Protein AF-0000000079472082 (afdb_homodimer)

Organism: Neisseria cinerea (NCBI:txid483)

Sequence (514 aa):
MYHEIGMWDQKWVIGNWKMNGRLQNNNALMHRFRIMPTAERVLIGLAAPTVYLLQLHNAMQIVLNNRILTCAQDVSRFPGNGAYTGEVSAEMLADIGTDIVLIGHSERSLYFGEKNEIQRRKMENVLNAGLIPLLCVGESLEEREAGKEHEVIAHQLSILQGLNTKNIAVAYEPVWAIGTGKVATVEQIADMHAFIYKEILSLCGSDVKIRALYGGSVKADNAADIFAVPHVDGALVGGASLSYDSFAAIINAAQASMYHEIGMWDQKWVIGNWKMNGRLQNNNALMHRFRIMPTAERVLIGLAAPTVYLLQLHNAMQIVLNNRILTCAQDVSRFPGNGAYTGEVSAEMLADIGTDIVLIGHSERSLYFGEKNEIQRRKMENVLNAGLIPLLCVGESLEEREAGKEHEVIAHQLSILQGLNTKNIAVAYEPVWAIGTGKVATVEQIADMHAFIYKEILSLCGSDVKIRALYGGSVKADNAADIFAVPHVDGALVGGASLSYDSFAAIINAAQAS

Secondary structure (DSSP, 8-state):
------GGGSEEEEEE--B---HHHHHHHHHHHHTPPP-TTEEEEEEE-GGGHHHHHHHHTT-SS--EEEEES---SS-SSBS-TT---HHHHHHTT--EEEES-HHHHHHH---HHHHHHHHHHHHHTT-EEEEEE---HHHHHTT-HHHHHHHHHGGGTT-S-SEEEEEE--GGGSSSS----HHHHHHHHHHHHHHHHHHH-TT-EEEEEE-SS--TTTHHHHHTSTT--EEEESGGGGSHHHHHHHHHHHHH-/------GGGSEEEEEE--B---HHHHHHHHHHHHTPPP-TTEEEEEEE-GGGHHHHHHHHTT-SS--EEEEES---SS-SSBS-TT---HHHHHHTT--EEEES-HHHHHHH---HHHHHHHHHHHHHTT-EEEEEE---HHHHHTT-HHHHHHHHHGGGTT-S-SEEEEEE--GGGSSSS----HHHHHHHHHHHHHHHHHHH-TT-EEEEEE-SS--TTTHHHHHTSTT--EEEESGGGGSHHHHHHHHHHHHH-

InterPro domains:
  IPR000652 Triosephosphate isomerase [PF00121] (12-254)
  IPR000652 Triosephosphate isomerase [PS51440] (10-253)
  IPR000652 Triosephosphate isomerase [PTHR21139] (10-255)
  IPR000652 Triosephosphate isomerase [TIGR00419] (13-243)
  IPR000652 Triosephosphate isomerase [cd00311] (11-252)
  IPR013785 Aldolase-type TIM barrel [G3DSA:3.20.20.70] (3-257)
  IPR020861 Triosephosphate isomerase, active site [PS00171] (171-181)
  IPR022896 Triosephosphate isomerase, bacterial/eukaryotic [MF_00147_B] (9-253)
  IPR035990 Triosephosphate isomerase superfamily [SSF51351] (8-254)

Radius of gyration: 24.6 Å; Cα contacts (8 Å, |Δi|>4): 1134; chains: 2; bounding box: 39×78×66 Å

Foldseek 3Di:
DPPQQDPLQAFEAEEEADADDDLVLVVVLLVVQLAFAALRRYAAEYEDEPVCQLVNQVSQVNRDRDRYAREYADAFLDADDDDDPPGHFLLNCVVSRHAEYEAAPPCCCVPPVDALVSRLSNCQRNVVNVHHYEYEAEDEPVCVVVVNGLVRRLRRLLSVAPDPALEYHYEYEHVNQAPPVDDDDLVRLLVVLVSNVVSNCVRRNDRGRYAYAYEGADWLVCLLVNLPRPNHRYYHYYPLSSDNVTSSSNSVSSSVD/DPPQQDPLQAFEAEEEADADDDLVLVVVLLVVQLAFAALRRYAAEYEDEPVCQLVVQVSQVNRDRDRYAREYADAFLDADDDDDPPGHFLLNCVVSRHAEYEAAPPCCCVPPVCALVSRLSNCQRNVVNVHHYEYEAEDEPVCVVVVNGLVRRLRRLLSVAPDPALEYHYEYEHVHQAPPVDDDDLVRLLVVLVSNVVSNCVRRNDSGRYAYAYEGADWLVCLLVNLPRPNHRYYHYYPLSSDNVTSSSNSVSSSVD

Solvent-accessible surface area (backbone atoms only — not comparable to full-atom values): 26233 Å² total; per-residue (Å²): 129,85,75,79,76,48,79,86,71,31,32,38,40,31,24,39,44,23,22,46,77,44,68,67,62,43,49,58,49,50,54,54,59,35,69,38,76,68,48,87,52,41,43,38,32,42,20,37,22,55,65,45,39,50,61,49,31,59,58,37,73,69,28,73,54,49,74,52,42,29,24,32,43,54,61,29,60,55,69,72,66,47,90,38,50,52,33,46,24,34,57,46,42,42,66,54,53,42,44,34,32,39,37,49,43,64,47,36,33,73,75,67,64,46,42,60,72,51,42,37,40,27,48,50,35,27,48,75,47,73,35,41,56,32,37,33,42,55,35,47,54,69,40,46,74,68,69,36,41,66,60,50,41,51,58,59,55,52,54,52,49,82,53,96,67,53,69,45,36,35,29,45,28,42,52,55,15,48,88,63,81,43,66,76,50,69,66,57,50,31,51,50,33,48,49,52,54,53,50,48,34,72,54,65,36,87,82,43,46,71,41,34,22,44,30,38,62,59,37,55,90,49,28,50,66,52,49,66,32,64,64,37,33,34,32,42,23,42,77,41,46,78,34,63,69,42,33,50,42,34,49,49,32,51,51,74,92,128,84,74,79,75,48,78,85,72,30,32,37,42,30,24,39,46,22,21,47,77,44,68,68,61,44,50,57,49,50,54,54,58,33,70,38,75,68,48,86,51,39,43,38,32,41,21,37,22,53,65,43,39,48,60,50,31,61,58,36,72,68,28,75,54,49,73,52,41,29,25,33,44,53,62,27,60,56,69,73,66,48,91,37,50,51,34,47,24,33,60,47,42,43,66,56,53,43,43,36,31,40,37,50,44,65,49,36,34,72,74,66,65,46,43,60,72,51,42,37,38,26,48,49,34,26,48,75,46,72,36,42,55,34,40,32,41,58,35,46,54,69,38,46,75,68,69,35,39,67,60,50,42,51,58,59,54,52,55,52,50,82,52,96,66,56,71,45,37,36,30,44,27,44,50,56,13,48,86,64,82,43,67,75,50,68,67,56,50,32,52,52,34,48,49,50,52,52,51,47,35,71,53,65,37,85,81,44,46,71,42,33,21,43,31,37,62,59,37,55,90,50,28,50,66,52,48,66,31,64,65,38,32,34,31,41,25,42,78,40,46,77,33,65,69,43,33,50,43,34,48,50,32,51,49,75,92

pLDDT: mean 95.98, std 7.38, range [34.72, 98.94]

Structure (mmCIF, N/CA/C/O backbone):
data_AF-0000000079472082-model_v1
#
loop_
_entity.id
_entity.type
_entity.pdbx_description
1 polymer 'Triosephosphate isomerase'
#
loop_
_atom_site.group_PDB
_atom_site.id
_atom_site.type_symbol
_atom_site.label_atom_id
_atom_site.label_alt_id
_atom_site.label_comp_id
_atom_site.label_asym_id
_atom_site.label_entity_id
_atom_site.label_seq_id
_atom_site.pdbx_PDB_ins_code
_atom_site.Cartn_x
_atom_site.Cartn_y
_atom_site.Cartn_z
_atom_site.occupancy
_atom_site.B_iso_or_equiv
_atom_site.auth_seq_id
_atom_site.auth_comp_id
_atom_site.auth_asym_id
_atom_site.auth_atom_id
_atom_site.pdbx_PDB_model_num
ATOM 1 N N . MET A 1 1 ? 11.984 -43.219 5.207 1 34.94 1 MET A N 1
ATOM 2 C CA . MET A 1 1 ? 12.5 -41.875 5.242 1 34.94 1 MET A CA 1
ATOM 3 C C . MET A 1 1 ? 11.555 -40.906 4.531 1 34.94 1 MET A C 1
ATOM 5 O O . MET A 1 1 ? 11.398 -40.969 3.312 1 34.94 1 MET A O 1
ATOM 9 N N . TYR A 1 2 ? 10.445 -40.438 5.18 1 43.09 2 TYR A N 1
ATOM 10 C CA . TYR A 1 2 ? 9.445 -39.594 4.559 1 43.09 2 TYR A CA 1
ATOM 11 C C . TYR A 1 2 ? 10.086 -38.375 3.904 1 43.09 2 TYR A C 1
ATOM 13 O O . TYR A 1 2 ? 10.734 -37.562 4.578 1 43.09 2 TYR A O 1
ATOM 21 N N . HIS A 1 3 ? 10.617 -38.438 2.764 1 46.88 3 HIS A N 1
ATOM 22 C CA . HIS A 1 3 ? 11.242 -37.344 2.021 1 46.88 3 HIS A CA 1
ATOM 23 C C . HIS A 1 3 ? 10.398 -36.094 2.074 1 46.88 3 HIS A C 1
ATOM 25 O O . HIS A 1 3 ? 9.227 -36.094 1.697 1 46.88 3 HIS A O 1
ATOM 31 N N . GLU A 1 4 ? 10.664 -35.156 3.023 1 60.94 4 GLU A N 1
ATOM 32 C CA . GLU A 1 4 ? 9.992 -33.844 3.113 1 60.94 4 GLU A CA 1
ATOM 33 C C . GLU A 1 4 ? 9.945 -33.156 1.754 1 60.94 4 GLU A C 1
ATOM 35 O O . GLU A 1 4 ? 10.984 -32.969 1.118 1 60.94 4 GLU A O 1
ATOM 40 N N . ILE A 1 5 ? 8.773 -33.188 1.034 1 77.56 5 ILE A N 1
ATOM 41 C CA . ILE A 1 5 ? 8.578 -32.562 -0.266 1 77.56 5 ILE A CA 1
ATOM 42 C C . ILE A 1 5 ? 8.898 -31.078 -0.17 1 77.56 5 ILE A C 1
ATOM 44 O O . ILE A 1 5 ? 8.367 -30.375 0.694 1 77.56 5 ILE A O 1
ATOM 48 N N . GLY A 1 6 ? 9.977 -30.625 -0.825 1 88 6 GLY A N 1
ATOM 49 C CA . GLY A 1 6 ? 10.367 -29.219 -0.834 1 88 6 GLY A CA 1
ATOM 50 C C . GLY A 1 6 ? 9.359 -28.328 -1.531 1 88 6 GLY A C 1
ATOM 51 O O . GLY A 1 6 ? 8.609 -28.781 -2.398 1 88 6 GLY A O 1
ATOM 52 N N . MET A 1 7 ? 9.242 -27.141 -1.19 1 91.88 7 MET A N 1
ATOM 53 C CA . MET A 1 7 ? 8.273 -26.188 -1.712 1 91.88 7 MET A CA 1
ATOM 54 C C . MET A 1 7 ? 8.289 -26.172 -3.236 1 91.88 7 MET A C 1
ATOM 56 O O . MET A 1 7 ? 7.25 -26 -3.875 1 91.88 7 MET A O 1
ATOM 60 N N . TRP A 1 8 ? 9.391 -26.531 -3.834 1 94.69 8 TRP A N 1
ATOM 61 C CA . TRP A 1 8 ? 9.531 -26.453 -5.285 1 94.69 8 TRP A CA 1
ATOM 62 C C . TRP A 1 8 ? 9.164 -27.781 -5.938 1 94.69 8 TRP A C 1
ATOM 64 O O . TRP A 1 8 ? 9.297 -27.953 -7.152 1 94.69 8 TRP A O 1
ATOM 74 N N . ASP A 1 9 ? 8.664 -28.656 -5.125 1 94.06 9 ASP A N 1
ATOM 75 C CA . ASP A 1 9 ? 8.148 -29.922 -5.625 1 94.06 9 ASP A CA 1
ATOM 76 C C . ASP A 1 9 ? 6.66 -30.062 -5.32 1 94.06 9 ASP A C 1
ATOM 78 O O . ASP A 1 9 ? 6.027 -31.031 -5.75 1 94.06 9 ASP A O 1
ATOM 82 N N . GLN A 1 10 ? 6.102 -29.141 -4.641 1 96.31 10 GLN A N 1
ATOM 83 C CA . GLN A 1 10 ? 4.68 -29.109 -4.309 1 96.31 10 GLN A CA 1
ATOM 84 C C . GLN A 1 10 ? 3.889 -28.344 -5.355 1 96.31 10 GLN A C 1
ATOM 86 O O . GLN A 1 10 ? 4.453 -27.516 -6.086 1 96.31 10 GLN A O 1
ATOM 91 N N . LYS A 1 11 ? 2.6 -28.625 -5.406 1 97.75 11 LYS A N 1
ATOM 92 C CA . LYS A 1 11 ? 1.721 -27.672 -6.082 1 97.75 11 LYS A CA 1
ATOM 93 C C . LYS A 1 11 ? 1.473 -26.438 -5.215 1 97.75 11 LYS A C 1
ATOM 95 O O . LYS A 1 11 ? 1.372 -26.547 -3.992 1 97.75 11 LYS A O 1
ATOM 100 N N . TRP A 1 12 ? 1.43 -25.297 -5.871 1 98.69 12 TRP A N 1
ATOM 101 C CA . TRP A 1 12 ? 1.142 -24.062 -5.16 1 98.69 12 TRP A CA 1
ATOM 102 C C . TRP A 1 12 ? -0.312 -23.641 -5.359 1 98.69 12 TRP A C 1
ATOM 104 O O . TRP A 1 12 ? -0.797 -23.594 -6.492 1 98.69 12 TRP A O 1
ATOM 114 N N . VAL A 1 13 ? -1.024 -23.438 -4.305 1 98.81 13 VAL A N 1
ATOM 115 C CA . VAL A 1 13 ? -2.344 -22.812 -4.355 1 98.81 13 VAL A CA 1
ATOM 116 C C . VAL A 1 13 ? -2.338 -21.516 -3.551 1 98.81 13 VAL A C 1
ATOM 118 O O . VAL A 1 13 ? -2.309 -21.547 -2.316 1 98.81 13 VAL A O 1
ATOM 121 N N . ILE A 1 14 ? -2.35 -20.422 -4.262 1 98.88 14 ILE A N 1
ATOM 122 C CA . ILE A 1 14 ? -2.229 -19.109 -3.656 1 98.88 14 ILE A CA 1
ATOM 123 C C . ILE A 1 14 ? -3.508 -18.312 -3.9 1 98.88 14 ILE A C 1
ATOM 125 O O . ILE A 1 14 ? -3.969 -18.203 -5.039 1 98.88 14 ILE A O 1
ATOM 129 N N . GLY A 1 15 ? -4.098 -17.859 -2.844 1 98.69 15 GLY A N 1
ATOM 130 C CA . GLY A 1 15 ? -5.25 -16.984 -2.947 1 98.69 15 GLY A CA 1
ATOM 131 C C . GLY A 1 15 ? -4.875 -15.508 -3.008 1 98.69 15 GLY A C 1
ATOM 132 O O . GLY A 1 15 ? -4.129 -15.023 -2.158 1 98.69 15 GLY A O 1
ATOM 133 N N . ASN A 1 16 ? -5.34 -14.844 -4.031 1 98.62 16 ASN A N 1
ATOM 134 C CA . ASN A 1 16 ? -5.215 -13.391 -4.137 1 98.62 16 ASN A CA 1
ATOM 135 C C . ASN A 1 16 ? -6.523 -12.688 -3.803 1 98.62 16 ASN A C 1
ATOM 137 O O . ASN A 1 16 ? -7.457 -12.688 -4.605 1 98.62 16 ASN A O 1
ATOM 141 N N . TRP A 1 17 ? -6.523 -12.023 -2.695 1 98.69 17 TRP A N 1
ATOM 142 C CA . TRP A 1 17 ? -7.75 -11.414 -2.193 1 98.69 17 TRP A CA 1
ATOM 143 C C . TRP A 1 17 ? -8.07 -10.125 -2.947 1 98.69 17 TRP A C 1
ATOM 145 O O . TRP A 1 17 ? -9.188 -9.617 -2.875 1 98.69 17 TRP A O 1
ATOM 155 N N . LYS A 1 18 ? -7.047 -9.625 -3.676 1 98.56 18 LYS A N 1
ATOM 156 C CA . LYS A 1 18 ? -7.203 -8.305 -4.285 1 98.56 18 LYS A CA 1
ATOM 157 C C . LYS A 1 18 ? -7.641 -7.27 -3.256 1 98.56 18 LYS A C 1
ATOM 159 O O . LYS A 1 18 ? -7.148 -7.27 -2.125 1 98.56 18 LYS A O 1
ATOM 164 N N . MET A 1 19 ? -8.398 -6.25 -3.592 1 98.75 19 MET A N 1
ATOM 165 C CA . MET A 1 19 ? -8.797 -5.227 -2.631 1 98.75 19 MET A CA 1
ATOM 166 C C . MET A 1 19 ? -10.07 -5.637 -1.893 1 98.75 19 MET A C 1
ATOM 168 O O . MET A 1 19 ? -11.094 -4.957 -1.985 1 98.75 19 MET A O 1
ATOM 172 N N . ASN A 1 20 ? -9.953 -6.762 -1.168 1 98.75 20 ASN A N 1
ATOM 173 C CA . ASN A 1 20 ? -11.039 -7.297 -0.356 1 98.75 20 ASN A CA 1
ATOM 174 C C . ASN A 1 20 ? -10.57 -7.648 1.052 1 98.75 20 ASN A C 1
ATOM 176 O O . ASN A 1 20 ? -9.383 -7.918 1.265 1 98.75 20 ASN A O 1
ATOM 180 N N . GLY A 1 21 ? -11.586 -7.66 1.985 1 98.19 21 GLY A N 1
ATOM 181 C CA . GLY A 1 21 ? -11.312 -8.086 3.348 1 98.19 21 GLY A CA 1
ATOM 182 C C . GLY A 1 21 ? -11.516 -6.992 4.371 1 98.19 21 GLY A C 1
ATOM 183 O O . GLY A 1 21 ? -11.523 -5.809 4.027 1 98.19 21 GLY A O 1
ATOM 184 N N . ARG A 1 22 ? -11.742 -7.359 5.543 1 98.62 22 ARG A N 1
ATOM 185 C CA . ARG A 1 22 ? -11.781 -6.586 6.781 1 98.62 22 ARG A CA 1
ATOM 186 C C . ARG A 1 22 ? -11.242 -7.398 7.953 1 98.62 22 ARG A C 1
ATOM 188 O O . ARG A 1 22 ? -11.203 -8.633 7.898 1 98.62 22 ARG A O 1
ATOM 195 N N . LEU A 1 23 ? -10.875 -6.656 8.992 1 98.56 23 LEU A N 1
ATOM 196 C CA . LEU A 1 23 ? -10.242 -7.328 10.125 1 98.56 23 LEU A CA 1
ATOM 197 C C . LEU A 1 23 ? -11.109 -8.477 10.625 1 98.56 23 LEU A C 1
ATOM 199 O O . LEU A 1 23 ? -10.633 -9.609 10.773 1 98.56 23 LEU A O 1
ATOM 203 N N . GLN A 1 24 ? -12.328 -8.211 10.82 1 98.38 24 GLN A N 1
ATOM 204 C CA . GLN A 1 24 ? -13.219 -9.203 11.43 1 98.38 24 GLN A CA 1
ATOM 205 C C . GLN A 1 24 ? -13.477 -10.367 10.477 1 98.38 24 GLN A C 1
ATOM 207 O O . GLN A 1 24 ? -13.367 -11.531 10.875 1 98.38 24 GLN A O 1
ATOM 212 N N . ASN A 1 25 ? -13.805 -10.055 9.211 1 97.75 25 ASN A N 1
ATOM 213 C CA . ASN A 1 25 ? -14.062 -11.102 8.219 1 97.75 25 ASN A CA 1
ATOM 214 C C . ASN A 1 25 ? -12.812 -11.945 7.961 1 97.75 25 ASN A C 1
ATOM 216 O O . ASN A 1 25 ? -12.914 -13.164 7.797 1 97.75 25 ASN A O 1
ATOM 220 N N . ASN A 1 26 ? -11.68 -11.281 7.879 1 98.25 26 ASN A N 1
ATOM 221 C CA . ASN A 1 26 ? -10.414 -12 7.695 1 98.25 26 ASN A CA 1
ATOM 222 C C . ASN A 1 26 ? -10.156 -12.977 8.836 1 98.25 26 ASN A C 1
ATOM 224 O O . ASN A 1 26 ? -9.758 -14.125 8.594 1 98.25 26 ASN A O 1
ATOM 228 N N . ASN A 1 27 ? -10.375 -12.484 10.062 1 97.62 27 ASN A N 1
ATOM 229 C CA . ASN A 1 27 ? -10.18 -13.336 11.234 1 97.62 27 ASN A CA 1
ATOM 230 C C . ASN A 1 27 ? -11.047 -14.586 11.164 1 97.62 27 ASN A C 1
ATOM 232 O O . ASN A 1 27 ? -10.586 -15.688 11.477 1 97.62 27 ASN A O 1
ATOM 236 N N . ALA A 1 28 ? -12.289 -14.375 10.82 1 97.38 28 ALA A N 1
ATOM 237 C CA . ALA A 1 28 ? -13.211 -15.5 10.711 1 97.38 28 ALA A CA 1
ATOM 238 C C . ALA A 1 28 ? -12.734 -16.5 9.656 1 97.38 28 ALA A C 1
ATOM 240 O O . ALA A 1 28 ? -12.75 -17.703 9.883 1 97.38 28 ALA A O 1
ATOM 241 N N . LEU A 1 29 ? -12.305 -15.984 8.523 1 97.25 29 LEU A N 1
ATOM 242 C CA . LEU A 1 29 ? -11.805 -16.812 7.434 1 97.25 29 LEU A CA 1
ATOM 243 C C . LEU A 1 29 ? -10.547 -17.562 7.855 1 97.25 29 LEU A C 1
ATOM 245 O O . LEU A 1 29 ? -10.438 -18.781 7.637 1 97.25 29 LEU A O 1
ATOM 249 N N . MET A 1 30 ? -9.617 -16.922 8.461 1 96.25 30 MET A N 1
ATOM 250 C CA . MET A 1 30 ? -8.328 -17.5 8.852 1 96.25 30 MET A CA 1
ATOM 251 C C . MET A 1 30 ? -8.516 -18.547 9.945 1 96.25 30 MET A C 1
ATOM 253 O O . MET A 1 30 ? -7.75 -19.516 10.023 1 96.25 30 MET A O 1
ATOM 257 N N . HIS A 1 31 ? -9.516 -18.328 10.797 1 96.19 31 HIS A N 1
ATOM 258 C CA . HIS A 1 31 ? -9.82 -19.312 11.82 1 96.19 31 HIS A CA 1
ATOM 259 C C . HIS A 1 31 ? -10.156 -20.672 11.203 1 96.19 31 HIS A C 1
ATOM 261 O O . HIS A 1 31 ? -9.773 -21.719 11.742 1 96.19 31 HIS A O 1
ATOM 267 N N . ARG A 1 32 ? -10.844 -20.625 10.117 1 95.94 32 ARG A N 1
ATOM 268 C CA . ARG A 1 32 ? -11.18 -21.859 9.43 1 95.94 32 ARG A CA 1
ATOM 269 C C . ARG A 1 32 ? -9.938 -22.531 8.852 1 95.94 32 ARG A C 1
ATOM 271 O O . ARG A 1 32 ? -9.82 -23.75 8.852 1 95.94 32 ARG A O 1
ATOM 278 N N . PHE A 1 33 ? -9.023 -21.75 8.336 1 94.75 33 PHE A N 1
ATOM 279 C CA . PHE A 1 33 ? -7.785 -22.281 7.777 1 94.75 33 PHE A CA 1
ATOM 280 C C . PHE A 1 33 ? -6.926 -22.922 8.867 1 94.75 33 PHE A C 1
ATOM 282 O O . PHE A 1 33 ? -6.145 -23.828 8.594 1 94.75 33 PHE A O 1
ATOM 289 N N . ARG A 1 34 ? -7.074 -22.422 10.078 1 93.38 34 ARG A N 1
ATOM 290 C CA . ARG A 1 34 ? -6.289 -22.922 11.203 1 93.38 34 ARG A CA 1
ATOM 291 C C . ARG A 1 34 ? -6.539 -24.406 11.43 1 93.38 34 ARG A C 1
ATOM 293 O O . ARG A 1 34 ? -5.625 -25.156 11.812 1 93.38 34 ARG A O 1
ATOM 300 N N . ILE A 1 35 ? -7.727 -24.812 11.109 1 93.44 35 ILE A N 1
ATOM 301 C CA . ILE A 1 35 ? -8.086 -26.188 11.438 1 93.44 35 ILE A CA 1
ATOM 302 C C . ILE A 1 35 ? -8.211 -27.016 10.156 1 93.44 35 ILE A C 1
ATOM 304 O O . ILE A 1 35 ? -8.75 -28.125 10.172 1 93.44 35 ILE A O 1
ATOM 308 N N . MET A 1 36 ? -7.816 -26.469 9.07 1 95 36 MET A N 1
ATOM 309 C CA . MET A 1 36 ? -7.852 -27.156 7.789 1 95 36 MET A CA 1
ATOM 310 C C . MET A 1 36 ? -7.031 -28.453 7.84 1 95 36 MET A C 1
ATOM 312 O O . MET A 1 36 ? -5.938 -28.469 8.406 1 95 36 MET A O 1
ATOM 316 N N . PRO A 1 37 ? -7.562 -29.547 7.258 1 95.12 37 PRO A N 1
ATOM 317 C CA . PRO A 1 37 ? -6.785 -30.781 7.199 1 95.12 37 PRO A CA 1
ATOM 318 C C . PRO A 1 37 ? -5.441 -30.594 6.496 1 95.12 37 PRO A C 1
ATOM 320 O O . PRO A 1 37 ? -5.285 -29.688 5.676 1 95.12 37 PRO A O 1
ATOM 323 N N . THR A 1 38 ? -4.559 -31.5 6.84 1 95.25 38 THR A N 1
ATOM 324 C CA . THR A 1 38 ? -3.205 -31.422 6.305 1 95.25 38 THR A CA 1
ATOM 325 C C . THR A 1 38 ? -3.213 -31.578 4.789 1 95.25 38 THR A C 1
ATOM 327 O O . THR A 1 38 ? -3.85 -32.5 4.262 1 95.25 38 THR A O 1
ATOM 330 N N . ALA A 1 39 ? -2.596 -30.688 4.133 1 94.06 39 ALA A N 1
ATOM 331 C CA . ALA A 1 39 ? -2.346 -30.75 2.697 1 94.06 39 ALA A CA 1
ATOM 332 C C . ALA A 1 39 ? -0.852 -30.859 2.404 1 94.06 39 ALA A C 1
ATOM 334 O O . ALA A 1 39 ? -0.236 -29.891 1.937 1 94.06 39 ALA A O 1
ATOM 335 N N . GLU A 1 40 ? -0.289 -31.953 2.504 1 92.06 40 GLU A N 1
ATOM 336 C CA . GLU A 1 40 ? 1.155 -32.156 2.51 1 92.06 40 GLU A CA 1
ATOM 337 C C . GLU A 1 40 ? 1.758 -31.891 1.133 1 92.06 40 GLU A C 1
ATOM 339 O O . GLU A 1 40 ? 2.908 -31.469 1.025 1 92.06 40 GLU A O 1
ATOM 344 N N . ARG A 1 41 ? 1.003 -32.094 0.12 1 95.69 41 ARG A N 1
ATOM 345 C CA . ARG A 1 41 ? 1.541 -32 -1.233 1 95.69 41 ARG A CA 1
ATOM 346 C C . ARG A 1 41 ? 1.284 -30.625 -1.838 1 95.69 41 ARG A C 1
ATOM 348 O O . ARG A 1 41 ? 1.556 -30.391 -3.02 1 95.69 41 ARG A O 1
ATOM 355 N N . VAL A 1 42 ? 0.719 -29.719 -1.006 1 97.75 42 VAL A N 1
ATOM 356 C CA . VAL A 1 42 ? 0.309 -28.422 -1.524 1 97.75 42 VAL A CA 1
ATOM 357 C C . VAL A 1 42 ? 0.921 -27.297 -0.674 1 97.75 42 VAL A C 1
ATOM 359 O O . VAL A 1 42 ? 0.841 -27.344 0.557 1 97.75 42 VAL A O 1
ATOM 362 N N . LEU A 1 43 ? 1.612 -26.422 -1.312 1 97.81 43 LEU A N 1
ATOM 363 C CA . LEU A 1 43 ? 1.976 -25.156 -0.692 1 97.81 43 LEU A CA 1
ATOM 364 C C . LEU A 1 43 ? 0.818 -24.172 -0.762 1 97.81 43 LEU A C 1
ATOM 366 O O . LEU A 1 43 ? 0.355 -23.828 -1.853 1 97.81 43 LEU A O 1
ATOM 370 N N . ILE A 1 44 ? 0.313 -23.734 0.343 1 98.19 44 ILE A N 1
ATOM 371 C CA . ILE A 1 44 ? -0.815 -22.812 0.429 1 98.19 44 ILE A CA 1
ATOM 372 C C . ILE A 1 44 ? -0.308 -21.406 0.717 1 98.19 44 ILE A C 1
ATOM 374 O O . ILE A 1 44 ? 0.581 -21.219 1.551 1 98.19 44 ILE A O 1
ATOM 378 N N . GLY A 1 45 ? -0.737 -20.453 0.007 1 98.5 45 GLY A N 1
ATOM 379 C CA . GLY A 1 45 ? -0.433 -19.047 0.271 1 98.5 45 GLY A CA 1
ATOM 380 C C . GLY A 1 45 ? -1.649 -18.156 0.189 1 98.5 45 GLY A C 1
ATOM 381 O O . GLY A 1 45 ? -2.611 -18.453 -0.519 1 98.5 45 GLY A O 1
ATOM 382 N N . LEU A 1 46 ? -1.643 -17.094 0.889 1 98.69 46 LEU A N 1
ATOM 383 C CA . LEU A 1 46 ? -2.688 -16.078 0.856 1 98.69 46 LEU A CA 1
ATOM 384 C C . LEU A 1 46 ? -2.088 -14.688 0.654 1 98.69 46 LEU A C 1
ATOM 386 O O . LEU A 1 46 ? -1.234 -14.25 1.433 1 98.69 46 LEU A O 1
ATOM 390 N N . ALA A 1 47 ? -2.484 -14.031 -0.379 1 98.88 47 ALA A N 1
ATOM 391 C CA . ALA A 1 47 ? -2.111 -12.641 -0.65 1 98.88 47 ALA A CA 1
ATOM 392 C C . ALA A 1 47 ? -3.223 -11.68 -0.234 1 98.88 47 ALA A C 1
ATOM 394 O O . ALA A 1 47 ? -4.27 -11.617 -0.88 1 98.88 47 ALA A O 1
ATOM 395 N N . ALA A 1 48 ? -3.002 -10.953 0.767 1 98.75 48 ALA A N 1
ATOM 396 C CA . ALA A 1 48 ? -3.977 -10 1.293 1 98.75 48 ALA A CA 1
ATOM 397 C C . ALA A 1 48 ? -3.547 -8.562 1.012 1 98.75 48 ALA A C 1
ATOM 399 O O . ALA A 1 48 ? -2.375 -8.297 0.733 1 98.75 48 ALA A O 1
ATOM 400 N N . PRO A 1 49 ? -4.523 -7.621 1.05 1 98.88 49 PRO A N 1
ATOM 401 C CA . PRO A 1 49 ? -4.105 -6.219 1.026 1 98.88 49 PRO A CA 1
ATOM 402 C C . PRO A 1 49 ? -3.057 -5.895 2.086 1 98.88 49 PRO A C 1
ATOM 404 O O . PRO A 1 49 ? -3.096 -6.445 3.189 1 98.88 49 PRO A O 1
ATOM 407 N N . THR A 1 50 ? -2.154 -5.016 1.727 1 98.88 50 THR A N 1
ATOM 408 C CA . THR A 1 50 ? -0.957 -4.738 2.512 1 98.88 50 THR A CA 1
ATOM 409 C C . THR A 1 50 ? -1.323 -4.406 3.957 1 98.88 50 THR A C 1
ATOM 411 O O . THR A 1 50 ? -0.614 -4.793 4.887 1 98.88 50 THR A O 1
ATOM 414 N N . VAL A 1 51 ? -2.434 -3.773 4.129 1 98.81 51 VAL A N 1
ATOM 415 C CA . VAL A 1 51 ? -2.826 -3.273 5.441 1 98.81 51 VAL A CA 1
ATOM 416 C C . VAL A 1 51 ? -3.18 -4.441 6.355 1 98.81 51 VAL A C 1
ATOM 418 O O . VAL A 1 51 ? -3.201 -4.297 7.582 1 98.81 51 VAL A O 1
ATOM 421 N N . TYR A 1 52 ? -3.381 -5.633 5.836 1 98.81 52 TYR A N 1
ATOM 422 C CA . TYR A 1 52 ? -3.807 -6.789 6.617 1 98.81 52 TYR A CA 1
ATOM 423 C C . TYR A 1 52 ? -2.703 -7.836 6.684 1 98.81 52 TYR A C 1
ATOM 425 O O . TYR A 1 52 ? -2.906 -8.93 7.219 1 98.81 52 TYR A O 1
ATOM 433 N N . LEU A 1 53 ? -1.537 -7.555 6.125 1 98.81 53 LEU A N 1
ATOM 434 C CA . LEU A 1 53 ? -0.488 -8.562 6.035 1 98.81 53 LEU A CA 1
ATOM 435 C C . LEU A 1 53 ? -0.019 -8.992 7.422 1 98.81 53 LEU A C 1
ATOM 437 O O . LEU A 1 53 ? 0.231 -10.172 7.66 1 98.81 53 LEU A O 1
ATOM 441 N N . LEU A 1 54 ? 0.126 -8.031 8.297 1 98.5 54 LEU A N 1
ATOM 442 C CA . LEU A 1 54 ? 0.567 -8.367 9.648 1 98.5 54 LEU A CA 1
ATOM 443 C C . LEU A 1 54 ? -0.465 -9.242 10.352 1 98.5 54 LEU A C 1
ATOM 445 O O . LEU A 1 54 ? -0.106 -10.211 11.031 1 98.5 54 LEU A O 1
ATOM 449 N N . GLN A 1 55 ? -1.735 -8.891 10.188 1 98.38 55 GLN A N 1
ATOM 450 C CA . GLN A 1 55 ? -2.799 -9.734 10.727 1 98.38 55 GLN A CA 1
ATOM 451 C C . GLN A 1 55 ? -2.717 -11.148 10.156 1 98.38 55 GLN A C 1
ATOM 453 O O . GLN A 1 55 ? -2.811 -12.125 10.906 1 98.38 55 GLN A O 1
ATOM 458 N N . LEU A 1 56 ? -2.578 -11.211 8.883 1 98.44 56 LEU A N 1
ATOM 459 C CA . LEU A 1 56 ? -2.504 -12.5 8.188 1 98.44 56 LEU A CA 1
ATOM 460 C C . LEU A 1 56 ? -1.316 -13.312 8.688 1 98.44 56 LEU A C 1
ATOM 462 O O . LEU A 1 56 ? -1.475 -14.477 9.078 1 98.44 56 LEU A O 1
ATOM 466 N N . HIS A 1 57 ? -0.139 -12.695 8.711 1 98.25 57 HIS A N 1
ATOM 467 C CA . HIS A 1 57 ? 1.068 -13.383 9.148 1 98.25 57 HIS A CA 1
ATOM 468 C C . HIS A 1 57 ? 0.904 -13.945 10.555 1 98.25 57 HIS A C 1
ATOM 470 O O . HIS A 1 57 ? 1.205 -15.117 10.805 1 98.25 57 HIS A O 1
ATOM 476 N N . ASN A 1 58 ? 0.421 -13.125 11.438 1 97.38 58 ASN A N 1
ATOM 477 C CA . ASN A 1 58 ? 0.251 -13.547 12.82 1 97.38 58 ASN A CA 1
ATOM 478 C C . ASN A 1 58 ? -0.719 -14.719 12.938 1 97.38 58 ASN A C 1
ATOM 480 O O . ASN A 1 58 ? -0.488 -15.648 13.711 1 97.38 58 ASN A O 1
ATOM 484 N N . ALA A 1 59 ? -1.763 -14.648 12.188 1 96.75 59 ALA A N 1
ATOM 485 C CA . ALA A 1 59 ? -2.76 -15.711 12.219 1 96.75 59 ALA A CA 1
ATOM 486 C C . ALA A 1 59 ? -2.182 -17.016 11.688 1 96.75 59 ALA A C 1
ATOM 488 O O . ALA A 1 59 ? -2.516 -18.109 12.18 1 96.75 59 ALA A O 1
ATOM 489 N N . MET A 1 60 ? -1.328 -16.953 10.688 1 95.31 60 MET A N 1
ATOM 490 C CA . MET A 1 60 ? -0.803 -18.141 10.031 1 95.31 60 MET A CA 1
ATOM 491 C C . MET A 1 60 ? 0.255 -18.812 10.906 1 95.31 60 MET A C 1
ATOM 493 O O . MET A 1 60 ? 0.521 -20.016 10.75 1 95.31 60 MET A O 1
ATOM 497 N N . GLN A 1 61 ? 0.833 -18.109 11.883 1 94.69 61 GLN A N 1
ATOM 498 C CA . GLN A 1 61 ? 1.868 -18.656 12.758 1 94.69 61 GLN A CA 1
ATOM 499 C C . GLN A 1 61 ? 1.297 -19.703 13.703 1 94.69 61 GLN A C 1
ATOM 501 O O . GLN A 1 61 ? 2.039 -20.516 14.25 1 94.69 61 GLN A O 1
ATOM 506 N N . ILE A 1 62 ? 0.001 -19.719 13.82 1 92.81 62 ILE A N 1
ATOM 507 C CA . ILE A 1 62 ? -0.57 -20.609 14.82 1 92.81 62 ILE A CA 1
ATOM 508 C C . ILE A 1 62 ? -1.38 -21.719 14.133 1 92.81 62 ILE A C 1
ATOM 510 O O . ILE A 1 62 ? -2.184 -22.391 14.773 1 92.81 62 ILE A O 1
ATOM 514 N N . VAL A 1 63 ? -1.285 -21.75 12.852 1 91.19 63 VAL A N 1
ATOM 515 C CA . VAL A 1 63 ? -1.913 -22.844 12.109 1 91.19 63 VAL A CA 1
ATOM 516 C C . VAL A 1 63 ? -1.293 -24.172 12.523 1 91.19 63 VAL A C 1
ATOM 518 O O . VAL A 1 63 ? -0.069 -24.297 12.609 1 91.19 63 VAL A O 1
ATOM 521 N N . LEU A 1 64 ? -2.006 -25.203 12.695 1 87.62 64 LEU A N 1
ATOM 522 C CA . LEU A 1 64 ? -1.588 -26.422 13.367 1 87.62 64 LEU A CA 1
ATOM 523 C C . LEU A 1 64 ? -1.069 -27.453 12.352 1 87.62 64 LEU A C 1
ATOM 525 O O . LEU A 1 64 ? -0.006 -28.031 12.547 1 87.62 64 LEU A O 1
ATOM 529 N N . ASN A 1 65 ? -1.749 -27.609 11.211 1 91.81 65 ASN A N 1
ATOM 530 C CA . ASN A 1 65 ? -1.533 -28.781 10.375 1 91.81 65 ASN A CA 1
ATOM 531 C C . ASN A 1 65 ? -0.825 -28.422 9.078 1 91.81 65 ASN A C 1
ATOM 533 O O . ASN A 1 65 ? -0.373 -29.312 8.344 1 91.81 65 ASN A O 1
ATOM 537 N N . ASN A 1 66 ? -0.812 -27.141 8.797 1 94.31 66 ASN A N 1
ATOM 538 C CA . ASN A 1 66 ? -0.262 -26.688 7.527 1 94.31 66 ASN A CA 1
ATOM 539 C C . ASN A 1 66 ? 0.603 -25.438 7.711 1 94.31 66 ASN A C 1
ATOM 541 O O . ASN A 1 66 ? 0.439 -24.703 8.688 1 94.31 66 ASN A O 1
ATOM 545 N N . ARG A 1 67 ? 1.544 -25.328 6.867 1 92.75 67 ARG A N 1
ATOM 546 C CA . ARG A 1 67 ? 2.203 -24.047 6.727 1 92.75 67 ARG A CA 1
ATOM 547 C C . ARG A 1 67 ? 1.533 -23.203 5.645 1 92.75 67 ARG A C 1
ATOM 549 O O . ARG A 1 67 ? 1.474 -23.609 4.484 1 92.75 67 ARG A O 1
ATOM 556 N N . ILE A 1 68 ? 0.942 -22.156 6.012 1 97 68 ILE A N 1
ATOM 557 C CA . ILE A 1 68 ? 0.312 -21.25 5.07 1 97 68 ILE A CA 1
ATOM 558 C C . ILE A 1 68 ? 1.176 -20 4.91 1 97 68 ILE A C 1
ATOM 560 O O . ILE A 1 68 ? 1.45 -19.297 5.891 1 97 68 ILE A O 1
ATOM 564 N N . LEU A 1 69 ? 1.583 -19.703 3.734 1 98.06 69 LEU A N 1
ATOM 565 C CA . LEU A 1 69 ? 2.506 -18.609 3.449 1 98.06 69 LEU A CA 1
ATOM 566 C C . LEU A 1 69 ? 1.763 -17.281 3.357 1 98.06 69 LEU A C 1
ATOM 568 O O . LEU A 1 69 ? 0.63 -17.234 2.873 1 98.06 69 LEU A O 1
ATOM 572 N N . THR A 1 70 ? 2.432 -16.25 3.863 1 98.69 70 THR A N 1
ATOM 573 C CA . THR A 1 70 ? 1.966 -14.875 3.715 1 98.69 70 THR A CA 1
ATOM 574 C C . THR A 1 70 ? 2.475 -14.266 2.41 1 98.69 70 THR A C 1
ATOM 576 O O . THR A 1 70 ? 3.684 -14.211 2.176 1 98.69 70 THR A O 1
ATOM 579 N N . CYS A 1 71 ? 1.563 -13.789 1.584 1 98.94 71 CYS A N 1
ATOM 580 C CA . CYS A 1 71 ? 1.928 -13.242 0.282 1 98.94 71 CYS A CA 1
ATOM 581 C C . CYS A 1 71 ? 1.515 -11.781 0.173 1 98.94 71 CYS A C 1
ATOM 583 O O . CYS A 1 71 ? 0.443 -11.398 0.644 1 98.94 71 CYS A O 1
ATOM 585 N N . ALA A 1 72 ? 2.348 -11 -0.391 1 98.94 72 ALA A N 1
ATOM 586 C CA . ALA A 1 72 ? 2.027 -9.602 -0.664 1 98.94 72 ALA A CA 1
ATOM 587 C C . ALA A 1 72 ? 1.56 -9.414 -2.105 1 98.94 72 ALA A C 1
ATOM 589 O O . ALA A 1 72 ? 1.999 -10.133 -3.004 1 98.94 72 ALA A O 1
ATOM 590 N N . GLN A 1 73 ? 0.774 -8.406 -2.297 1 98.94 73 GLN A N 1
ATOM 591 C CA . GLN A 1 73 ? 0.174 -8.172 -3.607 1 98.94 73 GLN A CA 1
ATOM 592 C C . GLN A 1 73 ? 0.994 -7.176 -4.418 1 98.94 73 GLN A C 1
ATOM 594 O O . GLN A 1 73 ? 0.735 -6.973 -5.605 1 98.94 73 GLN A O 1
ATOM 599 N N . ASP A 1 74 ? 1.88 -6.555 -3.721 1 98.69 74 ASP A N 1
ATOM 600 C CA . ASP A 1 74 ? 2.662 -5.496 -4.348 1 98.69 74 ASP A CA 1
ATOM 601 C C . ASP A 1 74 ? 3.906 -5.168 -3.527 1 98.69 74 ASP A C 1
ATOM 603 O O . ASP A 1 74 ? 4.023 -5.59 -2.373 1 98.69 74 ASP A O 1
ATOM 607 N N . VAL A 1 75 ? 4.836 -4.5 -4.211 1 98.88 75 VAL A N 1
ATOM 608 C CA . VAL A 1 75 ? 6.082 -4.059 -3.594 1 98.88 75 VAL A CA 1
ATOM 609 C C . VAL A 1 75 ? 6.613 -2.824 -4.32 1 98.88 75 VAL A C 1
ATOM 611 O O . VAL A 1 75 ? 6.324 -2.619 -5.5 1 98.88 75 VAL A O 1
ATOM 614 N N . SER A 1 76 ? 7.348 -2.051 -3.625 1 98.88 76 SER A N 1
ATOM 615 C CA . SER A 1 76 ? 7.898 -0.837 -4.223 1 98.88 76 SER A CA 1
ATOM 616 C C . SER A 1 76 ? 8.977 -1.165 -5.25 1 98.88 76 SER A C 1
ATOM 618 O O . SER A 1 76 ? 9.805 -2.047 -5.023 1 98.88 76 SER A O 1
ATOM 620 N N . ARG A 1 77 ? 8.969 -0.348 -6.348 1 98.69 77 ARG A N 1
ATOM 621 C CA . ARG A 1 77 ? 10.07 -0.43 -7.297 1 98.69 77 ARG A CA 1
ATOM 622 C C . ARG A 1 77 ? 11.336 0.206 -6.727 1 98.69 77 ARG A C 1
ATOM 624 O O . ARG A 1 77 ? 12.422 0.033 -7.273 1 98.69 77 ARG A O 1
ATOM 631 N N . PHE A 1 78 ? 11.172 1.057 -5.664 1 98.69 78 PHE A N 1
ATOM 632 C CA . PHE A 1 78 ? 12.312 1.697 -5.02 1 98.69 78 PHE A CA 1
ATOM 633 C C . PHE A 1 78 ? 12.906 0.791 -3.947 1 98.69 78 PHE A C 1
ATOM 635 O O . PHE A 1 78 ? 12.172 0.145 -3.195 1 98.69 78 PHE A O 1
ATOM 642 N N . PRO A 1 79 ? 14.219 0.697 -3.885 1 97.5 79 PRO A N 1
ATOM 643 C CA . PRO A 1 79 ? 14.867 -0.152 -2.879 1 97.5 79 PRO A CA 1
ATOM 644 C C . PRO A 1 79 ? 15.094 0.572 -1.555 1 97.5 79 PRO A C 1
ATOM 646 O O . PRO A 1 79 ? 15.07 1.805 -1.509 1 97.5 79 PRO A O 1
ATOM 649 N N . GLY A 1 80 ? 15.25 -0.19 -0.505 1 96.56 80 GLY A N 1
ATOM 650 C CA . GLY A 1 80 ? 15.711 0.334 0.77 1 96.56 80 GLY A CA 1
ATOM 651 C C . GLY A 1 80 ? 14.719 1.29 1.414 1 96.56 80 GLY A C 1
ATOM 652 O O . GLY A 1 80 ? 13.508 1.078 1.346 1 96.56 80 GLY A O 1
ATOM 653 N N . ASN A 1 81 ? 15.25 2.184 2.246 1 98 81 ASN A N 1
ATOM 654 C CA . ASN A 1 81 ? 14.508 3.262 2.885 1 98 81 ASN A CA 1
ATOM 655 C C . ASN A 1 81 ? 14.633 4.566 2.105 1 98 81 ASN A C 1
ATOM 657 O O . ASN A 1 81 ? 15.602 4.766 1.371 1 98 81 ASN A O 1
ATOM 661 N N . GLY A 1 82 ? 13.57 5.453 2.232 1 97.44 82 GLY A N 1
ATOM 662 C CA . GLY A 1 82 ? 13.781 6.738 1.585 1 97.44 82 GLY A CA 1
ATOM 663 C C . GLY A 1 82 ? 12.516 7.562 1.47 1 97.44 82 GLY A C 1
ATOM 664 O O . GLY A 1 82 ? 11.508 7.262 2.121 1 97.44 82 GLY A O 1
ATOM 665 N N . ALA A 1 83 ? 12.664 8.633 0.663 1 96.88 83 ALA A N 1
ATOM 666 C CA . ALA A 1 83 ? 11.602 9.617 0.462 1 96.88 83 ALA A CA 1
ATOM 667 C C . ALA A 1 83 ? 10.609 9.141 -0.591 1 96.88 83 ALA A C 1
ATOM 669 O O . ALA A 1 83 ? 10.516 9.727 -1.675 1 96.88 83 ALA A O 1
ATOM 670 N N . TYR A 1 84 ? 9.852 8.109 -0.184 1 98.31 84 TYR A N 1
ATOM 671 C CA . TYR A 1 84 ? 8.852 7.504 -1.057 1 98.31 84 TYR A CA 1
ATOM 672 C C . TYR A 1 84 ? 7.539 7.293 -0.315 1 98.31 84 TYR A C 1
ATOM 674 O O . TYR A 1 84 ? 7.145 6.152 -0.05 1 98.31 84 TYR A O 1
ATOM 682 N N . THR A 1 85 ? 6.84 8.422 -0.015 1 98.5 85 THR A N 1
ATOM 683 C CA . THR A 1 85 ? 5.59 8.422 0.735 1 98.5 85 THR A CA 1
ATOM 684 C C . THR A 1 85 ? 4.578 7.465 0.102 1 98.5 85 THR A C 1
ATOM 686 O O . THR A 1 85 ? 4.34 7.52 -1.105 1 98.5 85 THR A O 1
ATOM 689 N N . GLY A 1 86 ? 4.074 6.52 0.892 1 98.62 86 GLY A N 1
ATOM 690 C CA . GLY A 1 86 ? 3.018 5.637 0.435 1 98.62 86 GLY A CA 1
ATOM 691 C C . GLY A 1 86 ? 3.531 4.293 -0.056 1 98.62 86 GLY A C 1
ATOM 692 O O . GLY A 1 86 ? 2.744 3.387 -0.331 1 98.62 86 GLY A O 1
ATOM 693 N N . GLU A 1 87 ? 4.859 4.141 -0.124 1 98.75 87 GLU A N 1
ATOM 694 C CA . GLU A 1 87 ? 5.457 2.916 -0.651 1 98.75 87 GLU A CA 1
ATOM 695 C C . GLU A 1 87 ? 5.84 1.961 0.475 1 98.75 87 GLU A C 1
ATOM 697 O O . GLU A 1 87 ? 6.023 2.383 1.619 1 98.75 87 GLU A O 1
ATOM 702 N N . VAL A 1 88 ? 5.91 0.704 0.144 1 98.88 88 VAL A N 1
ATOM 703 C CA . VAL A 1 88 ? 6.348 -0.371 1.027 1 98.88 88 VAL A CA 1
ATOM 704 C C . VAL A 1 88 ? 7.5 -1.136 0.378 1 98.88 88 VAL A C 1
ATOM 706 O O . VAL A 1 88 ? 7.328 -1.74 -0.683 1 98.88 88 VAL A O 1
ATOM 709 N N . SER A 1 89 ? 8.641 -1.133 1.008 1 98.94 89 SER A N 1
ATOM 710 C CA . SER A 1 89 ? 9.812 -1.767 0.421 1 98.94 89 SER A CA 1
ATOM 711 C C . SER A 1 89 ? 9.781 -3.277 0.621 1 98.94 89 SER A C 1
ATOM 713 O O . SER A 1 89 ? 9.047 -3.783 1.471 1 98.94 89 SER A O 1
ATOM 715 N N . ALA A 1 90 ? 10.586 -3.943 -0.206 1 98.94 90 ALA A N 1
ATOM 716 C CA . ALA A 1 90 ? 10.727 -5.391 -0.053 1 98.94 90 ALA A CA 1
ATOM 717 C C . ALA A 1 90 ? 11.258 -5.746 1.329 1 98.94 90 ALA A C 1
ATOM 719 O O . ALA A 1 90 ? 10.859 -6.754 1.918 1 98.94 90 ALA A O 1
ATOM 720 N N . GLU A 1 91 ? 12.148 -4.949 1.853 1 98.88 91 GLU A N 1
ATOM 721 C CA . GLU A 1 91 ? 12.703 -5.191 3.182 1 98.88 91 GLU A CA 1
ATOM 722 C C . GLU A 1 91 ? 11.625 -5.07 4.258 1 98.88 91 GLU A C 1
ATOM 724 O O . GLU A 1 91 ? 11.656 -5.793 5.258 1 98.88 91 GLU A O 1
ATOM 729 N N . MET A 1 92 ? 10.711 -4.172 4.094 1 98.94 92 MET A N 1
ATOM 730 C CA . MET A 1 92 ? 9.602 -4.035 5.027 1 98.94 92 MET A CA 1
ATOM 731 C C . MET A 1 92 ? 8.695 -5.262 4.98 1 98.94 92 MET A C 1
ATOM 733 O O . MET A 1 92 ? 8.227 -5.73 6.02 1 98.94 92 MET A O 1
ATOM 737 N N . LEU A 1 93 ? 8.453 -5.703 3.766 1 98.94 93 LEU A N 1
ATOM 738 C CA . LEU A 1 93 ? 7.652 -6.91 3.625 1 98.94 93 LEU A CA 1
ATOM 739 C C . LEU A 1 93 ? 8.328 -8.094 4.305 1 98.94 93 LEU A C 1
ATOM 741 O O . LEU A 1 93 ? 7.672 -8.891 4.977 1 98.94 93 LEU A O 1
ATOM 745 N N . ALA A 1 94 ? 9.625 -8.234 4.109 1 98.88 94 ALA A N 1
ATOM 746 C CA . ALA A 1 94 ? 10.375 -9.281 4.793 1 98.88 94 ALA A CA 1
ATOM 747 C C . ALA A 1 94 ? 10.281 -9.125 6.309 1 98.88 94 ALA A C 1
ATOM 749 O O . ALA A 1 94 ? 10.125 -10.109 7.031 1 98.88 94 ALA A O 1
ATOM 750 N N . ASP A 1 95 ? 10.32 -7.934 6.785 1 98.81 95 ASP A N 1
ATOM 751 C CA . ASP A 1 95 ? 10.289 -7.59 8.203 1 98.81 95 ASP A CA 1
ATOM 752 C C . ASP A 1 95 ? 9.008 -8.086 8.859 1 98.81 95 ASP A C 1
ATOM 754 O O . ASP A 1 95 ? 9.016 -8.492 10.031 1 98.81 95 ASP A O 1
ATOM 758 N N . ILE A 1 96 ? 7.906 -8.086 8.086 1 98.56 96 ILE A N 1
ATOM 759 C CA . ILE A 1 96 ? 6.633 -8.445 8.703 1 98.56 96 ILE A CA 1
ATOM 760 C C . ILE A 1 96 ? 6.336 -9.922 8.438 1 98.56 96 ILE A C 1
ATOM 762 O O . ILE A 1 96 ? 5.258 -10.414 8.781 1 98.56 96 ILE A O 1
ATOM 766 N N . GLY A 1 97 ? 7.223 -10.609 7.77 1 98.44 97 GLY A N 1
ATOM 767 C CA . GLY A 1 97 ? 7.094 -12.055 7.656 1 98.44 97 GLY A CA 1
ATOM 768 C C . GLY A 1 97 ? 6.457 -12.492 6.355 1 98.44 97 GLY A C 1
ATOM 769 O O . GLY A 1 97 ? 5.887 -13.586 6.273 1 98.44 97 GLY A O 1
ATOM 770 N N . THR A 1 98 ? 6.473 -11.68 5.355 1 98.81 98 THR A N 1
ATOM 771 C CA . THR A 1 98 ? 6.012 -12.062 4.027 1 98.81 98 THR A CA 1
ATOM 772 C C . THR A 1 98 ? 6.922 -13.117 3.416 1 98.81 98 THR A C 1
ATOM 774 O O . THR A 1 98 ? 8.141 -13.094 3.625 1 98.81 98 THR A O 1
ATOM 777 N N . ASP A 1 99 ? 6.363 -14.008 2.633 1 98.69 99 ASP A N 1
ATOM 778 C CA . ASP A 1 99 ? 7.125 -15.07 1.983 1 98.69 99 ASP A CA 1
ATOM 779 C C . ASP A 1 99 ? 7.211 -14.836 0.477 1 98.69 99 ASP A C 1
ATOM 781 O O . ASP A 1 99 ? 8.297 -14.898 -0.102 1 98.69 99 ASP A O 1
ATOM 785 N N . ILE A 1 100 ? 6.07 -14.594 -0.139 1 98.88 100 ILE A N 1
ATOM 786 C CA . ILE A 1 100 ? 5.938 -14.477 -1.587 1 98.88 100 ILE A CA 1
ATOM 787 C C . ILE A 1 100 ? 5.379 -13.102 -1.946 1 98.88 100 ILE A C 1
ATOM 789 O O . ILE A 1 100 ? 4.539 -12.562 -1.227 1 98.88 100 ILE A O 1
ATOM 793 N N . VAL A 1 101 ? 5.859 -12.523 -3.014 1 98.94 101 VAL A N 1
ATOM 794 C CA . VAL A 1 101 ? 5.363 -11.234 -3.48 1 98.94 101 VAL A CA 1
ATOM 795 C C . VAL A 1 101 ? 4.891 -11.352 -4.926 1 98.94 101 VAL A C 1
ATOM 797 O O . VAL A 1 101 ? 5.652 -11.773 -5.805 1 98.94 101 VAL A O 1
ATOM 800 N N . LEU A 1 102 ? 3.637 -11.016 -5.176 1 98.94 102 LEU A N 1
ATOM 801 C CA . LEU A 1 102 ? 3.131 -10.945 -6.539 1 98.94 102 LEU A CA 1
ATOM 802 C C . LEU A 1 102 ? 3.742 -9.766 -7.289 1 98.94 102 LEU A C 1
ATOM 804 O O . LEU A 1 102 ? 3.818 -8.656 -6.758 1 98.94 102 LEU A O 1
ATOM 808 N N . ILE A 1 103 ? 4.164 -10.016 -8.5 1 98.75 103 ILE A N 1
ATOM 809 C CA . ILE A 1 103 ? 4.707 -8.977 -9.375 1 98.75 103 ILE A CA 1
ATOM 810 C C . ILE A 1 103 ? 4.035 -9.055 -10.742 1 98.75 103 ILE A C 1
ATOM 812 O O . ILE A 1 103 ? 3.918 -10.133 -11.328 1 98.75 103 ILE A O 1
ATOM 816 N N . GLY A 1 104 ? 3.508 -7.949 -11.195 1 98.06 104 GLY A N 1
ATOM 817 C CA . GLY A 1 104 ? 3.049 -7.871 -12.57 1 98.06 104 GLY A CA 1
ATOM 818 C C . GLY A 1 104 ? 1.619 -8.352 -12.75 1 98.06 104 GLY A C 1
ATOM 819 O O . GLY A 1 104 ? 1.217 -8.719 -13.859 1 98.06 104 GLY A O 1
ATOM 820 N N . HIS A 1 105 ? 0.874 -8.477 -11.656 1 98.38 105 HIS A N 1
ATOM 821 C CA . HIS A 1 105 ? -0.535 -8.805 -11.836 1 98.38 105 HIS A CA 1
ATOM 822 C C . HIS A 1 105 ? -1.196 -7.879 -12.844 1 98.38 105 HIS A C 1
ATOM 824 O O . HIS A 1 105 ? -0.879 -6.688 -12.898 1 98.38 105 HIS A O 1
ATOM 830 N N . SER A 1 106 ? -2.146 -8.375 -13.57 1 97.38 106 SER A N 1
ATOM 831 C CA . SER A 1 106 ? -2.756 -7.656 -14.688 1 97.38 106 SER A CA 1
ATOM 832 C C . SER A 1 106 ? -3.381 -6.344 -14.219 1 97.38 106 SER A C 1
ATOM 834 O O . SER A 1 106 ? -3.307 -5.332 -14.922 1 97.38 106 SER A O 1
ATOM 836 N N . GLU A 1 107 ? -3.908 -6.367 -13.078 1 97.25 107 GLU A N 1
ATOM 837 C CA . GLU A 1 107 ? -4.566 -5.176 -12.547 1 97.25 107 GLU A CA 1
ATOM 838 C C . GLU A 1 107 ? -3.562 -4.062 -12.281 1 97.25 107 GLU A C 1
ATOM 840 O O . GLU A 1 107 ? -3.895 -2.879 -12.391 1 97.25 107 GLU A O 1
ATOM 845 N N . ARG A 1 108 ? -2.328 -4.363 -11.922 1 98.06 108 ARG A N 1
ATOM 846 C CA . ARG A 1 108 ? -1.281 -3.361 -11.742 1 98.06 108 ARG A CA 1
ATOM 847 C C . ARG A 1 108 ? -0.829 -2.795 -13.078 1 98.06 108 ARG A C 1
ATOM 849 O O . ARG A 1 108 ? -0.556 -1.598 -13.195 1 98.06 108 ARG A O 1
ATOM 856 N N . SER A 1 109 ? -0.758 -3.668 -14.07 1 96.31 109 SER A N 1
ATOM 857 C CA . SER A 1 109 ? -0.39 -3.205 -15.406 1 96.31 109 SER A CA 1
ATOM 858 C C . SER A 1 109 ? -1.491 -2.344 -16.016 1 96.31 109 SER A C 1
ATOM 860 O O . SER A 1 109 ? -1.212 -1.309 -16.625 1 96.31 109 SER A O 1
ATOM 862 N N . LEU A 1 110 ? -2.73 -2.76 -15.844 1 95.38 110 LEU A N 1
ATOM 863 C CA . LEU A 1 110 ? -3.879 -2.113 -16.469 1 95.38 110 LEU A CA 1
ATOM 864 C C . LEU A 1 110 ? -4.145 -0.748 -15.836 1 95.38 110 LEU A C 1
ATOM 866 O O . LEU A 1 110 ? -4.387 0.231 -16.547 1 95.38 110 LEU A O 1
ATOM 870 N N . TYR A 1 111 ? -4.023 -0.711 -14.508 1 96.38 111 TYR A N 1
ATOM 871 C CA . TYR A 1 111 ? -4.504 0.484 -13.82 1 96.38 111 TYR A CA 1
ATOM 872 C C . TYR A 1 111 ? -3.348 1.402 -13.445 1 96.38 111 TYR A C 1
ATOM 874 O O . TYR A 1 111 ? -3.545 2.598 -13.219 1 96.38 111 TYR A O 1
ATOM 882 N N . PHE A 1 112 ? -2.088 0.883 -13.414 1 96.62 112 PHE A N 1
ATOM 883 C CA . PHE A 1 112 ? -0.994 1.679 -12.867 1 96.62 112 PHE A CA 1
ATOM 884 C C . PHE A 1 112 ? 0.195 1.688 -13.82 1 96.62 112 PHE A C 1
ATOM 886 O O . PHE A 1 112 ? 1.257 2.221 -13.492 1 96.62 112 PHE A O 1
ATOM 893 N N . GLY A 1 113 ? 0.093 1.041 -14.922 1 95.38 113 GLY A N 1
ATOM 894 C CA . GLY A 1 113 ? 1.104 1.106 -15.969 1 95.38 113 GLY A CA 1
ATOM 895 C C . GLY A 1 113 ? 2.385 0.379 -15.602 1 95.38 113 GLY A C 1
ATOM 896 O O . GLY A 1 113 ? 3.463 0.738 -16.078 1 95.38 113 GLY A O 1
ATOM 897 N N . GLU A 1 114 ? 2.305 -0.574 -14.734 1 96.81 114 GLU A N 1
ATOM 898 C CA . GLU A 1 114 ? 3.484 -1.354 -14.375 1 96.81 114 GLU A CA 1
ATOM 899 C C . GLU A 1 114 ? 3.863 -2.328 -15.484 1 96.81 114 GLU A C 1
ATOM 901 O O . GLU A 1 114 ? 3.285 -3.412 -15.594 1 96.81 114 GLU A O 1
ATOM 906 N N . LYS A 1 115 ? 4.906 -1.931 -16.172 1 97 115 LYS A N 1
ATOM 907 C CA . LYS A 1 115 ? 5.391 -2.762 -17.281 1 97 115 LYS A CA 1
ATOM 908 C C . LYS A 1 115 ? 6.762 -3.352 -16.969 1 97 115 LYS A C 1
ATOM 910 O O . LYS A 1 115 ? 7.176 -3.385 -15.797 1 97 115 LYS A O 1
ATOM 915 N N . ASN A 1 116 ? 7.414 -3.863 -18 1 98.56 116 ASN A N 1
ATOM 916 C CA . ASN A 1 116 ? 8.586 -4.711 -17.797 1 98.56 116 ASN A CA 1
ATOM 917 C C . ASN A 1 116 ? 9.656 -3.998 -16.984 1 98.56 116 ASN A C 1
ATOM 919 O O . ASN A 1 116 ? 10.25 -4.586 -16.078 1 98.56 116 ASN A O 1
ATOM 923 N N . GLU A 1 117 ? 9.906 -2.727 -17.266 1 98.12 117 GLU A N 1
ATOM 924 C CA . GLU A 1 117 ? 10.969 -2.014 -16.562 1 98.12 117 GLU A CA 1
ATOM 925 C C . GLU A 1 117 ? 10.695 -1.93 -15.07 1 98.12 117 GLU A C 1
ATOM 927 O O . GLU A 1 117 ? 11.578 -2.191 -14.25 1 98.12 117 GLU A O 1
ATOM 932 N N . ILE A 1 118 ? 9.5 -1.539 -14.734 1 98.5 118 ILE A N 1
ATOM 933 C CA . ILE A 1 118 ? 9.102 -1.429 -13.336 1 98.5 118 ILE A CA 1
ATOM 934 C C . ILE A 1 118 ? 9.102 -2.811 -12.688 1 98.5 118 ILE A C 1
ATOM 936 O O . ILE A 1 118 ? 9.602 -2.982 -11.57 1 98.5 118 ILE A O 1
ATOM 940 N N . GLN A 1 119 ? 8.586 -3.799 -13.383 1 98.75 119 GLN A N 1
ATOM 941 C CA . GLN A 1 119 ? 8.5 -5.156 -12.859 1 98.75 119 GLN A CA 1
ATOM 942 C C . GLN A 1 119 ? 9.891 -5.734 -12.617 1 98.75 119 GLN A C 1
ATOM 944 O O . GLN A 1 119 ? 10.109 -6.445 -11.633 1 98.75 119 GLN A O 1
ATOM 949 N N . ARG A 1 120 ? 10.836 -5.422 -13.477 1 98.69 120 ARG A N 1
ATOM 950 C CA . ARG A 1 120 ? 12.211 -5.879 -13.305 1 98.69 120 ARG A CA 1
ATOM 951 C C . ARG A 1 120 ? 12.812 -5.324 -12.016 1 98.69 120 ARG A C 1
ATOM 953 O O . ARG A 1 120 ? 13.445 -6.059 -11.25 1 98.69 120 ARG A O 1
ATOM 960 N N . ARG A 1 121 ? 12.602 -4.02 -11.758 1 98.62 121 ARG A N 1
ATOM 961 C CA . ARG A 1 121 ? 13.094 -3.408 -10.531 1 98.62 121 ARG A CA 1
ATOM 962 C C . ARG A 1 121 ? 12.469 -4.062 -9.305 1 98.62 121 ARG A C 1
ATOM 964 O O . ARG A 1 121 ? 13.172 -4.359 -8.328 1 98.62 121 ARG A O 1
ATOM 971 N N . LYS A 1 122 ? 11.203 -4.293 -9.391 1 98.81 122 LYS A N 1
ATOM 972 C CA . LYS A 1 122 ? 1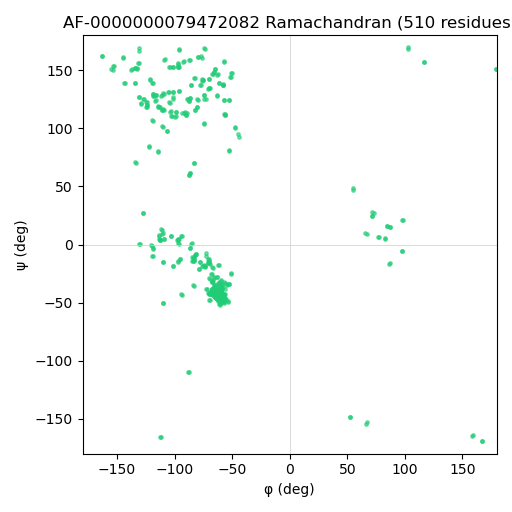0.508 -4.945 -8.289 1 98.81 122 LYS A CA 1
ATOM 973 C C . LYS A 1 122 ? 11.039 -6.355 -8.055 1 98.81 122 LYS A C 1
ATOM 975 O O . LYS A 1 122 ? 11.25 -6.77 -6.914 1 98.81 122 LYS A O 1
ATOM 980 N N . MET A 1 123 ? 11.258 -7.094 -9.141 1 98.62 123 MET A N 1
ATOM 981 C CA . MET A 1 123 ? 11.82 -8.438 -9.055 1 98.62 123 MET A CA 1
ATOM 982 C C . MET A 1 123 ? 13.148 -8.422 -8.305 1 98.62 123 MET A C 1
ATOM 984 O O . MET A 1 123 ? 13.367 -9.227 -7.398 1 98.62 123 MET A O 1
ATOM 988 N N . GLU A 1 124 ? 13.953 -7.527 -8.656 1 98.75 124 GLU A N 1
ATOM 989 C CA . GLU A 1 124 ? 15.273 -7.426 -8.039 1 98.75 124 GLU A CA 1
ATOM 990 C C . GLU A 1 124 ? 15.172 -7.07 -6.562 1 98.75 124 GLU A C 1
ATOM 992 O O . GLU A 1 124 ? 15.875 -7.645 -5.727 1 98.75 124 GLU A O 1
ATOM 997 N N . ASN A 1 125 ? 14.336 -6.113 -6.266 1 98.75 125 ASN A N 1
ATOM 998 C CA . ASN A 1 125 ? 14.141 -5.734 -4.871 1 98.75 125 ASN A CA 1
ATOM 999 C C . ASN A 1 125 ? 13.68 -6.918 -4.027 1 98.75 125 ASN A C 1
ATOM 1001 O O . ASN A 1 125 ? 14.164 -7.125 -2.916 1 98.75 125 ASN A O 1
ATOM 1005 N N . VAL A 1 126 ? 12.727 -7.688 -4.543 1 98.81 126 VAL A N 1
ATOM 1006 C CA . VAL A 1 126 ? 12.156 -8.828 -3.832 1 98.81 126 VAL A CA 1
ATOM 1007 C C . VAL A 1 126 ? 13.234 -9.891 -3.604 1 98.81 126 VAL A C 1
ATOM 1009 O O . VAL A 1 126 ? 13.391 -10.391 -2.49 1 98.81 126 VAL A O 1
ATOM 1012 N N . LEU A 1 127 ? 13.984 -10.195 -4.605 1 98.69 127 LEU A N 1
ATOM 1013 C CA . LEU A 1 127 ? 15.055 -11.188 -4.508 1 98.69 127 LEU A CA 1
ATOM 1014 C C . LEU A 1 127 ? 16.125 -10.727 -3.535 1 98.69 127 LEU A C 1
ATOM 1016 O O . LEU A 1 127 ? 16.609 -11.508 -2.709 1 98.69 127 LEU A O 1
ATOM 1020 N N . ASN A 1 128 ? 16.484 -9.477 -3.604 1 98.5 128 ASN A N 1
ATOM 1021 C CA . ASN A 1 128 ? 17.516 -8.93 -2.732 1 98.5 128 ASN A CA 1
ATOM 1022 C C . ASN A 1 128 ? 17.094 -8.984 -1.264 1 98.5 128 ASN A C 1
ATOM 1024 O O . ASN A 1 128 ? 17.953 -9.078 -0.377 1 98.5 128 ASN A O 1
ATOM 1028 N N . ALA A 1 129 ? 15.812 -8.938 -0.988 1 98.56 129 ALA A N 1
ATOM 1029 C CA . ALA A 1 129 ? 15.305 -8.984 0.38 1 98.56 129 ALA A CA 1
ATOM 1030 C C . ALA A 1 129 ? 15.125 -10.422 0.849 1 98.56 129 ALA A C 1
ATOM 1032 O O . ALA A 1 129 ? 14.672 -10.672 1.97 1 98.56 129 ALA A O 1
ATOM 1033 N N . GLY A 1 130 ? 15.383 -11.43 -0.025 1 98.25 130 GLY A N 1
ATOM 1034 C CA . GLY A 1 130 ? 15.281 -12.836 0.333 1 98.25 130 GLY A CA 1
ATOM 1035 C C . GLY A 1 130 ? 13.875 -13.383 0.209 1 98.25 130 GLY A C 1
ATOM 1036 O O . GLY A 1 130 ? 13.555 -14.422 0.78 1 98.25 130 GLY A O 1
ATOM 1037 N N . LEU A 1 131 ? 13.008 -12.68 -0.484 1 98.69 131 LEU A N 1
ATOM 1038 C CA . LEU A 1 131 ? 11.633 -13.109 -0.697 1 98.69 131 LEU A CA 1
ATOM 1039 C C . LEU A 1 131 ? 11.484 -13.82 -2.041 1 98.69 131 LEU A C 1
ATOM 1041 O O . LEU A 1 131 ? 12.398 -13.789 -2.865 1 98.69 131 LEU A O 1
ATOM 1045 N N . ILE A 1 132 ? 10.367 -14.477 -2.254 1 98.62 132 ILE A N 1
ATOM 1046 C CA . ILE A 1 132 ? 10.117 -15.211 -3.488 1 98.62 132 ILE A CA 1
ATOM 1047 C C . ILE A 1 132 ? 9.164 -14.414 -4.375 1 98.62 132 ILE A C 1
ATOM 1049 O O . ILE A 1 132 ? 7.996 -14.211 -4.02 1 98.62 132 ILE A O 1
ATOM 1053 N N . PRO A 1 133 ? 9.641 -13.977 -5.512 1 98.81 133 PRO A N 1
ATOM 1054 C CA . PRO A 1 133 ? 8.703 -13.32 -6.426 1 98.81 133 PRO A CA 1
ATOM 1055 C C . PRO A 1 133 ? 7.832 -14.312 -7.188 1 98.81 133 PRO A C 1
ATOM 1057 O O . PRO A 1 133 ? 8.297 -15.398 -7.559 1 98.81 133 PRO A O 1
ATOM 1060 N N . LEU A 1 134 ? 6.59 -14.031 -7.316 1 98.88 134 LEU A N 1
ATOM 1061 C CA . LEU A 1 134 ? 5.652 -14.695 -8.219 1 98.88 134 LEU A CA 1
ATOM 1062 C C . LEU A 1 134 ? 5.234 -13.766 -9.352 1 98.88 134 LEU A C 1
ATOM 1064 O O . LEU A 1 134 ? 4.418 -12.867 -9.148 1 98.88 134 LEU A O 1
ATOM 1068 N N . LEU A 1 135 ? 5.824 -13.961 -10.5 1 98.88 135 LEU A N 1
ATOM 1069 C CA . LEU A 1 135 ? 5.582 -13.102 -11.648 1 98.88 135 LEU A CA 1
ATOM 1070 C C . LEU A 1 135 ? 4.277 -13.477 -12.344 1 98.88 135 LEU A C 1
ATOM 1072 O O . LEU A 1 135 ? 4.086 -14.633 -12.734 1 98.88 135 LEU A O 1
ATOM 1076 N N . CYS A 1 136 ? 3.414 -12.531 -12.492 1 98.81 136 CYS A N 1
ATOM 1077 C CA . CYS A 1 136 ? 2.172 -12.734 -13.234 1 98.81 136 CYS A CA 1
ATOM 1078 C C . CYS A 1 136 ? 2.307 -12.258 -14.672 1 98.81 136 CYS A C 1
ATOM 1080 O O . CYS A 1 136 ? 2.783 -11.148 -14.922 1 98.81 136 CYS A O 1
ATOM 1082 N N . VAL A 1 137 ? 1.899 -13.07 -15.586 1 98.75 137 VAL A N 1
ATOM 1083 C CA . VAL A 1 137 ? 1.936 -12.742 -17 1 98.75 137 VAL A CA 1
ATOM 1084 C C . VAL A 1 137 ? 0.595 -13.086 -17.656 1 98.75 137 VAL A C 1
ATOM 1086 O O . VAL A 1 137 ? -0.132 -13.953 -17.156 1 98.75 137 VAL A O 1
ATOM 1089 N N . GLY A 1 138 ? 0.244 -12.398 -18.656 1 98.19 138 GLY A N 1
ATOM 1090 C CA . GLY A 1 138 ? -1.007 -12.641 -19.359 1 98.19 138 GLY A CA 1
ATOM 1091 C C . GLY A 1 138 ? -1.229 -11.688 -20.516 1 98.19 138 GLY A C 1
ATOM 1092 O O . GLY A 1 138 ? -0.722 -10.57 -20.516 1 98.19 138 GLY A O 1
ATOM 1093 N N . GLU A 1 139 ? -1.933 -12.172 -21.469 1 98.06 139 GLU A N 1
ATOM 1094 C CA . GLU A 1 139 ? -2.271 -11.344 -22.625 1 98.06 139 GLU A CA 1
ATOM 1095 C C . GLU A 1 139 ? -3.723 -10.875 -22.562 1 98.06 139 GLU A C 1
ATOM 1097 O O . GLU A 1 139 ? -4.57 -11.547 -21.953 1 98.06 139 GLU A O 1
ATOM 1102 N N . SER A 1 140 ? -4.004 -9.781 -23.156 1 95.94 140 SER A N 1
ATOM 1103 C CA . SER A 1 140 ? -5.371 -9.289 -23.266 1 95.94 140 SER A CA 1
ATOM 1104 C C . SER A 1 140 ? -6.16 -10.094 -24.297 1 95.94 140 SER A C 1
ATOM 1106 O O . SER A 1 140 ? -5.582 -10.883 -25.047 1 95.94 140 SER A O 1
ATOM 1108 N N . LEU A 1 141 ? -7.484 -9.844 -24.281 1 94.5 141 LEU A N 1
ATOM 1109 C CA . LEU A 1 141 ? -8.328 -10.484 -25.281 1 94.5 141 LEU A CA 1
ATOM 1110 C C . LEU A 1 141 ? -7.93 -10.047 -26.688 1 94.5 141 LEU A C 1
ATOM 1112 O O . LEU A 1 141 ? -7.867 -10.867 -27.609 1 94.5 141 LEU A O 1
ATOM 1116 N N . GLU A 1 142 ? -7.66 -8.773 -26.828 1 96.06 142 GLU A N 1
ATOM 1117 C CA . GLU A 1 142 ? -7.262 -8.219 -28.125 1 96.06 142 GLU A CA 1
ATOM 1118 C C . GLU A 1 142 ? -5.977 -8.875 -28.625 1 96.06 142 GLU A C 1
ATOM 1120 O O . GLU A 1 142 ? -5.875 -9.234 -29.797 1 96.06 142 GLU A O 1
ATOM 1125 N N . GLU A 1 143 ? -5.004 -9.055 -27.797 1 97.19 143 GLU A N 1
ATOM 1126 C CA . GLU A 1 143 ? -3.736 -9.688 -28.156 1 97.19 143 GLU A CA 1
ATOM 1127 C C . GLU A 1 143 ? -3.938 -11.156 -28.531 1 97.19 143 GLU A C 1
ATOM 1129 O O . GLU A 1 143 ? -3.309 -11.648 -29.469 1 97.19 143 GLU A O 1
ATOM 1134 N N . ARG A 1 144 ? -4.812 -11.828 -27.797 1 95.81 144 ARG A N 1
ATOM 1135 C CA . ARG A 1 144 ? -5.125 -13.234 -28.062 1 95.81 144 ARG A CA 1
ATOM 1136 C C . ARG A 1 144 ? -5.797 -13.383 -29.422 1 95.81 144 ARG A C 1
ATOM 1138 O O . ARG A 1 144 ? -5.426 -14.258 -30.203 1 95.81 144 ARG A O 1
ATOM 1145 N N . GLU A 1 145 ? -6.734 -12.516 -29.672 1 95.75 145 GLU A N 1
ATOM 1146 C CA . GLU A 1 145 ? -7.48 -12.57 -30.922 1 95.75 145 GLU A CA 1
ATOM 1147 C C . GLU A 1 145 ? -6.594 -12.219 -32.125 1 95.75 145 GLU A C 1
ATOM 1149 O O . GLU A 1 145 ? -6.824 -12.688 -33.219 1 95.75 145 GLU A O 1
ATOM 1154 N N . ALA A 1 146 ? -5.578 -11.477 -31.859 1 97.81 146 ALA A N 1
ATOM 1155 C CA . ALA A 1 146 ? -4.633 -11.086 -32.906 1 97.81 146 ALA A CA 1
ATOM 1156 C C . ALA A 1 146 ? -3.559 -12.156 -33.094 1 97.81 146 ALA A C 1
ATOM 1158 O O . ALA A 1 146 ? -2.662 -12 -33.906 1 97.81 146 ALA A O 1
ATOM 1159 N N . GLY A 1 147 ? -3.625 -13.211 -32.344 1 97.44 147 GLY A N 1
ATOM 1160 C CA . GLY A 1 147 ? -2.66 -14.289 -32.469 1 97.44 147 GLY A CA 1
ATOM 1161 C C . GLY A 1 147 ? -1.297 -13.938 -31.906 1 97.44 147 GLY A C 1
ATOM 1162 O O . GLY A 1 147 ? -0.278 -14.469 -32.344 1 97.44 147 GLY A O 1
ATOM 1163 N N . LYS A 1 148 ? -1.238 -13.039 -30.938 1 98.19 148 LYS A N 1
ATOM 1164 C CA . LYS A 1 148 ? 0.036 -12.523 -30.438 1 98.19 148 LYS A CA 1
ATOM 1165 C C . LYS A 1 148 ? 0.304 -13 -29.016 1 98.19 148 LYS A C 1
ATOM 1167 O O . LYS A 1 148 ? 1.17 -12.453 -28.328 1 98.19 148 LYS A O 1
ATOM 1172 N N . GLU A 1 149 ? -0.427 -13.953 -28.531 1 97.94 149 GLU A N 1
ATOM 1173 C CA . GLU A 1 149 ? -0.347 -14.359 -27.141 1 97.94 149 GLU A CA 1
ATOM 1174 C C . GLU A 1 149 ? 1.066 -14.805 -26.766 1 97.94 149 GLU A C 1
ATOM 1176 O O . GLU A 1 149 ? 1.603 -14.398 -25.734 1 97.94 149 GLU A O 1
ATOM 1181 N N . HIS A 1 150 ? 1.734 -15.609 -27.609 1 98.62 150 HIS A N 1
ATOM 1182 C CA . HIS A 1 150 ? 3.074 -16.094 -27.281 1 98.62 150 HIS A CA 1
ATOM 1183 C C . HIS A 1 150 ? 4.082 -14.945 -27.281 1 98.62 150 HIS A C 1
ATOM 1185 O O . HIS A 1 150 ? 4.969 -14.891 -26.438 1 98.62 150 HIS A O 1
ATOM 1191 N N . GLU A 1 151 ? 3.92 -14.039 -28.219 1 98.62 151 GLU A N 1
ATOM 1192 C CA . GLU A 1 151 ? 4.809 -12.891 -28.312 1 98.62 151 GLU A CA 1
ATOM 1193 C C . GLU A 1 151 ? 4.699 -12.016 -27.062 1 98.62 151 GLU A C 1
ATOM 1195 O O . GLU A 1 151 ? 5.715 -11.578 -26.516 1 98.62 151 GLU A O 1
ATOM 1200 N N . VAL A 1 152 ? 3.521 -11.766 -26.688 1 98.5 152 VAL A N 1
ATOM 1201 C CA . VAL A 1 152 ? 3.25 -10.922 -25.531 1 98.5 152 VAL A CA 1
ATOM 1202 C C . VAL A 1 152 ? 3.838 -11.562 -24.266 1 98.5 152 VAL A C 1
ATOM 1204 O O . VAL A 1 152 ? 4.52 -10.898 -23.484 1 98.5 152 VAL A O 1
ATOM 1207 N N . ILE A 1 153 ? 3.617 -12.82 -24.109 1 98.81 153 ILE A N 1
ATOM 1208 C CA . ILE A 1 153 ? 4.086 -13.523 -22.922 1 98.81 153 ILE A CA 1
ATOM 1209 C C . ILE A 1 153 ? 5.613 -13.594 -22.922 1 98.81 153 ILE A C 1
ATOM 1211 O O . ILE A 1 153 ? 6.254 -13.406 -21.891 1 98.81 153 ILE A O 1
ATOM 1215 N N . ALA A 1 154 ? 6.176 -13.852 -24.078 1 98.88 154 ALA A N 1
ATOM 1216 C CA . ALA A 1 154 ? 7.633 -13.867 -24.188 1 98.88 154 ALA A CA 1
ATOM 1217 C C . ALA A 1 154 ? 8.227 -12.531 -23.75 1 98.88 154 ALA A C 1
ATOM 1219 O O . ALA A 1 154 ? 9.242 -12.5 -23.031 1 98.88 154 ALA A O 1
ATOM 1220 N N . HIS A 1 155 ? 7.609 -11.5 -24.188 1 98.75 155 HIS A N 1
ATOM 1221 C CA . HIS A 1 155 ? 8.07 -10.164 -23.812 1 98.75 155 HIS A CA 1
ATOM 1222 C C . HIS A 1 155 ? 7.988 -9.969 -22.297 1 98.75 155 HIS A C 1
ATOM 1224 O O . HIS A 1 155 ? 8.93 -9.461 -21.688 1 98.75 155 HIS A O 1
ATOM 1230 N N . GLN A 1 156 ? 6.934 -10.352 -21.719 1 98.81 156 GLN A N 1
ATOM 1231 C CA . GLN A 1 156 ? 6.754 -10.211 -20.266 1 98.81 156 GLN A CA 1
ATOM 1232 C C . GLN A 1 156 ? 7.758 -11.07 -19.5 1 98.81 156 GLN A C 1
ATOM 1234 O O . GLN A 1 156 ? 8.312 -10.633 -18.5 1 98.81 156 GLN A O 1
ATOM 1239 N N . LEU A 1 157 ? 8.078 -12.234 -19.969 1 98.88 157 LEU A N 1
ATOM 1240 C CA . LEU A 1 157 ? 9 -13.156 -19.312 1 98.88 157 LEU A CA 1
ATOM 1241 C C . LEU A 1 157 ? 10.445 -12.68 -19.469 1 98.88 157 LEU A C 1
ATOM 1243 O O . LEU A 1 157 ? 11.328 -13.109 -18.719 1 98.88 157 LEU A O 1
ATOM 1247 N N . SER A 1 158 ? 10.688 -11.797 -20.406 1 98.75 158 SER A N 1
ATOM 1248 C CA . SER A 1 158 ? 12.047 -11.359 -20.719 1 98.75 158 SER A CA 1
ATOM 1249 C C . SER A 1 158 ? 12.688 -10.672 -19.516 1 98.75 158 SER A C 1
ATOM 1251 O O . SER A 1 158 ? 13.914 -10.578 -19.422 1 98.75 158 SER A O 1
ATOM 1253 N N . ILE A 1 159 ? 11.906 -10.242 -18.547 1 98.5 159 ILE A N 1
ATOM 1254 C CA . ILE A 1 159 ? 12.445 -9.555 -17.375 1 98.5 159 ILE A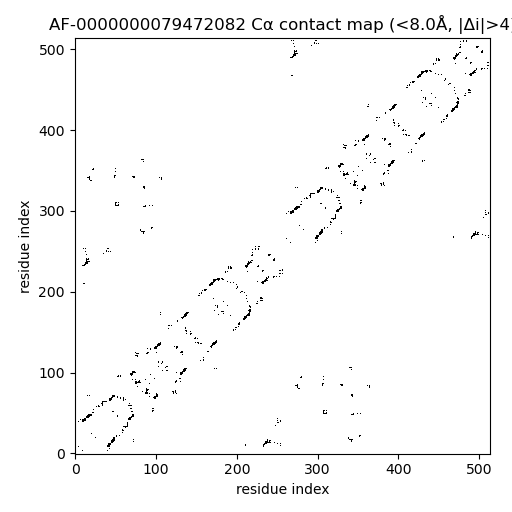 CA 1
ATOM 1255 C C . ILE A 1 159 ? 13.219 -10.539 -16.5 1 98.5 159 ILE A C 1
ATOM 1257 O O . ILE A 1 159 ? 13.938 -10.141 -15.586 1 98.5 159 ILE A O 1
ATOM 1261 N N . LEU A 1 160 ? 13.078 -11.828 -16.75 1 98.56 160 LEU A N 1
ATOM 1262 C CA . LEU A 1 160 ? 13.727 -12.859 -15.953 1 98.56 160 LEU A CA 1
ATOM 1263 C C . LEU A 1 160 ? 15.195 -13 -16.344 1 98.56 160 LEU A C 1
ATOM 1265 O O . LEU A 1 160 ? 15.984 -13.594 -15.602 1 98.56 160 LEU A O 1
ATOM 1269 N N . GLN A 1 161 ? 15.484 -12.555 -17.5 1 97.38 161 GLN A N 1
ATOM 1270 C CA . GLN A 1 161 ? 16.828 -12.734 -18.016 1 97.38 161 GLN A CA 1
ATOM 1271 C C . GLN A 1 161 ? 17.875 -12.109 -17.078 1 97.38 161 GLN A C 1
ATOM 1273 O O . GLN A 1 161 ? 17.766 -10.93 -16.734 1 97.38 161 GLN A O 1
ATOM 1278 N N . GLY A 1 162 ? 18.828 -12.898 -16.656 1 96.25 162 GLY A N 1
ATOM 1279 C CA . GLY A 1 162 ? 19.953 -12.375 -15.891 1 96.25 162 GLY A CA 1
ATOM 1280 C C . GLY A 1 162 ? 19.656 -12.219 -14.414 1 96.25 162 GLY A C 1
ATOM 1281 O O . GLY A 1 162 ? 20.484 -11.688 -13.664 1 96.25 162 GLY A O 1
ATOM 1282 N N . LEU A 1 163 ? 18.531 -12.633 -14.008 1 95.75 163 LEU A N 1
ATOM 1283 C CA . LEU A 1 163 ? 18.234 -12.562 -12.578 1 95.75 163 LEU A CA 1
ATOM 1284 C C . LEU A 1 163 ? 19.141 -13.492 -11.789 1 95.75 163 LEU A C 1
ATOM 1286 O O . LEU A 1 163 ? 19.516 -14.57 -12.273 1 95.75 163 LEU A O 1
ATOM 1290 N N . ASN A 1 164 ? 19.422 -13.109 -10.641 1 89.88 164 ASN A N 1
ATOM 1291 C CA . ASN A 1 164 ? 20.281 -13.898 -9.766 1 89.88 164 ASN A CA 1
ATOM 1292 C C . ASN A 1 164 ? 19.484 -14.914 -8.961 1 89.88 164 ASN A C 1
ATOM 1294 O O . ASN A 1 164 ? 19.484 -14.891 -7.727 1 89.88 164 ASN A O 1
ATOM 1298 N N . THR A 1 165 ? 18.75 -15.859 -9.633 1 94.19 165 THR A N 1
ATOM 1299 C CA . THR A 1 165 ? 18 -16.922 -8.969 1 94.19 165 THR A CA 1
ATOM 1300 C C . THR A 1 165 ? 17.844 -18.125 -9.898 1 94.19 165 THR A C 1
ATOM 1302 O O . THR A 1 165 ? 17.844 -17.984 -11.125 1 94.19 165 THR A O 1
ATOM 1305 N N . LYS A 1 166 ? 17.766 -19.297 -9.297 1 94.31 166 LYS A N 1
ATOM 1306 C CA . LYS A 1 166 ? 17.5 -20.516 -10.039 1 94.31 166 LYS A CA 1
ATOM 1307 C C . LYS A 1 166 ? 16.094 -21.047 -9.75 1 94.31 166 LYS A C 1
ATOM 1309 O O . LYS A 1 166 ? 15.734 -22.156 -10.156 1 94.31 166 LYS A O 1
ATOM 1314 N N . ASN A 1 167 ? 15.328 -20.297 -8.977 1 97.31 167 ASN A N 1
ATOM 1315 C CA . ASN A 1 167 ? 13.93 -20.625 -8.68 1 97.31 167 ASN A CA 1
ATOM 1316 C C . ASN A 1 167 ? 12.984 -19.578 -9.273 1 97.31 167 ASN A C 1
ATOM 1318 O O . ASN A 1 167 ? 13.086 -18.391 -8.969 1 97.31 167 ASN A O 1
ATOM 1322 N N . ILE A 1 168 ? 12.156 -20.031 -10.148 1 98 168 ILE A N 1
ATOM 1323 C CA . ILE A 1 168 ? 11.266 -19.109 -10.859 1 98 168 ILE A CA 1
ATOM 1324 C C . ILE A 1 168 ? 9.812 -19.547 -10.648 1 98 168 ILE A C 1
ATOM 1326 O O . ILE A 1 168 ? 9.453 -20.688 -10.922 1 98 168 ILE A O 1
ATOM 1330 N N . ALA A 1 169 ? 9.039 -18.688 -10.078 1 98.69 169 ALA A N 1
ATOM 1331 C CA . ALA A 1 169 ? 7.59 -18.891 -10.008 1 98.69 169 ALA A CA 1
ATOM 1332 C C . ALA A 1 169 ? 6.855 -17.906 -10.914 1 98.69 169 ALA A C 1
ATOM 1334 O O . ALA A 1 169 ? 7.129 -16.703 -10.883 1 98.69 169 ALA A O 1
ATOM 1335 N N . VAL A 1 170 ? 5.953 -18.406 -11.734 1 98.88 170 VAL A N 1
ATOM 1336 C CA . VAL A 1 170 ? 5.188 -17.594 -12.68 1 98.88 170 VAL A CA 1
ATOM 1337 C C . VAL A 1 170 ? 3.713 -18 -12.625 1 98.88 170 VAL A C 1
ATOM 1339 O O . VAL A 1 170 ? 3.393 -19.172 -12.461 1 98.88 170 VAL A O 1
ATOM 1342 N N . ALA A 1 171 ? 2.844 -17.047 -12.664 1 98.88 171 ALA A N 1
ATOM 1343 C CA . ALA A 1 171 ? 1.412 -17.297 -12.805 1 98.88 171 ALA A CA 1
ATOM 1344 C C . ALA A 1 171 ? 0.899 -16.781 -14.148 1 98.88 171 ALA A C 1
ATOM 1346 O O . ALA A 1 171 ? 1.01 -15.594 -14.445 1 98.88 171 ALA A O 1
ATOM 1347 N N . TYR A 1 172 ? 0.407 -17.688 -14.93 1 98.81 172 TYR A N 1
ATOM 1348 C CA . TYR A 1 172 ? -0.255 -17.312 -16.172 1 98.81 172 TYR A CA 1
ATOM 1349 C C . TYR A 1 172 ? -1.701 -16.906 -15.922 1 98.81 172 TYR A C 1
ATOM 1351 O O . TYR A 1 172 ? -2.508 -17.703 -15.461 1 98.81 172 TYR A O 1
ATOM 1359 N N . GLU A 1 173 ? -1.94 -15.633 -16.203 1 97 173 GLU A N 1
ATOM 1360 C CA . GLU A 1 173 ? -3.264 -15.047 -16.031 1 97 173 GLU A CA 1
ATOM 1361 C C . GLU A 1 173 ? -3.787 -14.461 -17.344 1 97 173 GLU A C 1
ATOM 1363 O O . GLU A 1 173 ? -3.691 -13.258 -17.578 1 97 173 GLU A O 1
ATOM 1368 N N . PRO A 1 174 ? -4.402 -15.352 -18.172 1 96.69 174 PRO A N 1
ATOM 1369 C CA . PRO A 1 174 ? -5.047 -14.734 -19.328 1 96.69 174 PRO A CA 1
ATOM 1370 C C . PRO A 1 174 ? -6.074 -13.68 -18.938 1 96.69 174 PRO A C 1
ATOM 1372 O O . PRO A 1 174 ? -7.129 -14.008 -18.391 1 96.69 174 PRO A O 1
ATOM 1375 N N . VAL A 1 175 ? -5.746 -12.477 -19.25 1 95 175 VAL A N 1
ATOM 1376 C CA . VAL A 1 175 ? -6.496 -11.336 -18.734 1 95 175 VAL A CA 1
ATOM 1377 C C . VAL A 1 175 ? -7.969 -11.461 -19.125 1 95 175 VAL A C 1
ATOM 1379 O O . VAL A 1 175 ? -8.859 -11.094 -18.359 1 95 175 VAL A O 1
ATOM 1382 N N . TRP A 1 176 ? -8.242 -12.031 -20.25 1 92.12 176 TRP A N 1
ATOM 1383 C CA . TRP A 1 176 ? -9.586 -12.188 -20.812 1 92.12 176 TRP A CA 1
ATOM 1384 C C . TRP A 1 176 ? -10.367 -13.25 -20.031 1 92.12 176 TRP A C 1
ATOM 1386 O O . TRP A 1 176 ? -11.586 -13.375 -20.188 1 92.12 176 TRP A O 1
ATOM 1396 N N . ALA A 1 177 ? -9.742 -13.977 -19.172 1 86.5 177 ALA A N 1
ATOM 1397 C CA . ALA A 1 177 ? -10.391 -15.055 -18.422 1 86.5 177 ALA A CA 1
ATOM 1398 C C . ALA A 1 177 ? -10.484 -14.711 -16.938 1 86.5 177 ALA A C 1
ATOM 1400 O O . ALA A 1 177 ? -10.922 -15.539 -16.125 1 86.5 177 ALA A O 1
ATOM 1401 N N . ILE A 1 178 ? -10.07 -13.539 -16.562 1 82.56 178 ILE A N 1
ATOM 1402 C CA . ILE A 1 178 ? -10.086 -13.164 -15.156 1 82.56 178 ILE A CA 1
ATOM 1403 C C . ILE A 1 178 ? -11.43 -12.531 -14.805 1 82.56 178 ILE A C 1
ATOM 1405 O O . ILE A 1 178 ? -11.75 -11.438 -15.281 1 82.56 178 ILE A O 1
ATOM 1409 N N . GLY A 1 179 ? -12.219 -13.039 -14.062 1 76.12 179 GLY A N 1
ATOM 1410 C CA . GLY A 1 179 ? -13.453 -12.484 -13.531 1 76.12 179 GLY A CA 1
ATOM 1411 C C . GLY A 1 179 ? -14.508 -12.273 -14.602 1 76.12 179 GLY A C 1
ATOM 1412 O O . GLY A 1 179 ? -15.453 -11.5 -14.406 1 76.12 179 GLY A O 1
ATOM 1413 N N . THR A 1 180 ? -14.398 -12.703 -15.773 1 72.94 180 THR A N 1
ATOM 1414 C CA . THR A 1 180 ? -15.312 -12.445 -16.875 1 72.94 180 THR A CA 1
ATOM 1415 C C . THR A 1 180 ? -16.297 -13.594 -17.047 1 72.94 180 THR A C 1
ATOM 1417 O O . THR A 1 180 ? -17.312 -13.453 -17.719 1 72.94 180 THR A O 1
ATOM 1420 N N . GLY A 1 181 ? -16.016 -14.664 -16.438 1 72.94 181 GLY A N 1
ATOM 1421 C CA . GLY A 1 181 ? -16.812 -15.852 -16.672 1 72.94 181 GLY A CA 1
ATOM 1422 C C . GLY A 1 181 ? -16.344 -16.656 -17.859 1 72.94 181 GLY A C 1
ATOM 1423 O O . GLY A 1 181 ? -16.703 -17.844 -18 1 72.94 181 GLY A O 1
ATOM 1424 N N . LYS A 1 182 ? -15.516 -16.078 -18.766 1 82.44 182 LYS A N 1
ATOM 1425 C CA . LYS A 1 182 ? -14.867 -16.828 -19.828 1 82.44 182 LYS A CA 1
ATOM 1426 C C . LYS A 1 182 ? -13.719 -17.672 -19.281 1 82.44 182 LYS A C 1
ATOM 1428 O O . LYS A 1 182 ? -12.891 -17.188 -18.516 1 82.44 182 LYS A O 1
ATOM 1433 N N . VAL A 1 183 ? -13.734 -18.938 -19.625 1 87.5 183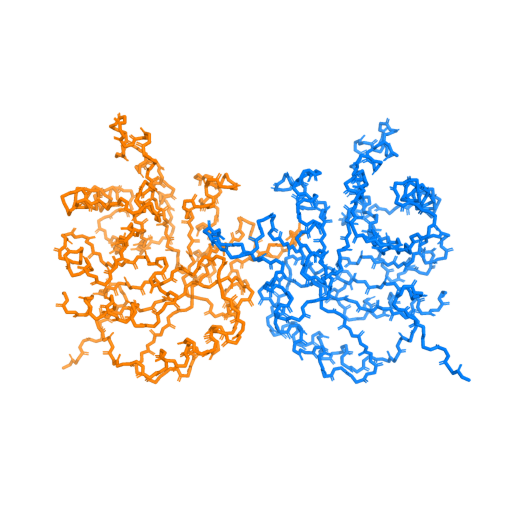 VAL A N 1
ATOM 1434 C CA . VAL A 1 183 ? -12.742 -19.875 -19.109 1 87.5 183 VAL A CA 1
ATOM 1435 C C . VAL A 1 183 ? -11.891 -20.406 -20.25 1 87.5 183 VAL A C 1
ATOM 1437 O O . VAL A 1 183 ? -12.414 -20.797 -21.297 1 87.5 183 VAL A O 1
ATOM 1440 N N . ALA A 1 184 ? -10.641 -20.328 -20.078 1 94.19 184 ALA A N 1
ATOM 1441 C CA . ALA A 1 184 ? -9.742 -20.953 -21.047 1 94.19 184 ALA A CA 1
ATOM 1442 C C . ALA A 1 184 ? -9.938 -22.453 -21.094 1 94.19 184 ALA A C 1
ATOM 1444 O O . ALA A 1 184 ? -10.195 -23.094 -20.062 1 94.19 184 ALA A O 1
ATOM 1445 N N . THR A 1 185 ? -9.758 -23.047 -22.281 1 95.31 185 THR A N 1
ATOM 1446 C CA . THR A 1 185 ? -9.828 -24.5 -22.391 1 95.31 185 THR A CA 1
ATOM 1447 C C . THR A 1 185 ? -8.547 -25.141 -21.859 1 95.31 185 THR A C 1
ATOM 1449 O O . THR A 1 185 ? -7.512 -24.484 -21.766 1 95.31 185 THR A O 1
ATOM 1452 N N . VAL A 1 186 ? -8.641 -26.406 -21.578 1 96.62 186 VAL A N 1
ATOM 1453 C CA . VAL A 1 186 ? -7.48 -27.141 -21.078 1 96.62 186 VAL A CA 1
ATOM 1454 C C . VAL A 1 186 ? -6.383 -27.141 -22.141 1 96.62 186 VAL A C 1
ATOM 1456 O O . VAL A 1 186 ? -5.195 -27.109 -21.812 1 96.62 186 VAL A O 1
ATOM 1459 N N . GLU A 1 187 ? -6.793 -27.172 -23.391 1 97.56 187 GLU A N 1
ATOM 1460 C CA . GLU A 1 187 ? -5.832 -27.141 -24.484 1 97.56 187 GLU A CA 1
ATOM 1461 C C . GLU A 1 187 ? -5.078 -25.812 -24.531 1 97.56 187 GLU A C 1
ATOM 1463 O O . GLU A 1 187 ? -3.867 -25.781 -24.75 1 97.56 187 GLU A O 1
ATOM 1468 N N . GLN A 1 188 ? -5.824 -24.75 -24.344 1 97.12 188 GLN A N 1
ATOM 1469 C CA . GLN A 1 188 ? -5.219 -23.422 -24.312 1 97.12 188 GLN A CA 1
ATOM 1470 C C . GLN A 1 188 ? -4.246 -23.297 -23.141 1 97.12 188 GLN A C 1
ATOM 1472 O O . GLN A 1 188 ? -3.158 -22.734 -23.281 1 97.12 188 GLN A O 1
ATOM 1477 N N . ILE A 1 189 ? -4.633 -23.781 -22.016 1 98.31 189 ILE A N 1
ATOM 1478 C CA . ILE A 1 189 ? -3.787 -23.766 -20.812 1 98.31 189 ILE A CA 1
ATOM 1479 C C . ILE A 1 189 ? -2.521 -24.578 -21.078 1 98.31 189 ILE A C 1
ATOM 1481 O O . ILE A 1 189 ? -1.411 -24.109 -20.797 1 98.31 189 ILE A O 1
ATOM 1485 N N . ALA A 1 190 ? -2.721 -25.766 -21.641 1 98.56 190 ALA A N 1
ATOM 1486 C CA . ALA A 1 190 ? -1.594 -26.641 -21.906 1 98.56 190 ALA A CA 1
ATOM 1487 C C . ALA A 1 190 ? -0.587 -25.984 -22.844 1 98.56 190 ALA A C 1
ATOM 1489 O O . ALA A 1 190 ? 0.62 -26.016 -22.594 1 98.56 190 ALA A O 1
ATOM 1490 N N . ASP A 1 191 ? -1.109 -25.406 -23.844 1 98.44 191 ASP A N 1
ATOM 1491 C CA . ASP A 1 191 ? -0.264 -24.75 -24.844 1 98.44 191 ASP A CA 1
ATOM 1492 C C . ASP A 1 191 ? 0.565 -23.641 -24.219 1 98.44 191 ASP A C 1
ATOM 1494 O O . ASP A 1 191 ? 1.785 -23.594 -24.391 1 98.44 191 ASP A O 1
ATOM 1498 N N . MET A 1 192 ? -0.049 -22.766 -23.516 1 98.69 192 MET A N 1
ATOM 1499 C CA . MET A 1 192 ? 0.64 -21.609 -22.953 1 98.69 192 MET A CA 1
ATOM 1500 C C . MET A 1 192 ? 1.609 -22.031 -21.859 1 98.69 192 MET A C 1
ATOM 1502 O O . MET A 1 192 ? 2.713 -21.5 -21.75 1 98.69 192 MET A O 1
ATOM 1506 N N . HIS A 1 193 ? 1.212 -22.969 -21.016 1 98.81 193 HIS A N 1
ATOM 1507 C CA . HIS A 1 193 ? 2.104 -23.406 -19.953 1 98.81 193 HIS A CA 1
ATOM 1508 C C . HIS A 1 193 ? 3.346 -24.078 -20.516 1 98.81 193 HIS A C 1
ATOM 1510 O O . HIS A 1 193 ? 4.453 -23.891 -20.016 1 98.81 193 HIS A O 1
ATOM 1516 N N . ALA A 1 194 ? 3.145 -24.891 -21.516 1 98.69 194 ALA A N 1
ATOM 1517 C CA . ALA A 1 194 ? 4.297 -25.5 -22.188 1 98.69 194 ALA A CA 1
ATOM 1518 C C . ALA A 1 194 ? 5.23 -24.422 -22.734 1 98.69 194 ALA A C 1
ATOM 1520 O O . ALA A 1 194 ? 6.453 -24.531 -22.609 1 98.69 194 ALA A O 1
ATOM 1521 N N . PHE A 1 195 ? 4.633 -23.438 -23.359 1 98.81 195 PHE A N 1
ATOM 1522 C CA . PHE A 1 195 ? 5.398 -22.328 -23.906 1 98.81 195 PHE A CA 1
ATOM 1523 C C . PHE A 1 195 ? 6.168 -21.594 -22.828 1 98.81 195 PHE A C 1
ATOM 1525 O O . PHE A 1 195 ? 7.359 -21.328 -22.969 1 98.81 195 PHE A O 1
ATOM 1532 N N . ILE A 1 196 ? 5.488 -21.266 -21.719 1 98.81 196 ILE A N 1
ATOM 1533 C CA . ILE A 1 196 ? 6.09 -20.547 -20.594 1 98.81 196 ILE A CA 1
ATOM 1534 C C . ILE A 1 196 ? 7.273 -21.344 -20.047 1 98.81 196 ILE A C 1
ATOM 1536 O O . ILE A 1 196 ? 8.352 -20.781 -19.812 1 98.81 196 ILE A O 1
ATOM 1540 N N . TYR A 1 197 ? 7.043 -22.609 -19.859 1 98.25 197 TYR A N 1
ATOM 1541 C CA . TYR A 1 197 ? 8.086 -23.484 -19.344 1 98.25 197 TYR A CA 1
ATOM 1542 C C . TYR A 1 197 ? 9.32 -23.438 -20.25 1 98.25 197 TYR A C 1
ATOM 1544 O O . TYR A 1 197 ? 10.438 -23.234 -19.766 1 98.25 197 TYR A O 1
ATOM 1552 N N . LYS A 1 198 ? 9.125 -23.609 -21.5 1 98.38 198 LYS A N 1
ATOM 1553 C CA . LYS A 1 198 ? 10.219 -23.609 -22.469 1 98.38 198 LYS A CA 1
ATOM 1554 C C . LYS A 1 198 ? 10.922 -22.25 -22.5 1 98.38 198 LYS A C 1
ATOM 1556 O O . LYS A 1 198 ? 12.156 -22.188 -22.562 1 98.38 198 LYS A O 1
ATOM 1561 N N . GLU A 1 199 ? 10.117 -21.203 -22.516 1 98.56 199 GLU A N 1
ATOM 1562 C CA . GLU A 1 199 ? 10.672 -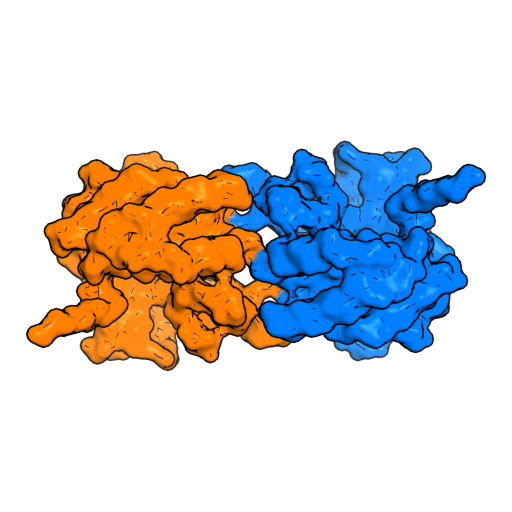19.859 -22.547 1 98.56 199 GLU A CA 1
ATOM 1563 C C . GLU A 1 199 ? 11.547 -19.578 -21.328 1 98.56 199 GLU A C 1
ATOM 1565 O O . GLU A 1 199 ? 12.617 -19 -21.438 1 98.56 199 GLU A O 1
ATOM 1570 N N . ILE A 1 200 ? 11.117 -19.984 -20.156 1 98.56 200 ILE A N 1
ATOM 1571 C CA . ILE A 1 200 ? 11.883 -19.766 -18.922 1 98.56 200 ILE A CA 1
ATOM 1572 C C . ILE A 1 200 ? 13.203 -20.531 -19 1 98.56 200 ILE A C 1
ATOM 1574 O O . ILE A 1 200 ? 14.258 -19.984 -18.641 1 98.56 200 ILE A O 1
ATOM 1578 N N . LEU A 1 201 ? 13.195 -21.781 -19.484 1 97.94 201 LEU A N 1
ATOM 1579 C CA . LEU A 1 201 ? 14.422 -22.547 -19.641 1 97.94 201 LEU A CA 1
ATOM 1580 C C . LEU A 1 201 ? 15.391 -21.828 -20.562 1 97.94 201 LEU A C 1
ATOM 1582 O O . LEU A 1 201 ? 16.594 -21.797 -20.312 1 97.94 201 LEU A O 1
ATOM 1586 N N . SER A 1 202 ? 14.836 -21.297 -21.609 1 97.75 202 SER A N 1
ATOM 1587 C CA . SER A 1 202 ? 15.664 -20.594 -22.578 1 97.75 202 SER A CA 1
ATOM 1588 C C . SER A 1 202 ? 16.297 -19.344 -21.969 1 97.75 202 SER A C 1
ATOM 1590 O O . SER A 1 202 ? 17.453 -19.016 -22.266 1 97.75 202 SER A O 1
ATOM 1592 N N . LEU A 1 203 ? 15.609 -18.672 -21.094 1 97.56 203 LEU A N 1
ATOM 1593 C CA . LEU A 1 203 ? 16.047 -17.422 -20.5 1 97.56 203 LEU A CA 1
ATOM 1594 C C . LEU A 1 203 ? 16.984 -17.656 -19.328 1 97.56 203 LEU A C 1
ATOM 1596 O O . LEU A 1 203 ? 17.922 -16.891 -19.094 1 97.56 203 LEU A O 1
ATOM 1600 N N . CYS A 1 204 ? 16.75 -18.719 -18.547 1 97.19 204 CYS A N 1
ATOM 1601 C CA . CYS A 1 204 ? 17.344 -18.828 -17.234 1 97.19 204 CYS A CA 1
ATOM 1602 C C . CYS A 1 204 ? 18.234 -20.062 -17.141 1 97.19 204 CYS A C 1
ATOM 1604 O O . CYS A 1 204 ? 18.922 -20.266 -16.141 1 97.19 204 CYS A O 1
ATOM 1606 N N . GLY A 1 205 ? 18.188 -20.922 -18.141 1 95.75 205 GLY A N 1
ATOM 1607 C CA . GLY A 1 205 ? 19 -22.125 -18.141 1 95.75 205 GLY A CA 1
ATOM 1608 C C . GLY A 1 205 ? 18.219 -23.375 -17.781 1 95.75 205 GLY A C 1
ATOM 1609 O O . GLY A 1 205 ? 17.109 -23.297 -17.234 1 95.75 205 GLY A O 1
ATOM 1610 N N . SER A 1 206 ? 18.812 -24.562 -17.953 1 94.81 206 SER A N 1
ATOM 1611 C CA . SER A 1 206 ? 18.109 -25.844 -17.828 1 94.81 206 SER A CA 1
ATOM 1612 C C . SER A 1 206 ? 18.062 -26.281 -16.359 1 94.81 206 SER A C 1
ATOM 1614 O O . SER A 1 206 ? 17.312 -27.203 -16.016 1 94.81 206 SER A O 1
ATOM 1616 N N . ASP A 1 207 ? 18.781 -25.641 -15.523 1 95.06 207 ASP A N 1
ATOM 1617 C CA . ASP A 1 207 ? 18.891 -26.078 -14.133 1 95.06 207 ASP A CA 1
ATOM 1618 C C . ASP A 1 207 ? 17.938 -25.297 -13.234 1 95.06 207 ASP A C 1
ATOM 1620 O O . ASP A 1 207 ? 17.891 -25.516 -12.023 1 95.06 207 ASP A O 1
ATOM 1624 N N . VAL A 1 208 ? 17.125 -24.438 -13.836 1 96.44 208 VAL A N 1
ATOM 1625 C CA . VAL A 1 208 ? 16.219 -23.641 -13.016 1 96.44 208 VAL A CA 1
ATOM 1626 C C . VAL A 1 208 ? 15.047 -24.5 -12.547 1 96.44 208 VAL A C 1
ATOM 1628 O O . VAL A 1 208 ? 14.594 -25.391 -13.266 1 96.44 208 VAL A O 1
ATOM 1631 N N . LYS A 1 209 ? 14.578 -24.297 -11.273 1 96.75 209 LYS A N 1
ATOM 1632 C CA . LYS A 1 209 ? 13.328 -24.844 -10.773 1 96.75 209 LYS A CA 1
ATOM 1633 C C . LYS A 1 209 ? 12.148 -23.938 -11.094 1 96.75 209 LYS A C 1
ATOM 1635 O O . LYS A 1 209 ? 12.195 -22.734 -10.82 1 96.75 209 LYS A O 1
ATOM 1640 N N . ILE A 1 210 ? 11.156 -24.516 -11.719 1 97.94 210 ILE A N 1
ATOM 1641 C CA . ILE A 1 210 ? 10.047 -23.703 -12.219 1 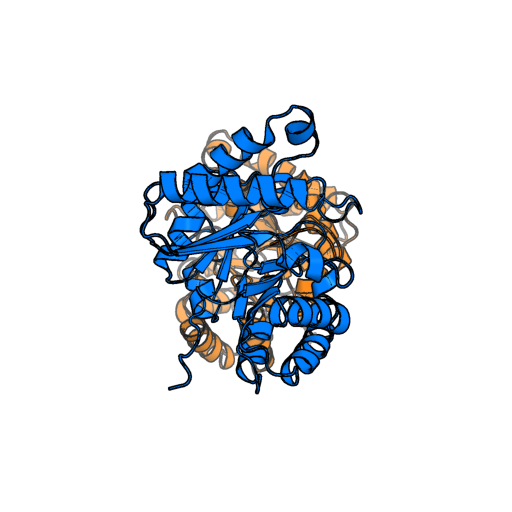97.94 210 ILE A CA 1
ATOM 1642 C C . ILE A 1 210 ? 8.75 -24.125 -11.539 1 97.94 210 ILE A C 1
ATOM 1644 O O . ILE A 1 210 ? 8.461 -25.328 -11.422 1 97.94 210 ILE A O 1
ATOM 1648 N N . ARG A 1 211 ? 8.039 -23.219 -10.984 1 98.38 211 ARG A N 1
ATOM 1649 C CA . ARG A 1 211 ? 6.625 -23.375 -10.664 1 98.38 211 ARG A CA 1
ATOM 1650 C C . ARG A 1 211 ? 5.758 -22.484 -11.547 1 98.38 211 ARG A C 1
ATOM 1652 O O . ARG A 1 211 ? 5.867 -21.266 -11.5 1 98.38 211 ARG A O 1
ATOM 1659 N N . ALA A 1 212 ? 4.949 -23.094 -12.352 1 98.75 212 ALA A N 1
ATOM 1660 C CA . ALA A 1 212 ? 4.016 -22.391 -13.219 1 98.75 212 ALA A CA 1
ATOM 1661 C C . ALA A 1 212 ? 2.578 -22.562 -12.75 1 98.75 212 ALA A C 1
ATOM 1663 O O . ALA A 1 212 ? 2.049 -23.688 -12.773 1 98.75 212 ALA A O 1
ATOM 1664 N N . LEU A 1 213 ? 1.967 -21.469 -12.352 1 98.88 213 LEU A N 1
ATOM 1665 C CA . LEU A 1 213 ? 0.599 -21.484 -11.844 1 98.88 213 LEU A CA 1
ATOM 1666 C C . LEU A 1 213 ? -0.382 -21 -12.906 1 98.88 213 LEU A C 1
ATOM 1668 O O . LEU A 1 213 ? -0.006 -20.234 -13.805 1 98.88 213 LEU A O 1
ATOM 1672 N N . TYR A 1 214 ? -1.59 -21.484 -12.766 1 98.56 214 TYR A N 1
ATOM 1673 C CA . TYR A 1 214 ? -2.664 -20.969 -13.602 1 98.56 214 TYR A CA 1
ATOM 1674 C C . TYR A 1 214 ? -3.582 -20.047 -12.805 1 98.56 214 TYR A C 1
ATOM 1676 O O . TYR A 1 214 ? -4.012 -20.391 -11.703 1 98.56 214 TYR A O 1
ATOM 1684 N N . GLY A 1 215 ? -3.879 -18.844 -13.367 1 96.94 215 GLY A N 1
ATOM 1685 C CA . GLY A 1 215 ? -4.637 -17.859 -12.609 1 96.94 215 GLY A CA 1
ATOM 1686 C C . GLY A 1 215 ? -5.855 -17.344 -13.359 1 96.94 215 GLY A C 1
ATOM 1687 O O . GLY A 1 215 ? -6.305 -16.219 -13.125 1 96.94 215 GLY A O 1
ATOM 1688 N N . GLY A 1 216 ? -6.426 -18.125 -14.273 1 94.62 216 GLY A N 1
ATOM 1689 C CA . GLY A 1 216 ? -7.613 -17.703 -15 1 94.62 216 GLY A CA 1
ATOM 1690 C C . GLY A 1 216 ? -8.875 -18.422 -14.547 1 94.62 216 GLY A C 1
ATOM 1691 O O . GLY A 1 216 ? -9.195 -19.5 -15.047 1 94.62 216 GLY A O 1
ATOM 1692 N N . SER A 1 217 ? -9.68 -17.812 -13.68 1 92.69 217 SER A N 1
ATOM 1693 C CA . SER A 1 217 ? -11.008 -18.25 -13.273 1 92.69 217 SER A CA 1
ATOM 1694 C C . SER A 1 217 ? -10.969 -19.688 -12.734 1 92.69 217 SER A C 1
ATOM 1696 O O . SER A 1 217 ? -11.75 -20.531 -13.164 1 92.69 217 SER A O 1
ATOM 1698 N N . VAL A 1 218 ? -10.07 -19.984 -11.867 1 95.5 218 VAL A N 1
ATOM 1699 C CA . VAL A 1 218 ? -10.008 -21.281 -11.188 1 95.5 218 VAL A CA 1
ATOM 1700 C C . VAL A 1 218 ? -11.117 -21.359 -10.141 1 95.5 218 VAL A C 1
ATOM 1702 O O . VAL A 1 218 ? -11.266 -20.469 -9.312 1 95.5 218 VAL A O 1
ATOM 1705 N N . LYS A 1 219 ? -11.914 -22.391 -10.25 1 95.25 219 LYS A N 1
ATOM 1706 C CA . LYS A 1 219 ? -13.023 -22.656 -9.336 1 95.25 219 LYS A CA 1
ATOM 1707 C C . LYS A 1 219 ? -12.984 -24.109 -8.859 1 95.25 219 LYS A C 1
ATOM 1709 O O . LYS A 1 219 ? -12.211 -24.922 -9.375 1 95.25 219 LYS A O 1
ATOM 1714 N N . ALA A 1 220 ? -13.812 -24.312 -7.871 1 96 220 ALA A N 1
ATOM 1715 C CA . ALA A 1 220 ? -13.875 -25.656 -7.297 1 96 220 ALA A CA 1
ATOM 1716 C C . ALA A 1 220 ? -14.242 -26.688 -8.359 1 96 220 ALA A C 1
ATOM 1718 O O . ALA A 1 220 ? -13.695 -27.797 -8.367 1 96 220 ALA A O 1
ATOM 1719 N N . ASP A 1 221 ? -15.086 -26.344 -9.258 1 95.31 221 ASP A N 1
ATOM 1720 C CA . ASP A 1 221 ? -15.664 -27.328 -10.164 1 95.31 221 ASP A CA 1
ATOM 1721 C C . ASP A 1 221 ? -14.742 -27.578 -11.359 1 95.31 221 ASP A C 1
ATOM 1723 O O . ASP A 1 221 ? -14.922 -28.547 -12.094 1 95.31 221 ASP A O 1
ATOM 1727 N N . ASN A 1 222 ? -13.68 -26.734 -11.586 1 96.19 222 ASN A N 1
ATOM 1728 C CA . ASN A 1 222 ? -12.82 -26.969 -12.742 1 96.19 222 ASN A CA 1
ATOM 1729 C C . ASN A 1 222 ? -11.375 -27.203 -12.32 1 96.19 222 ASN A C 1
ATOM 1731 O O . ASN A 1 222 ? -10.516 -27.5 -13.164 1 96.19 222 ASN A O 1
ATOM 1735 N N . ALA A 1 223 ? -11.078 -27.156 -11.039 1 97.69 223 ALA A N 1
ATOM 1736 C CA . ALA A 1 223 ? -9.711 -27.203 -10.508 1 97.69 223 ALA A CA 1
ATOM 1737 C C . ALA A 1 223 ? -9.039 -28.516 -10.852 1 97.69 223 ALA A C 1
ATOM 1739 O O . ALA A 1 223 ? -7.883 -28.547 -11.273 1 97.69 223 ALA A O 1
ATOM 1740 N N . ALA A 1 224 ? -9.742 -29.578 -10.727 1 98.06 224 ALA A N 1
ATOM 1741 C CA . ALA A 1 224 ? -9.164 -30.891 -10.977 1 98.06 224 ALA A CA 1
ATOM 1742 C C . ALA A 1 224 ? -8.672 -31.016 -12.422 1 98.06 224 ALA A C 1
ATOM 1744 O O . ALA A 1 224 ? -7.578 -31.516 -12.672 1 98.06 224 ALA A O 1
ATOM 1745 N N . ASP A 1 225 ? -9.5 -30.578 -13.352 1 97.94 225 ASP A N 1
ATOM 1746 C CA . ASP A 1 225 ? -9.133 -30.625 -14.766 1 97.94 225 ASP A CA 1
ATOM 1747 C C . ASP A 1 225 ? -7.906 -29.766 -15.039 1 97.94 225 ASP A C 1
ATOM 1749 O O . ASP A 1 225 ? -7.035 -30.141 -15.82 1 97.94 225 ASP A O 1
ATOM 1753 N N . ILE A 1 226 ? -7.855 -28.609 -14.414 1 97.94 226 ILE A N 1
ATOM 1754 C CA . ILE A 1 226 ? -6.762 -27.656 -14.609 1 97.94 226 ILE A CA 1
ATOM 1755 C C . ILE A 1 226 ? -5.465 -28.266 -14.07 1 97.94 226 ILE A C 1
ATOM 1757 O O . ILE A 1 226 ? -4.43 -28.219 -14.742 1 97.94 226 ILE A O 1
ATOM 1761 N N . PHE A 1 227 ? -5.512 -28.875 -12.898 1 98.38 227 PHE A N 1
ATOM 1762 C CA . PHE A 1 227 ? -4.312 -29.406 -12.258 1 98.38 227 PHE A CA 1
ATOM 1763 C C . PHE A 1 227 ? -3.799 -30.625 -13 1 98.38 227 PHE A C 1
ATOM 1765 O O . PHE A 1 227 ? -2.652 -31.031 -12.812 1 98.38 227 PHE A O 1
ATOM 1772 N N . ALA A 1 228 ? -4.652 -31.188 -13.859 1 97.81 228 ALA A N 1
ATOM 1773 C CA . ALA A 1 228 ? -4.262 -32.375 -14.633 1 97.81 228 ALA A CA 1
ATOM 1774 C C . ALA A 1 228 ? -3.484 -31.969 -15.883 1 97.81 228 ALA A C 1
ATOM 1776 O O . ALA A 1 228 ? -2.859 -32.812 -16.531 1 97.81 228 ALA A O 1
ATOM 1777 N N . VAL A 1 229 ? -3.51 -30.719 -16.219 1 97.94 229 VAL A N 1
ATOM 1778 C CA . VAL A 1 229 ? -2.824 -30.219 -17.406 1 97.94 229 VAL A CA 1
ATOM 1779 C C . VAL A 1 229 ? -1.314 -30.25 -17.188 1 97.94 229 VAL A C 1
ATOM 1781 O O . VAL A 1 229 ? -0.826 -29.812 -16.141 1 97.94 229 VAL A O 1
ATOM 1784 N N . PRO A 1 230 ? -0.57 -30.75 -18.188 1 96.88 230 PRO A N 1
ATOM 1785 C CA . PRO A 1 230 ? 0.889 -30.766 -18.047 1 96.88 230 PRO A CA 1
ATOM 1786 C C . PRO A 1 230 ? 1.473 -29.375 -17.812 1 96.88 230 PRO A C 1
ATOM 1788 O O . PRO A 1 230 ? 1.013 -28.391 -18.406 1 96.88 230 PRO A O 1
ATOM 1791 N N . HIS A 1 231 ? 2.451 -29.234 -16.891 1 96.75 231 HIS A N 1
ATOM 1792 C CA . HIS A 1 231 ? 3.209 -28.031 -16.578 1 96.75 231 HIS A CA 1
ATOM 1793 C C . HIS A 1 231 ? 2.389 -27.078 -15.711 1 96.75 231 HIS A C 1
ATOM 1795 O O . HIS A 1 231 ? 2.809 -25.953 -15.461 1 96.75 231 HIS A O 1
ATOM 1801 N N . VAL A 1 232 ? 1.235 -27.516 -15.289 1 98.44 232 VAL A N 1
ATOM 1802 C CA . VAL A 1 232 ? 0.503 -26.734 -14.305 1 98.44 232 VAL A CA 1
ATOM 1803 C C . VAL A 1 232 ? 0.897 -27.172 -12.898 1 98.44 232 VAL A C 1
ATOM 1805 O O . VAL A 1 232 ? 0.525 -28.25 -12.453 1 98.44 232 VAL A O 1
ATOM 1808 N N . ASP A 1 233 ? 1.578 -26.266 -12.227 1 98.31 233 ASP A N 1
ATOM 1809 C CA . ASP A 1 233 ? 2.146 -26.578 -10.922 1 98.31 233 ASP A CA 1
ATOM 1810 C C . ASP A 1 233 ? 1.32 -25.969 -9.789 1 98.31 233 ASP A C 1
ATOM 1812 O O . ASP A 1 233 ? 1.754 -25.953 -8.641 1 98.31 233 ASP A O 1
ATOM 1816 N N . GLY A 1 234 ? 0.182 -25.406 -10.109 1 98.56 234 GLY A N 1
ATOM 1817 C CA . GLY A 1 234 ? -0.662 -24.797 -9.102 1 98.56 234 GLY A CA 1
ATOM 1818 C C . GLY A 1 234 ? -1.624 -23.766 -9.664 1 98.56 234 GLY A C 1
ATOM 1819 O O . GLY A 1 234 ? -1.896 -23.766 -10.867 1 98.56 234 GLY A O 1
ATOM 1820 N N . ALA A 1 235 ? -2.156 -22.984 -8.758 1 98.75 235 ALA A N 1
ATOM 1821 C CA . ALA A 1 235 ? -3.156 -21.984 -9.156 1 98.75 235 ALA A CA 1
ATOM 1822 C C . ALA A 1 235 ? -3.01 -20.703 -8.352 1 98.75 235 ALA A C 1
ATOM 1824 O O . ALA A 1 235 ? -2.682 -20.75 -7.16 1 98.75 235 ALA A O 1
ATOM 1825 N N . LEU A 1 236 ? -3.146 -19.609 -9.008 1 98.69 236 LEU A N 1
ATOM 1826 C CA . LEU A 1 236 ? -3.406 -18.312 -8.383 1 98.69 236 LEU A CA 1
ATOM 1827 C C . LEU A 1 236 ? -4.891 -17.969 -8.445 1 98.69 236 LEU A C 1
ATOM 1829 O O . LEU A 1 236 ? -5.422 -17.688 -9.516 1 98.69 236 LEU A O 1
ATOM 1833 N N . VAL A 1 237 ? -5.508 -17.922 -7.281 1 97.94 237 VAL A N 1
ATOM 1834 C CA . VAL A 1 237 ? -6.965 -17.953 -7.195 1 97.94 237 VAL A CA 1
ATOM 1835 C C . VAL A 1 237 ? -7.488 -16.609 -6.734 1 97.94 237 VAL A C 1
ATOM 1837 O O . VAL A 1 237 ? -7.055 -16.078 -5.703 1 97.94 237 VAL A O 1
ATOM 1840 N N . GLY A 1 238 ? -8.438 -16.062 -7.453 1 96.06 238 GLY A N 1
ATOM 1841 C CA . GLY A 1 238 ? -9.047 -14.789 -7.078 1 96.06 238 GLY A CA 1
ATOM 1842 C C . GLY A 1 238 ? -10.234 -14.953 -6.148 1 96.06 238 GLY A C 1
ATOM 1843 O O . GLY A 1 238 ? -10.094 -15.445 -5.027 1 96.06 238 GLY A O 1
ATOM 1844 N N . GLY A 1 239 ? -11.43 -14.688 -6.664 1 94.25 239 GLY A N 1
ATOM 1845 C CA . GLY A 1 239 ? -12.648 -14.641 -5.875 1 94.25 239 GLY A CA 1
ATOM 1846 C C . GLY A 1 239 ? -12.891 -15.906 -5.07 1 94.25 239 GLY A C 1
ATOM 1847 O O . GLY A 1 239 ? -13.383 -15.844 -3.941 1 94.25 239 GLY A O 1
ATOM 1848 N N . ALA A 1 240 ? -12.562 -17 -5.508 1 95.75 240 ALA A N 1
ATOM 1849 C CA . ALA A 1 240 ? -12.805 -18.281 -4.836 1 95.75 240 ALA A CA 1
ATOM 1850 C C . ALA A 1 240 ? -11.977 -18.391 -3.559 1 95.75 240 ALA A C 1
ATOM 1852 O O . ALA A 1 240 ? -12.266 -19.219 -2.695 1 95.75 240 ALA A O 1
ATOM 1853 N N . SER A 1 241 ? -10.93 -17.609 -3.428 1 97.38 241 SER A N 1
ATOM 1854 C CA . SER A 1 241 ? -10.078 -17.656 -2.246 1 97.38 241 SER A CA 1
ATOM 1855 C C . SER A 1 241 ? -10.672 -16.859 -1.097 1 97.38 241 SER A C 1
ATOM 1857 O O . SER A 1 241 ? -10.188 -16.922 0.035 1 97.38 241 SER A O 1
ATOM 1859 N N . LEU A 1 242 ? -11.766 -16.094 -1.338 1 97.31 242 LEU A N 1
ATOM 1860 C CA . LEU A 1 242 ? -12.414 -15.289 -0.308 1 97.31 242 LEU A CA 1
ATOM 1861 C C . LEU A 1 242 ? -13.367 -16.141 0.526 1 97.31 242 LEU A C 1
ATOM 1863 O O . LEU A 1 242 ? -13.867 -15.68 1.556 1 97.31 242 LEU A O 1
ATOM 1867 N N . SER A 1 243 ? -13.562 -17.359 0.048 1 96.44 243 SER A N 1
ATOM 1868 C CA . SER A 1 243 ? -14.391 -18.344 0.75 1 96.44 243 SER A CA 1
ATOM 1869 C C . SER A 1 243 ? -13.578 -19.578 1.132 1 96.44 243 SER A C 1
ATOM 1871 O O . SER A 1 243 ? -12.953 -20.203 0.277 1 96.44 243 SER A O 1
ATOM 1873 N N . TYR A 1 244 ? -13.734 -19.891 2.406 1 97.44 244 TYR A N 1
ATOM 1874 C CA . TYR A 1 244 ? -13 -21.062 2.873 1 97.44 244 TYR A CA 1
ATOM 1875 C C . TYR A 1 244 ? -13.367 -22.297 2.064 1 97.44 244 TYR A C 1
ATOM 1877 O O . TYR A 1 244 ? -12.484 -23.016 1.574 1 97.44 244 TYR A O 1
ATOM 1885 N N . ASP A 1 245 ? -14.648 -22.516 1.898 1 97.81 245 ASP A N 1
ATOM 1886 C CA . ASP A 1 245 ? -15.109 -23.75 1.271 1 97.81 245 ASP A CA 1
ATOM 1887 C C . ASP A 1 245 ? -14.625 -23.844 -0.175 1 97.81 245 ASP A C 1
ATOM 1889 O O . ASP A 1 245 ? -14.156 -24.891 -0.61 1 97.81 245 ASP A O 1
ATOM 1893 N N . SER A 1 246 ? -14.727 -22.766 -0.863 1 97.81 246 SER A N 1
ATOM 1894 C CA . SER A 1 246 ? -14.297 -22.75 -2.258 1 97.81 246 SER A CA 1
ATOM 1895 C C . SER A 1 246 ? -12.789 -22.938 -2.373 1 97.81 246 SER A C 1
ATOM 1897 O O . SER A 1 246 ? -12.312 -23.719 -3.201 1 97.81 246 SER A O 1
ATOM 1899 N N . PHE A 1 247 ? -12.094 -22.281 -1.546 1 98.5 247 PHE A N 1
ATOM 1900 C CA . PHE A 1 247 ? -10.641 -22.344 -1.595 1 98.5 247 PHE A CA 1
ATOM 1901 C C . PHE A 1 247 ? -10.141 -23.719 -1.155 1 98.5 247 PHE A C 1
ATOM 1903 O O . PHE A 1 247 ? -9.234 -24.281 -1.769 1 98.5 247 PHE A O 1
ATOM 1910 N N . ALA A 1 248 ? -10.727 -24.234 -0.117 1 98.06 248 ALA A N 1
ATOM 1911 C CA . ALA A 1 248 ? -10.367 -25.562 0.379 1 98.06 248 ALA A CA 1
ATOM 1912 C C . ALA A 1 248 ? -10.617 -26.625 -0.682 1 98.06 248 ALA A C 1
ATOM 1914 O O . ALA A 1 248 ? -9.844 -27.578 -0.814 1 98.06 248 ALA A O 1
ATOM 1915 N N . ALA A 1 249 ? -11.688 -26.469 -1.42 1 98.31 249 ALA A N 1
ATOM 1916 C CA . ALA A 1 249 ? -11.984 -27.406 -2.49 1 98.31 249 ALA A CA 1
ATOM 1917 C C . ALA A 1 249 ? -10.883 -27.406 -3.549 1 98.31 249 ALA A C 1
ATOM 1919 O O . ALA A 1 249 ? -10.508 -28.453 -4.066 1 98.31 249 ALA A O 1
ATOM 1920 N N . ILE A 1 250 ? -10.383 -26.234 -3.834 1 98.56 250 ILE A N 1
ATOM 1921 C CA . ILE A 1 250 ? -9.32 -26.094 -4.824 1 98.56 250 ILE A CA 1
ATOM 1922 C C . ILE A 1 250 ? -8.023 -26.703 -4.281 1 98.56 250 ILE A C 1
ATOM 1924 O O . ILE A 1 250 ? -7.316 -27.406 -4.992 1 98.56 250 ILE A O 1
ATOM 1928 N N . ILE A 1 251 ? -7.723 -26.469 -3.035 1 98.5 251 ILE A N 1
ATOM 1929 C CA . ILE A 1 251 ? -6.551 -27.047 -2.385 1 98.5 251 ILE A CA 1
ATOM 1930 C C . ILE A 1 251 ? -6.645 -28.562 -2.408 1 98.5 251 ILE A C 1
ATOM 1932 O O . ILE A 1 251 ? -5.664 -29.25 -2.717 1 98.5 251 ILE A O 1
ATOM 1936 N N . ASN A 1 252 ? -7.82 -29.078 -2.129 1 97.94 252 ASN A N 1
ATOM 1937 C CA . ASN A 1 252 ? -8.031 -30.531 -2.133 1 97.94 252 ASN A CA 1
ATOM 1938 C C . ASN A 1 252 ? -7.832 -31.125 -3.523 1 97.94 252 ASN A C 1
ATOM 1940 O O . ASN A 1 252 ? -7.273 -32.219 -3.664 1 97.94 252 ASN A O 1
ATOM 1944 N N . ALA A 1 253 ? -8.297 -30.422 -4.504 1 98.25 253 ALA A N 1
ATOM 1945 C CA . ALA A 1 253 ? -8.094 -30.875 -5.875 1 98.25 253 ALA A CA 1
ATOM 1946 C C . ALA A 1 253 ? -6.605 -30.938 -6.211 1 98.25 253 ALA A C 1
ATOM 1948 O O . ALA A 1 253 ? -6.156 -31.875 -6.883 1 98.25 253 ALA A O 1
ATOM 1949 N N . ALA A 1 254 ? -5.875 -29.938 -5.777 1 98.06 254 ALA A N 1
ATOM 1950 C CA . ALA A 1 254 ? -4.434 -29.922 -5.996 1 98.06 254 ALA A CA 1
ATOM 1951 C C . ALA A 1 254 ? -3.762 -31.094 -5.281 1 98.06 254 ALA A C 1
ATOM 1953 O O . ALA A 1 254 ? -2.881 -31.75 -5.844 1 98.06 254 ALA A O 1
ATOM 1954 N N . GLN A 1 255 ? -4.203 -31.359 -4.074 1 96 255 GLN A N 1
ATOM 1955 C CA . GLN A 1 255 ? -3.662 -32.438 -3.271 1 96 255 GLN A CA 1
ATOM 1956 C C . GLN A 1 255 ? -3.883 -33.781 -3.953 1 96 255 GLN A C 1
ATOM 1958 O O . GLN A 1 255 ? -3.043 -34.688 -3.855 1 96 255 GLN A O 1
ATOM 1963 N N . ALA A 1 256 ? -4.934 -33.938 -4.633 1 95.56 256 ALA A N 1
ATOM 1964 C CA . ALA A 1 256 ? -5.336 -35.188 -5.254 1 95.56 256 ALA A CA 1
ATOM 1965 C C . ALA A 1 256 ? -4.656 -35.375 -6.605 1 95.56 256 ALA A C 1
ATOM 1967 O O . ALA A 1 256 ? -4.727 -36.438 -7.199 1 95.56 256 ALA A O 1
ATOM 1968 N N . SER A 1 257 ? -4.082 -34.375 -7.141 1 91.94 257 SER A N 1
ATOM 1969 C CA . SER A 1 257 ? -3.531 -34.406 -8.492 1 91.94 257 SER A CA 1
ATOM 1970 C C . SER A 1 257 ? -2.053 -34.781 -8.477 1 91.94 257 SER A C 1
ATOM 1972 O O . SER A 1 257 ? -1.367 -34.594 -7.473 1 91.94 257 SER A O 1
ATOM 1974 N N . MET B 1 1 ? -14.602 25.234 33.812 1 34.72 1 MET B N 1
ATOM 1975 C CA . MET B 1 1 ? -15.102 24.375 32.75 1 34.72 1 MET B CA 1
ATOM 1976 C C . MET B 1 1 ? -14.039 24.172 31.672 1 34.72 1 MET B C 1
ATOM 1978 O O . MET B 1 1 ? -13.711 25.109 30.938 1 34.72 1 MET B O 1
ATOM 1982 N N . TYR B 1 2 ? -13.047 23.266 31.906 1 43.12 2 TYR B N 1
ATOM 1983 C CA . TYR B 1 2 ? -11.906 23.078 31.016 1 43.12 2 TYR B CA 1
ATOM 1984 C C . TYR B 1 2 ? -12.375 22.844 29.578 1 43.12 2 TYR B C 1
ATOM 1986 O O . TYR B 1 2 ? -13.094 21.875 29.312 1 43.12 2 TYR B O 1
ATOM 1994 N N . HIS B 1 3 ? -12.711 23.812 28.844 1 46.72 3 HIS B N 1
ATOM 1995 C CA . HIS B 1 3 ? -13.156 23.734 27.453 1 46.72 3 HIS B CA 1
ATOM 1996 C C . HIS B 1 3 ? -12.273 22.781 26.656 1 46.72 3 HIS B C 1
ATOM 1998 O O . HIS B 1 3 ? -11.055 22.969 26.578 1 46.72 3 HIS B O 1
ATOM 2004 N N . GLU B 1 4 ? -12.633 21.453 26.547 1 59.25 4 GLU B N 1
ATOM 2005 C CA . GLU B 1 4 ? -11.922 20.469 25.734 1 59.25 4 GLU B CA 1
ATOM 2006 C C . GLU B 1 4 ? -11.641 21 24.328 1 59.25 4 GLU B C 1
ATOM 2008 O O . GLU B 1 4 ? -12.562 21.406 23.625 1 59.25 4 GLU B O 1
ATOM 2013 N N . ILE B 1 5 ? -10.375 21.484 24.078 1 77.56 5 ILE B N 1
ATOM 2014 C CA . ILE B 1 5 ? -9.961 22.016 22.781 1 77.56 5 ILE B CA 1
ATOM 2015 C C . ILE B 1 5 ? -10.188 20.969 21.688 1 77.56 5 ILE B C 1
ATOM 2017 O O . ILE B 1 5 ? -9.742 19.828 21.812 1 77.56 5 ILE B O 1
ATOM 2021 N N . GLY B 1 6 ? -11.141 21.219 20.797 1 87.62 6 GLY B N 1
ATOM 2022 C CA . GLY B 1 6 ? -11.438 20.312 19.688 1 87.62 6 GLY B CA 1
ATOM 2023 C C . GLY B 1 6 ? -10.297 20.188 18.703 1 87.62 6 GLY B C 1
ATOM 2024 O O . GLY B 1 6 ? -9.469 21.094 18.578 1 87.62 6 GLY B O 1
ATOM 2025 N N . MET B 1 7 ? -10.148 19.141 18.062 1 91.69 7 MET B N 1
ATOM 2026 C CA . MET B 1 7 ? -9.062 18.844 17.141 1 91.69 7 MET B CA 1
ATOM 2027 C C . MET B 1 7 ? -8.883 19.969 16.125 1 91.69 7 MET B C 1
ATOM 2029 O O . MET B 1 7 ? -7.754 20.266 15.727 1 91.69 7 MET B O 1
ATOM 2033 N N . TRP B 1 8 ? -9.914 20.734 15.875 1 94.62 8 TRP B N 1
ATOM 2034 C CA . TRP B 1 8 ? -9.852 21.781 14.852 1 94.62 8 TRP B CA 1
ATOM 2035 C C . TRP B 1 8 ? -9.477 23.125 15.469 1 94.62 8 TRP B C 1
ATOM 2037 O O . TRP B 1 8 ? -9.453 24.141 14.781 1 94.62 8 TRP B O 1
ATOM 2047 N N . ASP B 1 9 ? -9.148 23.062 16.719 1 93.94 9 ASP B N 1
ATOM 2048 C CA . ASP B 1 9 ? -8.648 24.234 17.406 1 93.94 9 ASP B CA 1
ATOM 2049 C C . ASP B 1 9 ? -7.227 24.031 17.922 1 93.94 9 ASP B C 1
ATOM 2051 O O . ASP B 1 9 ? -6.598 24.953 18.438 1 93.94 9 ASP B O 1
ATOM 2055 N N . GLN B 1 10 ? -6.703 22.875 17.75 1 96.19 10 GLN B N 1
ATOM 2056 C CA . GLN B 1 10 ? -5.344 22.516 18.141 1 96.19 10 GLN B CA 1
ATOM 2057 C C . GLN B 1 10 ? -4.367 22.734 16.984 1 96.19 10 GLN B C 1
ATOM 2059 O O . GLN B 1 10 ? -4.773 22.766 15.828 1 96.19 10 GLN B O 1
ATOM 2064 N N . LYS B 1 11 ? -3.115 22.891 17.359 1 97.69 11 LYS B N 1
ATOM 2065 C CA . LYS B 1 11 ? -2.094 22.703 16.328 1 97.69 11 LYS B CA 1
ATOM 2066 C C . LYS B 1 11 ? -1.892 21.219 16.016 1 97.69 11 LYS B C 1
ATOM 2068 O O . LYS B 1 11 ? -1.971 20.375 16.906 1 97.69 11 LYS B O 1
ATOM 2073 N N . TRP B 1 12 ? -1.684 20.953 14.742 1 98.69 12 TRP B N 1
ATOM 2074 C CA . TRP B 1 12 ? -1.418 19.578 14.328 1 98.69 12 TRP B CA 1
ATOM 2075 C C . TRP B 1 12 ? 0.073 19.375 14.086 1 98.69 12 TRP B C 1
ATOM 2077 O O . TRP B 1 12 ? 0.711 20.141 13.367 1 98.69 12 TRP B O 1
ATOM 2087 N N . VAL B 1 13 ? 0.643 18.391 14.711 1 98.81 13 VAL B N 1
ATOM 2088 C CA . VAL B 1 13 ? 1.992 17.938 14.391 1 98.81 13 VAL B CA 1
ATOM 2089 C C . VAL B 1 13 ? 1.955 16.469 13.945 1 98.81 13 VAL B C 1
ATOM 2091 O O . VAL B 1 13 ? 1.761 15.57 14.766 1 98.81 13 VAL B O 1
ATOM 2094 N N . ILE B 1 14 ? 2.139 16.281 12.672 1 98.81 14 ILE B N 1
ATOM 2095 C CA . ILE B 1 14 ? 2.02 14.969 12.07 1 98.81 14 ILE B CA 1
ATOM 2096 C C . ILE B 1 14 ? 3.367 14.539 11.484 1 98.81 14 ILE B C 1
ATOM 2098 O O . ILE B 1 14 ? 3.984 15.289 10.727 1 98.81 14 ILE B O 1
ATOM 2102 N N . GLY B 1 15 ? 3.834 13.422 11.93 1 98.69 15 GLY B N 1
ATOM 2103 C CA . GLY B 1 15 ? 5.039 12.836 11.359 1 98.69 15 GLY B CA 1
ATOM 2104 C C . GLY B 1 15 ? 4.762 11.938 10.172 1 98.69 15 GLY B C 1
ATOM 2105 O O . GLY B 1 15 ? 3.93 11.031 10.258 1 98.69 15 GLY B O 1
ATOM 2106 N N . ASN B 1 16 ? 5.406 12.219 9.07 1 98.62 16 ASN B N 1
ATOM 2107 C CA . ASN B 1 16 ? 5.379 11.344 7.906 1 98.62 16 ASN B CA 1
ATOM 2108 C C . ASN B 1 16 ? 6.676 10.547 7.773 1 98.62 16 ASN B C 1
ATOM 2110 O O . ASN B 1 16 ? 7.707 11.094 7.371 1 98.62 16 ASN B O 1
ATOM 2114 N N . TRP B 1 17 ? 6.566 9.281 7.996 1 98.69 17 TRP B N 1
ATOM 2115 C CA . TRP B 1 17 ? 7.75 8.43 8.039 1 98.69 17 TRP B CA 1
ATOM 2116 C C . TRP B 1 17 ? 8.25 8.117 6.629 1 98.69 17 TRP B C 1
ATOM 2118 O O . TRP B 1 17 ? 9.383 7.66 6.453 1 98.69 17 TRP B O 1
ATOM 2128 N N . LYS B 1 18 ? 7.363 8.398 5.645 1 98.56 18 LYS B N 1
ATOM 2129 C CA . LYS B 1 18 ? 7.68 7.969 4.285 1 98.56 18 LYS B CA 1
ATOM 2130 C C . LYS B 1 18 ? 8.031 6.484 4.242 1 98.56 18 LYS B C 1
ATOM 2132 O O . LYS B 1 18 ? 7.391 5.668 4.906 1 98.56 18 LYS B O 1
ATOM 2137 N N . MET B 1 19 ? 8.891 5.996 3.375 1 98.75 19 MET B N 1
ATOM 2138 C CA . MET B 1 19 ? 9.219 4.574 3.293 1 98.75 19 MET B CA 1
ATOM 2139 C C . MET B 1 19 ? 10.344 4.219 4.254 1 98.75 19 MET B C 1
ATOM 2141 O O . MET B 1 19 ? 11.406 3.76 3.826 1 98.75 19 MET B O 1
ATOM 2145 N N . ASN B 1 20 ? 10.07 4.438 5.547 1 98.75 20 ASN B N 1
ATOM 2146 C CA . ASN B 1 20 ? 11 4.125 6.621 1 98.75 20 ASN B CA 1
ATOM 2147 C C . ASN B 1 20 ? 10.32 3.338 7.742 1 98.75 20 ASN B C 1
ATOM 2149 O O . ASN B 1 20 ? 9.102 3.428 7.918 1 98.75 20 ASN B O 1
ATOM 2153 N N . GLY B 1 21 ? 11.203 2.592 8.492 1 98.19 21 GLY B N 1
ATOM 2154 C CA . GLY B 1 21 ? 10.719 1.88 9.664 1 98.19 21 GLY B CA 1
ATOM 2155 C C . GLY B 1 21 ? 10.844 0.373 9.547 1 98.19 21 GLY B C 1
ATOM 2156 O O . GLY B 1 21 ? 10.961 -0.158 8.438 1 98.19 21 GLY B O 1
ATOM 2157 N N . ARG B 1 22 ? 10.883 -0.276 10.609 1 98.62 22 ARG B N 1
ATOM 2158 C CA . ARG B 1 22 ? 10.797 -1.714 10.844 1 98.62 22 ARG B CA 1
ATOM 2159 C C . ARG B 1 22 ? 10.055 -2.016 12.141 1 98.62 22 ARG B C 1
ATOM 2161 O O . ARG B 1 22 ? 9.953 -1.157 13.023 1 98.62 22 ARG B O 1
ATOM 2168 N N . LEU B 1 23 ? 9.602 -3.26 12.219 1 98.56 23 LEU B N 1
ATOM 2169 C CA . LEU B 1 23 ? 8.789 -3.623 13.367 1 98.56 23 LEU B CA 1
ATOM 2170 C C . LEU B 1 23 ? 9.508 -3.285 14.672 1 98.56 23 LEU B C 1
ATOM 2172 O O . LEU B 1 23 ? 8.938 -2.619 15.539 1 98.56 23 LEU B O 1
ATOM 2176 N N . GLN B 1 24 ? 10.695 -3.684 14.773 1 98.31 24 GLN B N 1
ATOM 2177 C CA . GLN B 1 24 ? 11.43 -3.537 16.031 1 98.31 24 GLN B CA 1
ATOM 2178 C C . GLN B 1 24 ? 11.734 -2.07 16.312 1 98.31 24 GLN B C 1
ATOM 2180 O O . GLN B 1 24 ? 11.508 -1.589 17.422 1 98.31 24 GLN B O 1
ATOM 2185 N N . ASN B 1 25 ? 12.25 -1.347 15.305 1 97.75 25 ASN B N 1
ATOM 2186 C CA . ASN B 1 25 ? 12.578 0.066 15.469 1 97.75 25 ASN B CA 1
ATOM 2187 C C . ASN B 1 25 ? 11.328 0.897 15.758 1 97.75 25 ASN B C 1
ATOM 2189 O O . ASN B 1 25 ? 11.375 1.824 16.562 1 97.75 25 ASN B O 1
ATOM 2193 N N . ASN B 1 26 ? 10.258 0.58 15.062 1 98.25 26 ASN B N 1
ATOM 2194 C CA . ASN B 1 26 ? 8.992 1.265 15.305 1 98.25 26 ASN B CA 1
ATOM 2195 C C . ASN B 1 26 ? 8.523 1.081 16.75 1 98.25 26 ASN B C 1
ATOM 2197 O O . ASN B 1 26 ? 8.086 2.037 17.391 1 98.25 26 ASN B O 1
ATOM 2201 N N . ASN B 1 27 ? 8.602 -0.167 17.203 1 97.62 27 ASN B N 1
ATOM 2202 C CA . ASN B 1 27 ? 8.195 -0.465 18.578 1 97.62 27 ASN B CA 1
ATOM 2203 C C . ASN B 1 27 ? 8.984 0.357 19.578 1 97.62 27 ASN B C 1
ATOM 2205 O O . ASN B 1 27 ? 8.422 0.88 20.547 1 97.62 27 ASN B O 1
ATOM 2209 N N . ALA B 1 28 ? 10.266 0.408 19.359 1 97.38 28 ALA B N 1
ATOM 2210 C CA . ALA B 1 28 ? 11.125 1.185 20.25 1 97.38 28 ALA B CA 1
ATOM 2211 C C . ALA B 1 28 ? 10.734 2.66 20.25 1 97.38 28 ALA B C 1
ATOM 2213 O O . ALA B 1 28 ? 10.641 3.291 21.297 1 97.38 28 ALA B O 1
ATOM 2214 N N . LEU B 1 29 ? 10.492 3.189 19.062 1 97.25 29 LEU B N 1
ATOM 2215 C CA . LEU B 1 29 ? 10.086 4.582 18.906 1 97.25 29 LEU B CA 1
ATOM 2216 C C . LEU B 1 29 ? 8.742 4.84 19.578 1 97.25 29 LEU B C 1
ATOM 2218 O O . LEU B 1 29 ? 8.578 5.812 20.312 1 97.25 29 LEU B O 1
ATOM 2222 N N . MET B 1 30 ? 7.781 4.008 19.375 1 96.25 30 MET B N 1
ATOM 2223 C CA . MET B 1 30 ? 6.426 4.172 19.891 1 96.25 30 MET B CA 1
ATOM 2224 C C . MET B 1 30 ? 6.398 4.043 21.406 1 96.25 30 MET B C 1
ATOM 2226 O O . MET B 1 30 ? 5.578 4.676 22.078 1 96.25 30 MET B O 1
ATOM 2230 N N . HIS B 1 31 ? 7.293 3.213 21.922 1 96.25 31 HIS B N 1
ATOM 2231 C CA . HIS B 1 31 ? 7.402 3.086 23.375 1 96.25 31 HIS B CA 1
ATOM 2232 C C . HIS B 1 31 ? 7.738 4.426 24.016 1 96.25 31 HIS B C 1
ATOM 2234 O O . HIS B 1 31 ? 7.223 4.746 25.094 1 96.25 31 HIS B O 1
ATOM 2240 N N . ARG B 1 32 ? 8.578 5.16 23.359 1 96 32 ARG B N 1
ATOM 2241 C CA . ARG B 1 32 ? 8.93 6.477 23.875 1 96 32 ARG B CA 1
ATOM 2242 C C . ARG B 1 32 ? 7.738 7.43 23.812 1 96 32 ARG B C 1
ATOM 2244 O O . ARG B 1 32 ? 7.539 8.242 24.719 1 96 32 ARG B O 1
ATOM 2251 N N . PHE B 1 33 ? 6.961 7.344 22.766 1 94.88 33 PHE B N 1
ATOM 2252 C CA . PHE B 1 33 ? 5.789 8.195 22.625 1 94.88 33 PHE B CA 1
ATOM 2253 C C . PHE B 1 33 ? 4.746 7.867 23.688 1 94.88 33 PHE B C 1
ATOM 2255 O O . PHE B 1 33 ? 3.957 8.727 24.078 1 94.88 33 PHE B O 1
ATOM 2262 N N . ARG B 1 34 ? 4.742 6.625 24.141 1 93.56 34 ARG B N 1
ATOM 2263 C CA . ARG B 1 34 ? 3.775 6.172 25.141 1 93.56 34 ARG B CA 1
ATOM 2264 C C . ARG B 1 34 ? 3.893 6.977 26.422 1 93.56 34 ARG B C 1
ATOM 2266 O O . ARG B 1 34 ? 2.889 7.246 27.094 1 93.56 34 ARG B O 1
ATOM 2273 N N . ILE B 1 35 ? 5.082 7.402 26.688 1 93.5 35 ILE B N 1
ATOM 2274 C CA . ILE B 1 35 ? 5.301 8.055 27.984 1 93.5 35 ILE B CA 1
ATOM 2275 C C . ILE B 1 35 ? 5.555 9.547 27.766 1 93.5 35 ILE B C 1
ATOM 2277 O O . ILE B 1 35 ? 6.02 10.234 28.688 1 93.5 35 ILE B O 1
ATOM 2281 N N . MET B 1 36 ? 5.352 10.016 26.609 1 95.12 36 MET B N 1
ATOM 2282 C CA . MET B 1 36 ? 5.52 11.43 26.297 1 95.12 36 MET B CA 1
ATOM 2283 C C . MET B 1 36 ? 4.625 12.297 27.172 1 95.12 36 MET B C 1
ATOM 2285 O O . MET B 1 36 ? 3.467 11.953 27.422 1 95.12 36 MET B O 1
ATOM 2289 N N . PRO B 1 37 ? 5.168 13.422 27.688 1 95.12 37 PRO B N 1
ATOM 2290 C CA . PRO B 1 37 ? 4.328 14.328 28.469 1 95.12 37 PRO B CA 1
ATOM 2291 C C . PRO B 1 37 ? 3.109 14.82 27.703 1 95.12 37 PRO B C 1
ATOM 2293 O O . PRO B 1 37 ? 3.123 14.852 26.469 1 95.12 37 PRO B O 1
ATOM 2296 N N . THR B 1 38 ? 2.145 15.227 28.469 1 95.31 38 THR B N 1
ATOM 2297 C CA . THR B 1 38 ? 0.882 15.656 27.891 1 95.31 38 THR B CA 1
ATOM 2298 C C . THR B 1 38 ? 1.086 16.891 27.016 1 95.31 38 THR B C 1
ATOM 2300 O O . THR B 1 38 ? 1.732 17.859 27.438 1 95.31 38 THR B O 1
ATOM 2303 N N . ALA B 1 39 ? 0.625 16.812 25.828 1 94 39 ALA B N 1
ATOM 2304 C CA . ALA B 1 39 ? 0.568 17.953 24.906 1 94 39 ALA B CA 1
ATOM 2305 C C . ALA B 1 39 ? -0.876 18.328 24.594 1 94 39 ALA B C 1
ATOM 2307 O O . ALA B 1 39 ? -1.362 18.078 23.484 1 94 39 ALA B O 1
ATOM 2308 N N . GLU B 1 40 ? -1.515 19 25.391 1 91.94 40 GLU B N 1
ATOM 2309 C CA . GLU B 1 40 ? -2.957 19.234 25.375 1 91.94 40 GLU B CA 1
ATOM 2310 C C . GLU B 1 40 ? -3.355 20.109 24.188 1 91.94 40 GLU B C 1
ATOM 2312 O O . GLU B 1 40 ? -4.457 19.969 23.656 1 91.94 40 GLU B O 1
ATOM 2317 N N . ARG B 1 41 ? -2.484 20.953 23.766 1 95.5 41 ARG B N 1
ATOM 2318 C CA . ARG B 1 41 ? -2.836 21.938 22.75 1 95.5 41 ARG B CA 1
ATOM 2319 C C . ARG B 1 41 ? -2.42 21.453 21.359 1 95.5 41 ARG B C 1
ATOM 2321 O O . ARG B 1 41 ? -2.529 22.203 20.375 1 95.5 41 ARG B O 1
ATOM 2328 N N . VAL B 1 42 ? -1.907 20.203 21.312 1 97.69 42 VAL B N 1
ATOM 2329 C CA . VAL B 1 42 ? -1.355 19.703 20.047 1 97.69 42 VAL B CA 1
ATOM 2330 C C . VAL B 1 42 ? -2.008 18.375 19.688 1 97.69 42 VAL B C 1
ATOM 2332 O O . VAL B 1 42 ? -2.094 17.469 20.531 1 97.69 42 VAL B O 1
ATOM 2335 N N . LEU B 1 43 ? -2.557 18.312 18.531 1 97.75 43 LEU B N 1
ATOM 2336 C CA . LEU B 1 43 ? -2.922 17.031 17.938 1 97.75 43 LEU B CA 1
ATOM 2337 C C . LEU B 1 43 ? -1.705 16.359 17.312 1 97.75 43 LEU B C 1
ATOM 2339 O O . LEU B 1 43 ? -1.075 16.906 16.422 1 97.75 43 LEU B O 1
ATOM 2343 N N . ILE B 1 44 ? -1.332 15.211 17.781 1 98.12 44 ILE B N 1
ATOM 2344 C CA . ILE B 1 44 ? -0.173 14.469 17.312 1 98.12 44 ILE B CA 1
ATOM 2345 C C . ILE B 1 44 ? -0.629 13.352 16.375 1 98.12 44 ILE B C 1
ATOM 2347 O O . ILE B 1 44 ? -1.61 12.656 16.656 1 98.12 44 ILE B O 1
ATOM 2351 N N . GLY B 1 45 ? -0.041 13.219 15.258 1 98.44 45 GLY B N 1
ATOM 2352 C CA . GLY B 1 45 ? -0.293 12.109 14.344 1 98.44 45 GLY B CA 1
ATOM 2353 C C . GLY B 1 45 ? 0.976 11.5 13.781 1 98.44 45 GLY B C 1
ATOM 2354 O O . GLY B 1 45 ? 2.002 12.172 13.68 1 98.44 45 GLY B O 1
ATOM 2355 N N . LEU B 1 46 ? 0.936 10.273 13.445 1 98.69 46 LEU B N 1
ATOM 2356 C CA . LEU B 1 46 ? 2.037 9.562 12.812 1 98.69 46 LEU B CA 1
ATOM 2357 C C . LEU B 1 46 ? 1.556 8.828 11.562 1 98.69 46 LEU B C 1
ATOM 2359 O O . LEU B 1 46 ? 0.633 8.016 11.633 1 98.69 46 LEU B O 1
ATOM 2363 N N . ALA B 1 47 ? 2.127 9.141 10.453 1 98.88 47 ALA B N 1
ATOM 2364 C CA . ALA B 1 47 ? 1.881 8.438 9.188 1 98.88 47 ALA B CA 1
ATOM 2365 C C . ALA B 1 47 ? 2.982 7.426 8.898 1 98.88 47 ALA B C 1
ATOM 2367 O O . ALA B 1 47 ? 4.113 7.805 8.586 1 98.88 47 ALA B O 1
ATOM 2368 N N . ALA B 1 48 ? 2.672 6.211 8.969 1 98.75 48 ALA B N 1
ATOM 2369 C CA . ALA B 1 48 ? 3.627 5.129 8.742 1 98.75 48 ALA B CA 1
ATOM 2370 C C . ALA B 1 48 ? 3.332 4.402 7.43 1 98.75 48 ALA B C 1
ATOM 2372 O O . ALA B 1 48 ? 2.227 4.508 6.895 1 98.75 48 ALA B O 1
ATOM 2373 N N . PRO B 1 49 ? 4.355 3.695 6.883 1 98.88 49 PRO B N 1
ATOM 2374 C CA . PRO B 1 49 ? 4.035 2.803 5.77 1 98.88 49 PRO B CA 1
ATOM 2375 C C . PRO B 1 49 ? 2.871 1.865 6.078 1 98.88 49 PRO B C 1
ATOM 2377 O O . PRO B 1 49 ? 2.725 1.411 7.215 1 98.88 49 PRO B O 1
ATOM 2380 N N . THR B 1 50 ? 2.074 1.604 5.066 1 98.88 50 THR B N 1
ATOM 2381 C CA . THR B 1 50 ? 0.8 0.909 5.211 1 98.88 50 THR B CA 1
ATOM 2382 C C . THR B 1 50 ? 0.984 -0.412 5.953 1 98.88 50 THR B C 1
ATOM 2384 O O . THR B 1 50 ? 0.131 -0.806 6.75 1 98.88 50 THR B O 1
ATOM 2387 N N . VAL B 1 51 ? 2.1 -1.033 5.75 1 98.81 51 VAL B N 1
ATOM 2388 C CA . VAL B 1 51 ? 2.34 -2.369 6.285 1 98.81 51 VAL B CA 1
ATOM 2389 C C . VAL B 1 51 ? 2.49 -2.297 7.805 1 98.81 51 VAL B C 1
ATOM 2391 O O . VAL B 1 51 ? 2.355 -3.309 8.492 1 98.81 51 VAL B O 1
ATOM 2394 N N . TYR B 1 52 ? 2.689 -1.126 8.375 1 98.81 52 TYR B N 1
ATOM 2395 C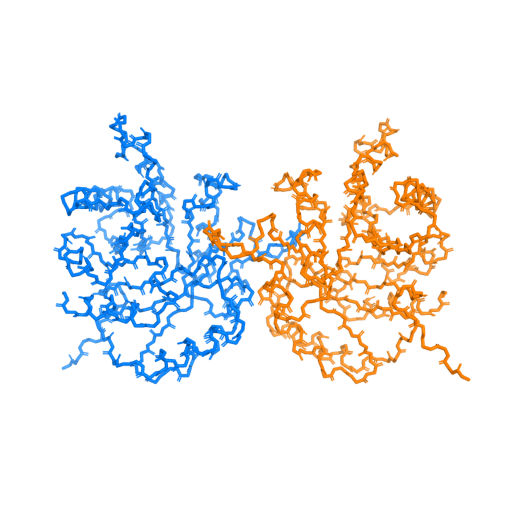 CA . TYR B 1 52 ? 2.932 -0.967 9.805 1 98.81 52 TYR B CA 1
ATOM 2396 C C . TYR B 1 52 ? 1.768 -0.253 10.477 1 98.81 52 TYR B C 1
ATOM 2398 O O . TYR B 1 52 ? 1.83 0.06 11.672 1 98.81 52 TYR B O 1
ATOM 2406 N N . LEU B 1 53 ? 0.705 0.046 9.742 1 98.81 53 LEU B N 1
ATOM 2407 C CA . LEU B 1 53 ? -0.382 0.85 10.297 1 98.81 53 LEU B CA 1
ATOM 2408 C C . LEU B 1 53 ? -1.059 0.127 11.453 1 98.81 53 LEU B C 1
ATOM 2410 O O . LEU B 1 53 ? -1.409 0.75 12.461 1 98.81 53 LEU B O 1
ATOM 2414 N N . LEU B 1 54 ? -1.271 -1.15 11.289 1 98.44 54 LEU B N 1
ATOM 2415 C CA . LEU B 1 54 ? -1.911 -1.902 12.359 1 98.44 54 LEU B CA 1
ATOM 2416 C C . LEU B 1 54 ? -1.039 -1.912 13.609 1 98.44 54 LEU B C 1
ATOM 2418 O O . LEU B 1 54 ? -1.544 -1.754 14.727 1 98.44 54 LEU B O 1
ATOM 2422 N N . GLN B 1 55 ? 0.266 -2.113 13.422 1 98.38 55 GLN B N 1
ATOM 2423 C CA . GLN B 1 55 ? 1.195 -2.018 14.539 1 98.38 55 GLN B CA 1
ATOM 2424 C C . GLN B 1 55 ? 1.104 -0.653 15.219 1 98.38 55 GLN B C 1
ATOM 2426 O O . GLN B 1 55 ? 1.034 -0.566 16.438 1 98.38 55 GLN B O 1
ATOM 2431 N N . LEU B 1 56 ? 1.133 0.354 14.414 1 98.38 56 LEU B N 1
ATOM 2432 C CA . LEU B 1 56 ? 1.076 1.725 14.906 1 98.38 56 LEU B CA 1
ATOM 2433 C C . LEU B 1 56 ? -0.216 1.969 15.68 1 98.38 56 LEU B C 1
ATOM 2435 O O . LEU B 1 56 ? -0.183 2.438 16.812 1 98.38 56 LEU B O 1
ATOM 2439 N N . HIS B 1 57 ? -1.335 1.612 15.07 1 98.25 57 HIS B N 1
ATOM 2440 C CA . HIS B 1 57 ? -2.631 1.821 15.703 1 98.25 57 HIS B CA 1
ATOM 2441 C C . HIS B 1 57 ? -2.697 1.132 17.062 1 98.25 57 HIS B C 1
ATOM 2443 O O . HIS B 1 57 ? -3.104 1.742 18.062 1 98.25 57 HIS B O 1
ATOM 2449 N N . ASN B 1 58 ? -2.299 -0.097 17.094 1 97.31 58 ASN B N 1
ATOM 2450 C CA . ASN B 1 58 ? -2.348 -0.864 18.344 1 97.31 58 ASN B CA 1
ATOM 2451 C C . ASN B 1 58 ? -1.477 -0.234 19.422 1 97.31 58 ASN B C 1
ATOM 2453 O O . ASN B 1 58 ? -1.869 -0.182 20.594 1 97.31 58 ASN B O 1
ATOM 2457 N N . ALA B 1 59 ? -0.334 0.214 19.016 1 96.69 59 ALA B N 1
ATOM 2458 C CA . ALA B 1 59 ? 0.583 0.835 19.969 1 96.69 59 ALA B CA 1
ATOM 2459 C C . ALA B 1 59 ? 0.003 2.133 20.531 1 96.69 59 ALA B C 1
ATOM 2461 O O . ALA B 1 59 ? 0.2 2.459 21.703 1 96.69 59 ALA B O 1
ATOM 2462 N N . MET B 1 60 ? -0.699 2.877 19.703 1 95.31 60 MET B N 1
ATOM 2463 C CA . MET B 1 60 ? -1.198 4.188 20.109 1 95.31 60 MET B CA 1
ATOM 2464 C C . MET B 1 60 ? -2.406 4.055 21.031 1 95.31 60 MET B C 1
ATOM 2466 O O . MET B 1 60 ? -2.725 4.977 21.781 1 95.31 60 MET B O 1
ATOM 2470 N N . GLN B 1 61 ? -3.061 2.889 21.047 1 94.75 61 GLN B N 1
ATOM 2471 C CA . GLN B 1 61 ? -4.238 2.656 21.875 1 94.75 61 GLN B CA 1
ATOM 2472 C C . GLN B 1 61 ? -3.863 2.619 23.359 1 94.75 61 GLN B C 1
ATOM 2474 O O . GLN B 1 61 ? -4.723 2.793 24.234 1 94.75 61 GLN B O 1
ATOM 2479 N N . ILE B 1 62 ? -2.607 2.463 23.625 1 92.81 62 ILE B N 1
ATOM 2480 C CA . ILE B 1 62 ? -2.229 2.277 25.031 1 92.81 62 ILE B CA 1
ATOM 2481 C C . ILE B 1 62 ? -1.405 3.473 25.5 1 92.81 62 ILE B C 1
ATOM 2483 O O . ILE B 1 62 ? -0.74 3.404 26.531 1 92.81 62 ILE B O 1
ATOM 2487 N N . VAL B 1 63 ? -1.333 4.461 24.688 1 91.19 63 VAL B N 1
ATOM 2488 C CA . VAL B 1 63 ? -0.683 5.703 25.094 1 91.19 63 VAL B CA 1
ATOM 2489 C C . VAL B 1 63 ? -1.425 6.312 26.281 1 91.19 63 VAL B C 1
ATOM 2491 O O . VAL B 1 63 ? -2.656 6.391 26.266 1 91.19 63 VAL B O 1
ATOM 2494 N N . LEU B 1 64 ? -0.793 6.824 27.25 1 87.56 64 LEU B N 1
ATOM 2495 C CA . LEU B 1 64 ? -1.361 7.164 28.547 1 87.56 64 LEU B CA 1
ATOM 2496 C C . LEU B 1 64 ? -1.806 8.625 28.578 1 87.56 64 LEU B C 1
ATOM 2498 O O . LEU B 1 64 ? -2.914 8.93 29.031 1 87.56 64 LEU B O 1
ATOM 2502 N N . ASN B 1 65 ? -1.003 9.547 28.047 1 92 65 ASN B N 1
ATOM 2503 C CA . ASN B 1 65 ? -1.178 10.969 28.344 1 92 65 ASN B CA 1
ATOM 2504 C C . ASN B 1 65 ? -1.679 11.742 27.141 1 92 65 ASN B C 1
ATOM 2506 O O . ASN B 1 65 ? -2.07 12.898 27.25 1 92 65 ASN B O 1
ATOM 2510 N N . ASN B 1 66 ? -1.577 11.102 26 1 94.31 66 ASN B N 1
ATOM 2511 C CA . ASN B 1 66 ? -1.92 11.766 24.75 1 94.31 66 ASN B CA 1
ATOM 2512 C C . ASN B 1 66 ? -2.73 10.852 23.844 1 94.31 66 ASN B C 1
ATOM 2514 O O . ASN B 1 66 ? -2.682 9.625 23.969 1 94.31 66 ASN B O 1
ATOM 2518 N N . ARG B 1 67 ? -3.521 11.477 23.062 1 92.5 67 ARG B N 1
ATOM 2519 C CA . ARG B 1 67 ? -4.078 10.758 21.922 1 92.5 67 ARG B CA 1
ATOM 2520 C C . ARG B 1 67 ? -3.223 10.969 20.672 1 92.5 67 ARG B C 1
ATOM 2522 O O . ARG B 1 67 ? -3.049 12.102 20.219 1 92.5 67 ARG B O 1
ATOM 2529 N N . ILE B 1 68 ? -2.613 9.969 20.219 1 96.88 68 ILE B N 1
ATOM 2530 C CA . ILE B 1 68 ? -1.811 10.031 19 1 96.88 68 ILE B CA 1
ATOM 2531 C C . ILE B 1 68 ? -2.566 9.367 17.844 1 96.88 68 ILE B C 1
ATOM 2533 O O . ILE B 1 68 ? -2.93 8.195 17.938 1 96.88 68 ILE B O 1
ATOM 2537 N N . LEU B 1 69 ? -2.799 10.078 16.812 1 98 69 LEU B N 1
ATOM 2538 C CA . LEU B 1 69 ? -3.607 9.625 15.688 1 98 69 LEU B CA 1
ATOM 2539 C C . LEU B 1 69 ? -2.779 8.766 14.742 1 98 69 LEU B C 1
ATOM 2541 O O . LEU B 1 69 ? -1.59 9.023 14.539 1 98 69 LEU B O 1
ATOM 2545 N N . THR B 1 70 ? -3.445 7.742 14.195 1 98.69 70 THR B N 1
ATOM 2546 C CA . THR B 1 70 ? -2.879 6.914 13.141 1 98.69 70 THR B CA 1
ATOM 2547 C C . THR B 1 70 ? -3.168 7.516 11.766 1 98.69 70 THR B C 1
ATOM 2549 O O . THR B 1 70 ? -4.328 7.727 11.406 1 98.69 70 THR B O 1
ATOM 2552 N N . CYS B 1 71 ? -2.127 7.77 11.008 1 98.94 71 CYS B N 1
ATOM 2553 C CA . CYS B 1 71 ? -2.275 8.398 9.703 1 98.94 71 CYS B CA 1
ATOM 2554 C C . CYS B 1 71 ? -1.763 7.484 8.594 1 98.94 71 CYS B C 1
ATOM 2556 O O . CYS B 1 71 ? -0.743 6.812 8.758 1 98.94 71 CYS B O 1
ATOM 2558 N N . ALA B 1 72 ? -2.463 7.438 7.52 1 98.94 72 ALA B N 1
ATOM 2559 C CA . ALA B 1 72 ? -2.021 6.695 6.344 1 98.94 72 ALA B CA 1
ATOM 2560 C C . ALA B 1 72 ? -1.347 7.617 5.332 1 98.94 72 ALA B C 1
ATOM 2562 O O . ALA B 1 72 ? -1.701 8.797 5.227 1 98.94 72 ALA B O 1
ATOM 2563 N N . GLN B 1 73 ? -0.473 7.047 4.57 1 98.94 73 GLN B N 1
ATOM 2564 C CA . GLN B 1 73 ? 0.315 7.832 3.627 1 98.94 73 GLN B CA 1
ATOM 2565 C C . GLN B 1 73 ? -0.327 7.828 2.242 1 98.94 73 GLN B C 1
ATOM 2567 O O . GLN B 1 73 ? 0.1 8.57 1.354 1 98.94 73 GLN B O 1
ATOM 2572 N N . ASP B 1 74 ? -1.265 6.949 2.109 1 98.69 74 ASP B N 1
ATOM 2573 C CA . ASP B 1 74 ? -1.887 6.766 0.803 1 98.69 74 ASP B CA 1
ATOM 2574 C C . ASP B 1 74 ? -3.211 6.012 0.927 1 98.69 74 ASP B C 1
ATOM 2576 O O . ASP B 1 74 ? -3.508 5.438 1.976 1 98.69 74 ASP B O 1
ATOM 2580 N N . VAL B 1 75 ? -3.994 6.137 -0.148 1 98.88 75 VAL B N 1
ATOM 2581 C CA . VAL B 1 75 ? -5.285 5.465 -0.242 1 98.88 75 VAL B CA 1
ATOM 2582 C C . VAL B 1 75 ? -5.633 5.219 -1.708 1 98.88 75 VAL B C 1
ATOM 2584 O O . VAL B 1 75 ? -5.18 5.949 -2.592 1 98.88 75 VAL B O 1
ATOM 2587 N N . SER B 1 76 ? -6.41 4.23 -1.93 1 98.88 76 SER B N 1
ATOM 2588 C CA . SER B 1 76 ? -6.797 3.904 -3.299 1 98.88 76 SER B CA 1
ATOM 2589 C C . SER B 1 76 ? -7.746 4.953 -3.871 1 98.88 76 SER B C 1
ATOM 2591 O O . SER B 1 76 ? -8.648 5.426 -3.178 1 98.88 76 SER B O 1
ATOM 2593 N N . ARG B 1 77 ? -7.539 5.227 -5.199 1 98.69 77 ARG B N 1
ATOM 2594 C CA . ARG B 1 77 ? -8.508 6.055 -5.91 1 98.69 77 ARG B CA 1
ATOM 2595 C C . ARG B 1 77 ? -9.797 5.281 -6.176 1 98.69 77 ARG B C 1
ATOM 2597 O O . ARG B 1 77 ? -10.812 5.871 -6.547 1 98.69 77 ARG B O 1
ATOM 2604 N N . PHE B 1 78 ? -9.734 3.916 -6.094 1 98.69 78 PHE B N 1
ATOM 2605 C CA . PHE B 1 78 ? -10.906 3.076 -6.301 1 98.69 78 PHE B CA 1
ATOM 2606 C C . PHE B 1 78 ? -11.688 2.914 -5.004 1 98.69 78 PHE B C 1
ATOM 2608 O O . PHE B 1 78 ? -11.102 2.734 -3.936 1 98.69 78 PHE B O 1
ATOM 2615 N N . PRO B 1 79 ? -13 3.002 -5.07 1 97.56 79 PRO B N 1
ATOM 2616 C CA . PRO B 1 79 ? -13.82 2.852 -3.865 1 97.56 79 PRO B CA 1
ATOM 2617 C C . PRO B 1 79 ? -14.188 1.396 -3.576 1 97.56 79 PRO B C 1
ATOM 2619 O O . PRO B 1 79 ? -14.102 0.548 -4.469 1 97.56 79 PRO B O 1
ATOM 2622 N N . GLY B 1 80 ? -14.531 1.129 -2.324 1 96.62 80 GLY B N 1
ATOM 2623 C CA . GLY B 1 80 ? -15.133 -0.143 -1.952 1 96.62 80 GLY B CA 1
ATOM 2624 C C . GLY B 1 80 ? -14.18 -1.317 -2.105 1 96.62 80 GLY B C 1
ATOM 2625 O O . GLY B 1 80 ? -12.992 -1.204 -1.804 1 96.62 80 GLY B O 1
ATOM 2626 N N . ASN B 1 81 ? -14.766 -2.494 -2.332 1 98.06 81 ASN B N 1
ATOM 2627 C CA . ASN B 1 81 ? -14.047 -3.729 -2.623 1 98.06 81 ASN B CA 1
ATOM 2628 C C . ASN B 1 81 ? -13.984 -4.004 -4.121 1 98.06 81 ASN B C 1
ATOM 2630 O O . ASN B 1 81 ? -14.828 -3.525 -4.879 1 98.06 81 ASN B O 1
ATOM 2634 N N . GLY B 1 82 ? -12.898 -4.746 -4.551 1 97.44 82 GLY B N 1
ATOM 2635 C CA . GLY B 1 82 ? -12.945 -5.102 -5.961 1 97.44 82 GLY B CA 1
ATOM 2636 C C . GLY B 1 82 ? -11.625 -5.641 -6.48 1 97.44 82 GLY B C 1
ATOM 2637 O O . GLY B 1 82 ? -10.734 -5.984 -5.695 1 97.44 82 GLY B O 1
ATOM 2638 N N . ALA B 1 83 ? -11.602 -5.738 -7.828 1 96.88 83 ALA B N 1
ATOM 2639 C CA . ALA B 1 83 ? -10.469 -6.309 -8.547 1 96.88 83 ALA B CA 1
ATOM 2640 C C . ALA B 1 83 ? -9.367 -5.27 -8.742 1 96.88 83 ALA B C 1
ATOM 2642 O O . ALA B 1 83 ? -9.086 -4.859 -9.875 1 96.88 83 ALA B O 1
ATOM 2643 N N . TYR B 1 84 ? -8.742 -4.938 -7.602 1 98.31 84 TYR B N 1
ATOM 2644 C CA . TYR B 1 84 ? -7.668 -3.945 -7.582 1 98.31 84 TYR B CA 1
ATOM 2645 C C . TYR B 1 84 ? -6.48 -4.441 -6.766 1 98.31 84 TYR B C 1
ATOM 2647 O O . TYR B 1 84 ? -6.195 -3.908 -5.691 1 98.31 84 TYR B O 1
ATOM 2655 N N . THR B 1 85 ? -5.766 -5.461 -7.328 1 98.5 85 THR B N 1
ATOM 2656 C CA . THR B 1 85 ? -4.629 -6.094 -6.664 1 98.5 85 THR B CA 1
ATOM 2657 C C . THR B 1 85 ? -3.605 -5.051 -6.227 1 98.5 85 THR B C 1
ATOM 2659 O O . THR B 1 85 ? -3.199 -4.199 -7.023 1 98.5 85 THR B O 1
ATOM 2662 N N . GLY B 1 86 ? -3.268 -5.043 -4.934 1 98.62 86 GLY B N 1
ATOM 2663 C CA . GLY B 1 86 ? -2.213 -4.18 -4.426 1 98.62 86 GLY B CA 1
ATOM 2664 C C . GLY B 1 86 ? -2.734 -2.893 -3.814 1 98.62 86 GLY B C 1
ATOM 2665 O O . GLY B 1 86 ? -1.976 -2.133 -3.211 1 98.62 86 GLY B O 1
ATOM 2666 N N . GLU B 1 87 ? -4.047 -2.656 -3.924 1 98.75 87 GLU B N 1
ATOM 2667 C CA . GLU B 1 87 ? -4.637 -1.414 -3.436 1 98.75 87 GLU B CA 1
ATOM 2668 C C . GLU B 1 87 ? -5.23 -1.595 -2.043 1 98.75 87 GLU B C 1
ATOM 2670 O O . GLU B 1 87 ? -5.543 -2.715 -1.635 1 98.75 87 GLU B O 1
ATOM 2675 N N . VAL B 1 88 ? -5.328 -0.517 -1.33 1 98.88 88 VAL B N 1
ATOM 2676 C CA . VAL B 1 88 ? -5.953 -0.434 -0.013 1 98.88 88 VAL B CA 1
ATOM 2677 C C . VAL B 1 88 ? -7.047 0.629 -0.025 1 98.88 88 VAL B C 1
ATOM 2679 O O . VAL B 1 88 ? -6.773 1.811 -0.245 1 98.88 88 VAL B O 1
ATOM 2682 N N . SER B 1 89 ? -8.25 0.239 0.225 1 98.94 89 SER B N 1
ATOM 2683 C CA . SER B 1 89 ? -9.375 1.171 0.154 1 98.94 89 SER B CA 1
ATOM 2684 C C . SER B 1 89 ? -9.469 2.021 1.416 1 98.94 89 SER B C 1
ATOM 2686 O O . SER B 1 89 ? -8.883 1.679 2.447 1 98.94 89 SER B O 1
ATOM 2688 N N . ALA B 1 90 ? -10.195 3.123 1.265 1 98.94 90 ALA B N 1
ATOM 2689 C CA . ALA B 1 90 ? -10.438 3.977 2.426 1 98.94 90 ALA B CA 1
ATOM 2690 C C . ALA B 1 90 ? -11.188 3.215 3.52 1 98.94 90 ALA B C 1
ATOM 2692 O O . ALA B 1 90 ? -10.93 3.416 4.707 1 98.94 90 ALA B O 1
ATOM 2693 N N . GLU B 1 91 ? -12.086 2.35 3.154 1 98.88 91 GLU B N 1
ATOM 2694 C CA . GLU B 1 91 ? -12.828 1.549 4.117 1 98.88 91 GLU B CA 1
ATOM 2695 C C . GLU B 1 91 ? -11.906 0.598 4.875 1 98.88 91 GLU B C 1
ATOM 2697 O O . GLU B 1 91 ? -12.117 0.334 6.062 1 98.88 91 GLU B O 1
ATOM 2702 N N . MET B 1 92 ? -10.922 0.079 4.227 1 98.94 92 MET B N 1
ATOM 2703 C CA . MET B 1 92 ? -9.938 -0.779 4.883 1 98.94 92 MET B CA 1
ATOM 2704 C C . MET B 1 92 ? -9.117 0.012 5.891 1 98.94 92 MET B C 1
ATOM 2706 O O . MET B 1 92 ? -8.828 -0.478 6.984 1 98.94 92 MET B O 1
ATOM 2710 N N . LEU B 1 93 ? -8.734 1.194 5.453 1 98.94 93 LEU B N 1
ATOM 2711 C CA . LEU B 1 93 ? -7.996 2.051 6.375 1 98.94 93 LEU B CA 1
ATOM 2712 C C . LEU B 1 93 ? -8.828 2.373 7.609 1 98.94 93 LEU B C 1
ATOM 2714 O O . LEU B 1 93 ? -8.32 2.355 8.734 1 98.94 93 LEU B O 1
ATOM 2718 N N . ALA B 1 94 ? -10.078 2.686 7.406 1 98.88 94 ALA B N 1
ATOM 2719 C CA . ALA B 1 94 ? -10.984 2.916 8.531 1 98.88 94 ALA B CA 1
ATOM 2720 C C . ALA B 1 94 ? -11.086 1.676 9.414 1 98.88 94 ALA B C 1
ATOM 2722 O O . ALA B 1 94 ? -11.094 1.781 10.641 1 98.88 94 ALA B O 1
ATOM 2723 N N . ASP B 1 95 ? -11.133 0.538 8.836 1 98.81 95 ASP B N 1
ATOM 2724 C CA . ASP B 1 95 ? -11.281 -0.75 9.508 1 98.81 95 ASP B CA 1
ATOM 2725 C C . ASP B 1 95 ? -10.133 -0.991 10.484 1 98.81 95 ASP B C 1
ATOM 2727 O O . ASP B 1 95 ? -10.32 -1.596 11.539 1 98.81 95 ASP B O 1
ATOM 2731 N N . ILE B 1 96 ? -8.93 -0.487 10.125 1 98.5 96 ILE B N 1
ATOM 2732 C CA . ILE B 1 96 ? -7.777 -0.78 10.969 1 98.5 96 ILE B CA 1
ATOM 2733 C C . ILE B 1 96 ? -7.539 0.375 11.938 1 98.5 96 ILE B C 1
ATOM 2735 O O . ILE B 1 96 ? -6.551 0.382 12.672 1 98.5 96 ILE B O 1
ATOM 2739 N N . GLY B 1 97 ? -8.359 1.384 11.883 1 98.44 97 GLY B N 1
ATOM 2740 C CA . GLY B 1 97 ? -8.305 2.42 12.906 1 98.44 97 GLY B CA 1
ATOM 2741 C C . GLY B 1 97 ? -7.527 3.646 12.469 1 98.44 97 GLY B C 1
ATOM 2742 O O . GLY B 1 97 ? -7.023 4.395 13.312 1 98.44 97 GLY B O 1
ATOM 2743 N N . THR B 1 98 ? -7.363 3.854 11.211 1 98.75 98 THR B N 1
ATOM 2744 C CA . THR B 1 98 ? -6.746 5.07 10.695 1 98.75 98 THR B CA 1
ATOM 2745 C C . THR B 1 98 ? -7.633 6.281 10.961 1 98.75 98 THR B C 1
ATOM 2747 O O . THR B 1 98 ? -8.859 6.184 10.906 1 98.75 98 THR B O 1
ATOM 2750 N N . ASP B 1 99 ? -7.027 7.414 11.188 1 98.62 99 ASP B N 1
ATOM 2751 C CA . ASP B 1 99 ? -7.762 8.648 11.453 1 98.62 99 ASP B CA 1
ATOM 2752 C C . ASP B 1 99 ? -7.629 9.625 10.289 1 98.62 99 ASP B C 1
ATOM 2754 O O . ASP B 1 99 ? -8.625 10.156 9.797 1 98.62 99 ASP B O 1
ATOM 2758 N N . ILE B 1 100 ? -6.402 9.852 9.859 1 98.88 100 ILE B N 1
ATOM 2759 C CA . ILE B 1 100 ? -6.066 10.852 8.852 1 98.88 100 ILE B CA 1
ATOM 2760 C C . ILE B 1 100 ? -5.375 10.172 7.664 1 98.88 100 ILE B C 1
ATOM 2762 O O . ILE B 1 100 ? -4.605 9.227 7.844 1 98.88 100 ILE B O 1
ATOM 2766 N N . VAL B 1 101 ? -5.668 10.625 6.477 1 98.94 101 VAL B N 1
ATOM 2767 C CA . VAL B 1 101 ? -5.035 10.086 5.277 1 98.94 101 VAL B CA 1
ATOM 2768 C C . VAL B 1 101 ? -4.379 11.211 4.488 1 98.94 101 VAL B C 1
ATOM 2770 O O . VAL B 1 101 ? -5.035 12.195 4.129 1 98.94 101 VAL B O 1
ATOM 2773 N N . LEU B 1 102 ? -3.088 11.094 4.246 1 98.94 102 LEU B N 1
ATOM 2774 C CA . LEU B 1 102 ? -2.396 12.039 3.375 1 98.94 102 LEU B CA 1
ATOM 2775 C C . LEU B 1 102 ? -2.818 11.852 1.922 1 98.94 102 LEU B C 1
ATOM 2777 O O . LEU B 1 102 ? -2.889 10.719 1.435 1 98.94 102 LEU B O 1
ATOM 2781 N N . ILE B 1 103 ? -3.09 12.938 1.257 1 98.75 103 ILE B N 1
ATOM 2782 C CA . ILE B 1 103 ? -3.441 12.93 -0.159 1 98.75 103 ILE B CA 1
ATOM 2783 C C . ILE B 1 103 ? -2.598 13.961 -0.905 1 98.75 103 ILE B C 1
ATOM 2785 O O . ILE B 1 103 ? -2.471 15.109 -0.462 1 98.75 103 ILE B O 1
ATOM 2789 N N . GLY B 1 104 ? -1.946 13.531 -1.955 1 98 104 GLY B N 1
ATOM 2790 C CA . GLY B 1 104 ? -1.302 14.484 -2.844 1 98 104 GLY B CA 1
ATOM 2791 C C . GLY B 1 104 ? 0.107 14.844 -2.41 1 98 104 GLY B C 1
ATOM 2792 O O . GLY B 1 104 ? 0.636 15.891 -2.805 1 98 104 GLY B O 1
ATOM 2793 N N . HIS B 1 105 ? 0.695 14.062 -1.502 1 98.38 105 HIS B N 1
ATOM 2794 C CA . HIS B 1 105 ? 2.092 14.336 -1.178 1 98.38 105 HIS B CA 1
ATOM 2795 C C . HIS B 1 105 ? 2.941 14.43 -2.439 1 98.38 105 HIS B C 1
ATOM 2797 O O . HIS B 1 105 ? 2.709 13.703 -3.408 1 98.38 105 HIS B O 1
ATOM 2803 N N . SER B 1 106 ? 3.949 15.25 -2.414 1 97.38 106 SER B N 1
ATOM 2804 C CA . SER B 1 106 ? 4.75 15.562 -3.594 1 97.38 106 SER B CA 1
ATOM 2805 C C . SER B 1 106 ? 5.383 14.312 -4.18 1 97.38 106 SER B C 1
ATOM 2807 O O . SER B 1 106 ? 5.469 14.164 -5.402 1 97.38 106 SER B O 1
ATOM 2809 N N . GLU B 1 107 ? 5.738 13.438 -3.338 1 97.25 107 GLU B N 1
ATOM 2810 C CA . GLU B 1 107 ? 6.391 12.211 -3.789 1 97.25 107 GLU B CA 1
ATOM 2811 C C . GLU B 1 107 ? 5.43 11.336 -4.586 1 97.25 107 GLU B C 1
ATOM 2813 O O . GLU B 1 107 ? 5.848 10.609 -5.492 1 97.25 107 GLU B O 1
ATOM 2818 N N . ARG B 1 108 ? 4.145 11.344 -4.309 1 98.06 108 ARG B N 1
ATOM 2819 C CA . ARG B 1 108 ? 3.148 10.602 -5.082 1 98.06 108 ARG B CA 1
ATOM 2820 C C . ARG B 1 108 ? 2.918 11.258 -6.438 1 98.06 108 ARG B C 1
ATOM 2822 O O . ARG B 1 108 ? 2.73 10.562 -7.441 1 98.06 108 ARG B O 1
ATOM 2829 N N . SER B 1 109 ? 2.93 12.586 -6.438 1 96.19 109 SER B N 1
ATOM 2830 C CA . SER B 1 109 ? 2.777 13.297 -7.703 1 96.19 109 SER B CA 1
ATOM 2831 C C . SER B 1 109 ? 4.004 13.109 -8.594 1 96.19 109 SER B C 1
ATOM 2833 O O . SER B 1 109 ? 3.875 12.891 -9.797 1 96.19 109 SER B O 1
ATOM 2835 N N . LEU B 1 110 ? 5.184 13.18 -8.008 1 95.31 110 LEU B N 1
ATOM 2836 C CA . LEU B 1 110 ? 6.445 13.141 -8.734 1 95.31 110 LEU B CA 1
ATOM 2837 C C . LEU B 1 110 ? 6.703 11.75 -9.305 1 95.31 110 LEU B C 1
ATOM 2839 O O . LEU B 1 110 ? 7.105 11.617 -10.461 1 95.31 110 LEU B O 1
ATOM 2843 N N . TYR B 1 111 ? 6.402 10.734 -8.484 1 96.38 111 TYR B N 1
ATOM 2844 C CA . TYR B 1 111 ? 6.859 9.406 -8.859 1 96.38 111 TYR B CA 1
ATOM 2845 C C . TYR B 1 111 ? 5.719 8.586 -9.461 1 96.38 111 TYR B C 1
ATOM 2847 O O . TYR B 1 111 ? 5.953 7.609 -10.172 1 96.38 111 TYR B O 1
ATOM 2855 N N . PHE B 1 112 ? 4.43 8.977 -9.227 1 96.62 112 PHE B N 1
ATOM 2856 C CA . PHE B 1 112 ? 3.322 8.117 -9.609 1 96.62 112 PHE B CA 1
ATOM 2857 C C . PHE B 1 112 ? 2.277 8.891 -10.398 1 96.62 112 PHE B C 1
ATOM 2859 O O . PHE B 1 112 ? 1.216 8.352 -10.727 1 96.62 112 PHE B O 1
ATOM 2866 N N . GLY B 1 113 ? 2.494 10.141 -10.625 1 95.38 113 GLY B N 1
ATOM 2867 C CA . GLY B 1 113 ? 1.641 10.938 -11.492 1 95.38 113 GLY B CA 1
ATOM 2868 C C . GLY B 1 113 ? 0.279 11.227 -10.883 1 95.38 113 GLY B C 1
ATOM 2869 O O . GLY B 1 113 ? -0.703 11.398 -11.609 1 95.38 113 GLY B O 1
ATOM 2870 N N . GLU B 1 114 ? 0.185 11.203 -9.602 1 96.81 114 GLU B N 1
ATOM 2871 C CA . GLU B 1 114 ? -1.081 11.516 -8.945 1 96.81 114 GLU B CA 1
ATOM 2872 C C . GLU B 1 114 ? -1.372 13.016 -8.992 1 96.81 114 GLU B C 1
ATOM 2874 O O . GLU B 1 114 ? -0.873 13.773 -8.164 1 96.81 114 GLU B O 1
ATOM 2879 N N . LYS B 1 115 ? -2.283 13.344 -9.898 1 97 115 LYS B N 1
ATOM 2880 C CA . LYS B 1 115 ? -2.662 14.742 -10.062 1 97 115 LYS B CA 1
ATOM 2881 C C . LYS B 1 115 ? -4.098 14.984 -9.602 1 97 115 LYS B C 1
ATOM 2883 O O . LYS B 1 115 ? -4.668 14.164 -8.883 1 97 115 LYS B O 1
ATOM 2888 N N . ASN B 1 116 ? -4.625 16.141 -9.984 1 98.5 116 ASN B N 1
ATOM 2889 C CA . ASN B 1 116 ? -5.859 16.625 -9.375 1 98.5 116 ASN B CA 1
ATOM 2890 C C . ASN B 1 116 ? -6.992 15.602 -9.516 1 98.5 116 ASN B C 1
ATOM 2892 O O . ASN B 1 116 ? -7.734 15.359 -8.562 1 98.5 116 ASN B O 1
ATOM 2896 N N . GLU B 1 117 ? -7.129 14.984 -10.688 1 98.06 117 GLU B N 1
ATOM 2897 C CA . GLU B 1 117 ? -8.234 14.062 -10.906 1 98.06 117 GLU B CA 1
ATOM 2898 C C . GLU B 1 117 ? -8.156 12.875 -9.953 1 98.06 117 GLU B C 1
ATOM 2900 O O . GLU B 1 117 ? -9.164 12.492 -9.344 1 98.06 117 GLU B O 1
ATOM 2905 N N . ILE B 1 118 ? -6.996 12.289 -9.859 1 98.5 118 ILE B N 1
ATOM 2906 C CA . ILE B 1 118 ? -6.785 11.148 -8.977 1 98.5 118 ILE B CA 1
ATOM 2907 C C . ILE B 1 118 ? -6.957 11.578 -7.523 1 98.5 118 ILE B C 1
ATOM 2909 O O . ILE B 1 118 ? -7.621 10.898 -6.742 1 98.5 118 ILE B O 1
ATOM 2913 N N . GLN B 1 119 ? -6.406 12.727 -7.18 1 98.75 119 GLN B N 1
ATOM 2914 C CA . GLN B 1 119 ? -6.48 13.227 -5.812 1 98.75 119 GLN B CA 1
ATOM 2915 C C . GLN B 1 119 ? -7.922 13.516 -5.406 1 98.75 119 GLN B C 1
ATOM 2917 O O . GLN B 1 119 ? -8.312 13.273 -4.266 1 98.75 119 GLN B O 1
ATOM 2922 N N . ARG B 1 120 ? -8.719 14.008 -6.332 1 98.69 120 ARG B N 1
ATOM 2923 C CA . ARG B 1 120 ? -10.125 14.266 -6.062 1 98.69 120 ARG B CA 1
ATOM 2924 C C . ARG B 1 120 ? -10.859 12.977 -5.711 1 98.69 120 ARG B C 1
ATOM 2926 O O . ARG B 1 120 ? -11.633 12.938 -4.75 1 98.69 120 ARG B O 1
ATOM 2933 N N . ARG B 1 121 ? -10.617 11.914 -6.484 1 98.62 121 ARG B N 1
ATOM 2934 C CA . ARG B 1 121 ? -11.234 10.625 -6.203 1 98.62 121 ARG B CA 1
ATOM 2935 C C . ARG B 1 121 ? -10.828 10.102 -4.828 1 98.62 121 ARG B C 1
ATOM 2937 O O . ARG B 1 121 ? -11.664 9.617 -4.066 1 98.62 121 ARG B O 1
ATOM 2944 N N . LYS B 1 122 ? -9.57 10.234 -4.543 1 98.81 122 LYS B N 1
ATOM 2945 C CA . LYS B 1 122 ? -9.07 9.805 -3.24 1 98.81 122 LYS B CA 1
ATOM 2946 C C . LYS B 1 122 ? -9.719 10.602 -2.111 1 98.81 122 LYS B C 1
ATOM 2948 O O . LYS B 1 122 ? -10.094 10.039 -1.084 1 98.81 122 LYS B O 1
ATOM 2953 N N . MET B 1 123 ? -9.828 11.914 -2.307 1 98.62 123 MET B N 1
ATOM 2954 C CA . MET B 1 123 ? -10.477 12.773 -1.324 1 98.62 123 MET B CA 1
ATOM 2955 C C . MET B 1 123 ? -11.898 12.289 -1.031 1 98.62 123 MET B C 1
ATOM 2957 O O . MET B 1 123 ? -12.281 12.164 0.131 1 98.62 123 MET B O 1
ATOM 2961 N N . GLU B 1 124 ? -12.586 12.008 -2.035 1 98.69 124 GLU B N 1
ATOM 2962 C CA . GLU B 1 124 ? -13.969 11.562 -1.891 1 98.69 124 GLU B CA 1
ATOM 2963 C C . GLU B 1 124 ? -14.039 10.219 -1.177 1 98.69 124 GLU B C 1
ATOM 2965 O O . GLU B 1 124 ? -14.883 10.023 -0.301 1 98.69 124 GLU B O 1
ATOM 2970 N N . ASN B 1 125 ? -13.195 9.312 -1.586 1 98.75 125 ASN B N 1
ATOM 2971 C CA . ASN B 1 125 ? -13.172 8.008 -0.931 1 98.75 125 ASN B CA 1
ATOM 2972 C C . ASN B 1 125 ? -12.906 8.141 0.565 1 98.75 125 ASN B C 1
ATOM 2974 O O . ASN B 1 125 ? -13.555 7.477 1.377 1 98.75 125 ASN B O 1
ATOM 2978 N N . VAL B 1 126 ? -11.938 8.977 0.933 1 98.81 126 VAL B N 1
ATOM 2979 C CA . VAL B 1 126 ? -11.547 9.164 2.326 1 98.81 126 VAL B CA 1
ATOM 2980 C C . VAL B 1 126 ? -12.711 9.766 3.115 1 98.81 126 VAL B C 1
ATOM 2982 O O . VAL B 1 126 ? -13.047 9.281 4.195 1 98.81 126 VAL B O 1
ATOM 2985 N N . LEU B 1 127 ? -13.328 10.758 2.59 1 98.69 127 LEU B N 1
ATOM 2986 C CA . LEU B 1 127 ? -14.461 11.406 3.242 1 98.69 127 LEU B CA 1
ATOM 2987 C C . LEU B 1 127 ? -15.633 10.445 3.385 1 98.69 127 LEU B C 1
ATOM 2989 O O . LEU B 1 127 ? -16.266 10.375 4.445 1 98.69 127 LEU B O 1
ATOM 2993 N N . ASN B 1 128 ? -15.898 9.68 2.357 1 98.5 128 ASN B N 1
ATOM 2994 C CA . ASN B 1 128 ? -17 8.727 2.375 1 98.5 128 ASN B CA 1
ATOM 2995 C C . ASN B 1 128 ? -16.797 7.648 3.434 1 98.5 128 ASN B C 1
ATOM 2997 O O . ASN B 1 128 ? -17.766 7.102 3.963 1 98.5 128 ASN B O 1
ATOM 3001 N N . ALA B 1 129 ? -15.562 7.336 3.762 1 98.56 129 ALA B N 1
ATOM 3002 C CA . ALA B 1 129 ? -15.25 6.316 4.762 1 98.56 129 ALA B CA 1
ATOM 3003 C C . ALA B 1 129 ? -15.227 6.914 6.164 1 98.56 129 ALA B C 1
ATOM 3005 O O . ALA B 1 129 ? -14.945 6.211 7.141 1 98.56 129 ALA B O 1
ATOM 3006 N N . GLY B 1 130 ? -15.422 8.234 6.301 1 98.25 130 GLY B N 1
ATOM 3007 C CA . GLY B 1 130 ? -15.461 8.898 7.594 1 98.25 130 GLY B CA 1
ATOM 3008 C C . GLY B 1 130 ? -14.086 9.266 8.117 1 98.25 130 GLY B C 1
ATOM 3009 O O . GLY B 1 130 ? -13.914 9.523 9.312 1 98.25 130 GLY B O 1
ATOM 3010 N N . LEU B 1 131 ? -13.086 9.266 7.262 1 98.69 131 LEU B N 1
ATOM 3011 C CA . LEU B 1 131 ? -11.719 9.633 7.637 1 98.69 131 LEU B CA 1
ATOM 3012 C C . LEU B 1 131 ? -11.438 11.094 7.305 1 98.69 131 LEU B C 1
ATOM 3014 O O . LEU B 1 131 ? -12.227 11.742 6.613 1 98.69 131 LEU B O 1
ATOM 3018 N N . ILE B 1 132 ? -10.344 11.625 7.801 1 98.62 132 ILE B N 1
ATOM 3019 C CA . ILE B 1 132 ? -9.977 13.016 7.578 1 98.62 132 ILE B CA 1
ATOM 3020 C C . ILE B 1 132 ? -8.859 13.094 6.539 1 98.62 132 ILE B C 1
ATOM 3022 O O . ILE B 1 132 ? -7.746 12.625 6.781 1 98.62 132 ILE B O 1
ATOM 3026 N N . PRO B 1 133 ? -9.156 13.672 5.406 1 98.75 133 PRO B N 1
ATOM 3027 C CA . PRO B 1 133 ? -8.062 13.867 4.449 1 98.75 133 PRO B CA 1
ATOM 3028 C C . PRO B 1 133 ? -7.16 15.039 4.816 1 98.75 133 PRO B C 1
ATOM 3030 O O . PRO B 1 133 ? -7.641 16.062 5.312 1 98.75 133 PRO B O 1
ATOM 3033 N N . LEU B 1 134 ? -5.902 14.875 4.691 1 98.88 134 LEU B N 1
ATOM 3034 C CA . LEU B 1 134 ? -4.895 15.93 4.73 1 98.88 134 LEU B CA 1
ATOM 3035 C C . LEU B 1 134 ? -4.266 16.125 3.354 1 98.88 134 LEU B C 1
ATOM 3037 O O . LEU B 1 134 ? -3.434 15.328 2.924 1 98.88 134 LEU B O 1
ATOM 3041 N N . LEU B 1 135 ? -4.703 17.156 2.662 1 98.88 135 LEU B N 1
ATOM 3042 C CA . LEU B 1 135 ? -4.25 17.422 1.301 1 98.88 135 LEU B CA 1
ATOM 3043 C C . LEU B 1 135 ? -2.891 18.109 1.305 1 98.88 135 LEU B C 1
ATOM 3045 O O . LEU B 1 135 ? -2.721 19.156 1.936 1 98.88 135 LEU B O 1
ATOM 3049 N N . CYS B 1 136 ? -1.953 17.547 0.629 1 98.81 136 CYS B N 1
ATOM 3050 C CA . CYS B 1 136 ? -0.635 18.156 0.473 1 98.81 136 CYS B CA 1
ATOM 3051 C C . CYS B 1 136 ? -0.541 18.922 -0.839 1 98.81 136 CYS B C 1
ATOM 3053 O O . CYS B 1 136 ? -0.906 18.406 -1.896 1 98.81 136 CYS B O 1
ATOM 3055 N N . VAL B 1 137 ? -0.067 20.109 -0.771 1 98.75 137 VAL B N 1
ATOM 3056 C CA . VAL B 1 137 ? 0.111 20.953 -1.95 1 98.75 137 VAL B CA 1
ATOM 3057 C C . VAL B 1 137 ? 1.503 21.578 -1.934 1 98.75 137 VAL B C 1
ATOM 3059 O O . VAL B 1 137 ? 2.105 21.75 -0.87 1 98.75 137 VAL B O 1
ATOM 3062 N N . GLY B 1 138 ? 2.031 21.859 -3.055 1 98.19 138 GLY B N 1
ATOM 3063 C CA . GLY B 1 138 ? 3.35 22.469 -3.166 1 98.19 138 GLY B CA 1
ATOM 3064 C C . GLY B 1 138 ? 3.783 22.688 -4.602 1 98.19 138 GLY B C 1
ATOM 3065 O O . GLY B 1 138 ? 3.348 21.969 -5.508 1 98.19 138 GLY B O 1
ATOM 3066 N N . GLU B 1 139 ? 4.582 23.672 -4.77 1 98.06 139 GLU B N 1
ATOM 3067 C CA . GLU B 1 139 ? 5.125 23.953 -6.094 1 98.06 139 GLU B CA 1
ATOM 3068 C C . GLU B 1 139 ? 6.582 23.516 -6.203 1 98.06 139 GLU B C 1
ATOM 3070 O O . GLU B 1 139 ? 7.293 23.453 -5.195 1 98.06 139 GLU B O 1
ATOM 3075 N N . SER B 1 140 ? 7 23.203 -7.367 1 95.94 140 SER B N 1
ATOM 3076 C CA . SER B 1 140 ? 8.398 22.875 -7.625 1 95.94 140 SER B CA 1
ATOM 3077 C C . SER B 1 140 ? 9.266 24.141 -7.59 1 95.94 140 SER B C 1
ATOM 3079 O O . SER B 1 140 ? 8.75 25.25 -7.559 1 95.94 140 SER B O 1
ATOM 3081 N N . LEU B 1 141 ? 10.594 23.875 -7.578 1 94.5 141 LEU B N 1
ATOM 3082 C CA . LEU B 1 141 ? 11.523 25 -7.637 1 94.5 141 LEU B CA 1
ATOM 3083 C C . LEU B 1 141 ? 11.344 25.781 -8.938 1 94.5 141 LEU B C 1
ATOM 3085 O O . LEU B 1 141 ? 11.359 27.016 -8.922 1 94.5 141 LEU B O 1
ATOM 3089 N N . GLU B 1 142 ? 11.188 25.062 -10.008 1 96.06 142 GLU B N 1
ATOM 3090 C CA . GLU B 1 142 ? 11 25.688 -11.32 1 96.06 142 GLU B CA 1
ATOM 3091 C C . GLU B 1 142 ? 9.758 26.578 -11.336 1 96.06 142 GLU B C 1
ATOM 3093 O O . GLU B 1 142 ? 9.797 27.688 -11.852 1 96.06 142 GLU B O 1
ATOM 3098 N N . GLU B 1 143 ? 8.672 26.125 -10.789 1 97.19 143 GLU B N 1
ATOM 3099 C CA . GLU B 1 143 ? 7.43 26.891 -10.719 1 97.19 143 GLU B CA 1
ATOM 3100 C C . GLU B 1 143 ? 7.59 28.125 -9.852 1 97.19 143 GLU B C 1
ATOM 3102 O O . GLU B 1 143 ? 7.062 29.203 -10.172 1 97.19 143 GLU B O 1
ATOM 3107 N N . ARG B 1 144 ? 8.305 27.984 -8.742 1 95.81 144 ARG B N 1
ATOM 3108 C CA . ARG B 1 144 ? 8.562 29.094 -7.832 1 95.81 144 ARG B CA 1
ATOM 3109 C C . ARG B 1 144 ? 9.406 30.172 -8.508 1 95.81 144 ARG B C 1
ATOM 3111 O O . ARG B 1 144 ? 9.086 31.359 -8.422 1 95.81 144 ARG B O 1
ATOM 3118 N N . GLU B 1 145 ? 10.422 29.719 -9.188 1 95.69 145 GLU B N 1
ATOM 3119 C CA . GLU B 1 145 ? 11.328 30.641 -9.859 1 95.69 145 GLU B CA 1
ATOM 3120 C C . GLU B 1 145 ? 10.641 31.344 -11.023 1 95.69 145 GLU B C 1
ATOM 3122 O O . GLU B 1 145 ? 10.984 32.469 -11.367 1 95.69 145 GLU B O 1
ATOM 3127 N N . ALA B 1 146 ? 9.648 30.719 -11.555 1 97.81 146 ALA B N 1
ATOM 3128 C CA . ALA B 1 146 ? 8.883 31.297 -12.656 1 97.81 146 ALA B CA 1
ATOM 3129 C C . ALA B 1 146 ? 7.781 32.219 -12.133 1 97.81 146 ALA B C 1
ATOM 3131 O O . ALA B 1 146 ? 7.023 32.781 -12.914 1 97.81 146 ALA B O 1
ATOM 3132 N N . GLY B 1 147 ? 7.684 32.375 -10.859 1 97.38 147 GLY B N 1
ATOM 3133 C CA . GLY B 1 147 ? 6.676 33.219 -10.266 1 97.38 147 GLY B CA 1
ATOM 3134 C C . GLY B 1 147 ? 5.273 32.656 -10.344 1 97.38 147 GLY B C 1
ATOM 3135 O O . GLY B 1 147 ? 4.293 33.406 -10.375 1 97.38 147 GLY B O 1
ATOM 3136 N N . LYS B 1 148 ? 5.137 31.344 -10.383 1 98.19 148 LYS B N 1
ATOM 3137 C CA . LYS B 1 148 ? 3.842 30.703 -10.617 1 98.19 148 LYS B CA 1
ATOM 3138 C C . LYS B 1 148 ? 3.354 29.969 -9.375 1 98.19 148 LYS B C 1
ATOM 3140 O O . LYS B 1 148 ? 2.436 29.156 -9.445 1 98.19 148 LYS B O 1
ATOM 3145 N N . GLU B 1 149 ? 3.947 30.203 -8.25 1 97.94 149 GLU B N 1
ATOM 3146 C CA . GLU B 1 149 ? 3.652 29.438 -7.043 1 97.94 149 GLU B CA 1
ATOM 3147 C C . GLU B 1 149 ? 2.178 29.547 -6.668 1 97.94 149 GLU B C 1
ATOM 3149 O O . GLU B 1 149 ? 1.53 28.547 -6.371 1 97.94 149 GLU B O 1
ATOM 3154 N N . HIS B 1 150 ? 1.586 30.766 -6.711 1 98.62 150 HIS B N 1
ATOM 3155 C CA . HIS B 1 150 ? 0.188 30.922 -6.328 1 98.62 150 HIS B CA 1
ATOM 3156 C C . HIS B 1 150 ? -0.739 30.219 -7.32 1 98.62 150 HIS B C 1
ATOM 3158 O O . HIS B 1 150 ? -1.724 29.594 -6.922 1 98.62 150 HIS B O 1
ATOM 3164 N N . GLU B 1 151 ? -0.397 30.297 -8.578 1 98.62 151 GLU B N 1
ATOM 3165 C CA . GLU B 1 151 ? -1.193 29.656 -9.617 1 98.62 151 GLU B CA 1
ATOM 3166 C C . GLU B 1 151 ? -1.203 28.141 -9.438 1 98.62 151 GLU B C 1
ATOM 3168 O O . GLU B 1 151 ? -2.254 27.5 -9.539 1 98.62 151 GLU B O 1
ATOM 3173 N N . VAL B 1 152 ? -0.074 27.625 -9.203 1 98.5 152 VAL B N 1
ATOM 3174 C CA . VAL B 1 152 ? 0.089 26.172 -9.039 1 98.5 152 VAL B CA 1
ATOM 3175 C C . VAL B 1 152 ? -0.703 25.703 -7.824 1 98.5 152 VAL B C 1
ATOM 3177 O O . VAL B 1 152 ? -1.441 24.719 -7.898 1 98.5 152 VAL B O 1
ATOM 3180 N N . ILE B 1 153 ? -0.583 26.406 -6.75 1 98.81 153 ILE B N 1
ATOM 3181 C CA . ILE B 1 153 ? -1.253 26.016 -5.516 1 98.81 153 ILE B CA 1
ATOM 3182 C C . ILE B 1 153 ? -2.764 26.172 -5.68 1 98.81 153 ILE B C 1
ATOM 3184 O O . ILE B 1 153 ? -3.527 25.312 -5.23 1 98.81 153 ILE B O 1
ATOM 3188 N N . ALA B 1 154 ? -3.178 27.234 -6.312 1 98.88 154 ALA B N 1
ATOM 3189 C CA . ALA B 1 154 ? -4.605 27.406 -6.566 1 98.88 154 ALA B CA 1
ATOM 3190 C C . ALA B 1 154 ? -5.176 26.234 -7.355 1 98.88 154 ALA B C 1
ATOM 3192 O O . ALA B 1 154 ? -6.27 25.75 -7.062 1 98.88 154 ALA B O 1
ATOM 3193 N N . HIS B 1 155 ? -4.438 25.844 -8.336 1 98.75 155 HIS B N 1
ATOM 3194 C CA . HIS B 1 155 ? -4.863 24.703 -9.148 1 98.75 155 HIS B CA 1
ATOM 3195 C C . HIS B 1 155 ? -4.977 23.438 -8.305 1 98.75 155 HIS B C 1
ATOM 3197 O O . HIS B 1 155 ? -5.957 22.703 -8.414 1 98.75 155 HIS B O 1
ATOM 3203 N N . GLN B 1 156 ? -4.043 23.188 -7.484 1 98.75 156 GLN B N 1
ATOM 3204 C CA . GLN B 1 156 ? -4.055 22.016 -6.625 1 98.75 156 GLN B CA 1
ATOM 3205 C C . GLN B 1 156 ? -5.203 22.062 -5.625 1 98.75 156 GLN B C 1
ATOM 3207 O O . GLN B 1 156 ? -5.863 21.062 -5.367 1 98.75 156 GLN B O 1
ATOM 3212 N N . LEU B 1 157 ? -5.527 23.203 -5.109 1 98.88 157 LEU B N 1
ATOM 3213 C CA . LEU B 1 157 ? -6.59 23.391 -4.125 1 98.88 157 LEU B CA 1
ATOM 3214 C C . LEU B 1 157 ? -7.961 23.266 -4.781 1 98.88 157 LEU B C 1
ATOM 3216 O O . LEU B 1 157 ? -8.969 23.062 -4.098 1 98.88 157 LEU B O 1
ATOM 3220 N N . SER B 1 158 ? -8.016 23.406 -6.082 1 98.75 158 SER B N 1
ATOM 3221 C CA . SER B 1 158 ? -9.289 23.422 -6.793 1 98.75 158 SER B CA 1
ATOM 3222 C C . SER B 1 158 ? -10.047 22.109 -6.605 1 98.75 158 SER B C 1
ATOM 3224 O O . SER B 1 158 ? -11.266 22.062 -6.785 1 98.75 158 SER B O 1
ATOM 3226 N N . ILE B 1 159 ? -9.391 21.047 -6.184 1 98.5 159 ILE B N 1
ATOM 3227 C CA . ILE B 1 159 ? -10.039 19.75 -6.008 1 98.5 159 ILE B CA 1
ATOM 3228 C C . ILE B 1 159 ? -10.977 19.812 -4.805 1 98.5 159 ILE B C 1
ATOM 3230 O O . ILE B 1 159 ? -11.789 18.906 -4.605 1 98.5 159 ILE B O 1
ATOM 3234 N N . LEU B 1 160 ? -10.883 20.844 -3.994 1 98.5 160 LEU B N 1
ATOM 3235 C CA . LEU B 1 160 ? -11.703 20.969 -2.793 1 98.5 160 LEU B CA 1
ATOM 3236 C C . LEU B 1 160 ? -13.109 21.438 -3.145 1 98.5 160 LEU B C 1
ATOM 3238 O O . LEU B 1 160 ? -14.023 21.328 -2.328 1 98.5 160 LEU B O 1
ATOM 3242 N N . GLN B 1 161 ? -13.203 22.031 -4.27 1 97.25 161 GLN B N 1
ATOM 3243 C CA . GLN B 1 161 ? -14.477 22.609 -4.656 1 97.25 161 GLN B CA 1
ATOM 3244 C C . GLN B 1 161 ? -15.586 21.562 -4.652 1 97.25 161 GLN B C 1
ATOM 3246 O O . GLN B 1 161 ? -15.461 20.516 -5.297 1 97.25 161 GLN B O 1
ATOM 3251 N N . GLY B 1 162 ? -16.641 21.812 -3.912 1 96.06 162 GLY B N 1
ATOM 3252 C CA . GLY B 1 162 ? -17.828 20.969 -3.959 1 96.06 162 GLY B CA 1
ATOM 3253 C C . GLY B 1 162 ? -17.719 19.734 -3.082 1 96.06 162 GLY B C 1
ATOM 3254 O O . GLY B 1 162 ? -18.594 18.875 -3.1 1 96.06 162 GLY B O 1
ATOM 3255 N N . LEU B 1 163 ? -16.688 19.641 -2.35 1 95.56 163 LEU B N 1
ATOM 3256 C CA . LEU B 1 163 ? -16.562 18.516 -1.443 1 95.56 163 LEU B CA 1
ATOM 3257 C C . LEU B 1 163 ? -17.641 18.578 -0.359 1 95.56 163 LEU B C 1
ATOM 3259 O O . LEU B 1 163 ? -18.031 19.656 0.076 1 95.56 163 LEU B O 1
ATOM 3263 N N . ASN B 1 164 ? -18.031 17.469 0.052 1 89.56 164 ASN B N 1
ATOM 3264 C CA . ASN B 1 164 ? -19.047 17.375 1.089 1 89.56 164 ASN B CA 1
ATOM 3265 C C . ASN B 1 164 ? -18.438 17.406 2.486 1 89.56 164 ASN B C 1
ATOM 3267 O O . ASN B 1 164 ? -18.609 16.484 3.275 1 89.56 164 ASN B O 1
ATOM 3271 N N . THR B 1 165 ? -17.703 18.516 2.852 1 94.12 165 THR B N 1
ATOM 3272 C CA . THR B 1 165 ? -17.141 18.703 4.188 1 94.12 165 THR B CA 1
ATOM 3273 C C . THR B 1 165 ? -16.938 20.188 4.488 1 94.12 165 THR B C 1
ATOM 3275 O O . THR B 1 165 ? -16.781 21 3.574 1 94.12 165 THR B O 1
ATOM 3278 N N . LYS B 1 166 ? -17.016 20.516 5.766 1 94.12 166 LYS B N 1
ATOM 3279 C CA . LYS B 1 166 ? -16.719 21.875 6.23 1 94.12 166 LYS B CA 1
ATOM 3280 C C . LYS B 1 166 ? -15.406 21.922 7.004 1 94.12 166 LYS B C 1
ATOM 3282 O O . LYS B 1 166 ? -15.086 22.938 7.625 1 94.12 166 LYS B O 1
ATOM 3287 N N . ASN B 1 167 ? -14.711 20.812 7.059 1 97.19 167 ASN B N 1
ATOM 3288 C CA . ASN B 1 167 ? -13.391 20.719 7.676 1 97.19 167 ASN B CA 1
ATOM 3289 C C . ASN B 1 167 ? -12.305 20.406 6.645 1 97.19 167 ASN B C 1
ATOM 3291 O O . ASN B 1 167 ? -12.391 19.406 5.934 1 97.19 167 ASN B O 1
ATOM 3295 N N . ILE B 1 168 ? -11.391 21.297 6.531 1 97.94 168 ILE B N 1
ATOM 3296 C CA . ILE B 1 168 ? -10.352 21.156 5.516 1 97.94 168 ILE B CA 1
ATOM 3297 C C . ILE B 1 168 ? -8.977 21.203 6.176 1 97.94 168 ILE B C 1
ATOM 3299 O O . ILE B 1 168 ? -8.656 22.141 6.906 1 97.94 168 ILE B O 1
ATOM 3303 N N . ALA B 1 169 ? -8.227 20.172 6.02 1 98.69 169 ALA B N 1
ATOM 3304 C CA . ALA B 1 169 ? -6.824 20.156 6.414 1 98.69 169 ALA B CA 1
ATOM 3305 C C . ALA B 1 169 ? -5.914 20.141 5.188 1 98.69 169 ALA B C 1
ATOM 3307 O O . ALA B 1 169 ? -6.113 19.328 4.273 1 98.69 169 ALA B O 1
ATOM 3308 N N . VAL B 1 170 ? -4.938 21.031 5.152 1 98.88 170 VAL B N 1
ATOM 3309 C CA . VAL B 1 170 ? -4 21.141 4.043 1 98.88 170 VAL B CA 1
ATOM 3310 C C . VAL B 1 170 ? -2.576 21.281 4.578 1 98.88 170 VAL B C 1
ATOM 3312 O O . VAL B 1 170 ? -2.354 21.906 5.613 1 98.88 170 VAL B O 1
ATOM 3315 N N . ALA B 1 171 ? -1.65 20.625 3.963 1 98.88 171 ALA B N 1
ATOM 3316 C CA . ALA B 1 171 ? -0.229 20.812 4.25 1 98.88 171 ALA B CA 1
ATOM 3317 C C . ALA B 1 171 ? 0.493 21.438 3.061 1 98.88 171 ALA B C 1
ATOM 3319 O O . ALA B 1 171 ? 0.498 20.875 1.961 1 98.88 171 ALA B O 1
ATOM 3320 N N . TYR B 1 172 ? 1.032 22.594 3.295 1 98.81 172 TYR B N 1
ATOM 3321 C CA . TYR B 1 172 ? 1.88 23.234 2.291 1 98.81 172 TYR B CA 1
ATOM 3322 C C . TYR B 1 172 ? 3.301 22.688 2.354 1 98.81 172 TYR B C 1
ATOM 3324 O O . TYR B 1 172 ? 3.984 22.828 3.369 1 98.81 172 TYR B O 1
ATOM 3332 N N . GLU B 1 173 ? 3.658 22.031 1.254 1 97 173 GLU B N 1
ATOM 3333 C CA . GLU B 1 173 ? 4.977 21.438 1.108 1 97 173 GLU B CA 1
ATOM 3334 C C . GLU B 1 173 ? 5.711 21.984 -0.108 1 97 173 GLU B C 1
ATOM 3336 O O . GLU B 1 173 ? 5.73 21.359 -1.169 1 97 173 GLU B O 1
ATOM 3341 N N . PRO B 1 174 ? 6.371 23.172 0.099 1 96.69 174 PRO B N 1
ATOM 3342 C CA . PRO B 1 174 ? 7.203 23.594 -1.032 1 96.69 174 PRO B CA 1
ATOM 3343 C C . PRO B 1 174 ? 8.234 22.531 -1.428 1 96.69 174 PRO B C 1
ATOM 3345 O O . PRO B 1 174 ? 9.18 22.281 -0.682 1 96.69 174 PRO B O 1
ATOM 3348 N N . VAL B 1 175 ? 8.016 21.984 -2.574 1 94.94 175 VAL B N 1
ATOM 3349 C CA . VAL B 1 175 ? 8.758 20.797 -2.986 1 94.94 175 VAL B CA 1
ATOM 3350 C C . VAL B 1 175 ? 10.258 21.078 -2.941 1 94.94 175 VAL B C 1
ATOM 3352 O O . VAL B 1 175 ? 11.055 20.219 -2.588 1 94.94 175 VAL B O 1
ATOM 3355 N N . TRP B 1 176 ? 10.648 22.297 -3.219 1 92.12 176 TRP B N 1
ATOM 3356 C CA . TRP B 1 176 ? 12.039 22.719 -3.273 1 92.12 176 TRP B CA 1
ATOM 3357 C C . TRP B 1 176 ? 12.641 22.812 -1.875 1 92.12 176 TRP B C 1
ATOM 3359 O O . TRP B 1 176 ? 13.859 22.938 -1.721 1 92.12 176 TRP B O 1
ATOM 3369 N N . ALA B 1 177 ? 11.867 22.672 -0.847 1 86.69 177 ALA B N 1
ATOM 3370 C CA . ALA B 1 177 ? 12.336 22.797 0.531 1 86.69 177 ALA B CA 1
ATOM 3371 C C . ALA B 1 177 ? 12.242 21.453 1.26 1 86.69 177 ALA B C 1
ATOM 3373 O O . ALA B 1 177 ? 12.492 21.375 2.465 1 86.69 177 ALA B O 1
ATOM 3374 N N . ILE B 1 178 ? 11.875 20.422 0.564 1 82.44 178 ILE B N 1
ATOM 3375 C CA . ILE B 1 178 ? 11.719 19.125 1.208 1 82.44 178 ILE B CA 1
ATOM 3376 C C . ILE B 1 178 ? 13.039 18.344 1.143 1 82.44 178 ILE B C 1
ATOM 3378 O O . ILE B 1 178 ? 13.484 17.953 0.062 1 82.44 178 ILE B O 1
ATOM 3382 N N . GLY B 1 179 ? 13.68 18.062 2.104 1 76.06 179 GLY B N 1
ATOM 3383 C CA . GLY B 1 179 ? 14.859 17.234 2.199 1 76.06 179 GLY B CA 1
ATOM 3384 C C . GLY B 1 179 ? 16.062 17.812 1.479 1 76.06 179 GLY B C 1
ATOM 3385 O O . GLY B 1 179 ? 17 17.094 1.149 1 76.06 179 GLY B O 1
ATOM 3386 N N . THR B 1 180 ? 16.078 18.984 1.021 1 72.94 180 THR B N 1
ATOM 3387 C CA . THR B 1 180 ? 17.141 19.578 0.231 1 72.94 180 THR B CA 1
ATOM 3388 C C . THR B 1 180 ? 18.078 20.406 1.115 1 72.94 180 THR B C 1
ATOM 3390 O O . THR B 1 180 ? 19.188 20.766 0.706 1 72.94 180 THR B O 1
ATOM 3393 N N . GLY B 1 181 ? 17.641 20.688 2.266 1 72.56 181 GLY B N 1
ATOM 3394 C CA . GLY B 1 181 ? 18.391 21.609 3.113 1 72.56 181 GLY B CA 1
ATOM 3395 C C . GLY B 1 181 ? 18.047 23.062 2.879 1 72.56 181 GLY B C 1
ATOM 3396 O O . GLY B 1 181 ? 18.344 23.922 3.713 1 72.56 181 GLY B O 1
ATOM 3397 N N . LYS B 1 182 ? 17.375 23.391 1.749 1 82.06 182 LYS B N 1
ATOM 3398 C CA . LYS B 1 182 ? 16.828 24.719 1.529 1 82.06 182 LYS B CA 1
ATOM 3399 C C . LYS B 1 182 ? 15.57 24.953 2.365 1 82.06 182 LYS B C 1
ATOM 3401 O O . LYS B 1 182 ? 14.68 24.109 2.395 1 82.06 182 LYS B O 1
ATOM 3406 N N . VAL B 1 183 ? 15.555 26.062 3.09 1 87.56 183 VAL B N 1
ATOM 3407 C CA . VAL B 1 183 ? 14.445 26.359 3.992 1 87.56 183 VAL B CA 1
ATOM 3408 C C . VAL B 1 183 ? 13.727 27.625 3.525 1 87.56 183 VAL B C 1
ATOM 3410 O O . VAL B 1 183 ? 14.367 28.625 3.211 1 87.56 183 VAL B O 1
ATOM 3413 N N . ALA B 1 184 ? 12.484 27.516 3.41 1 94.31 184 ALA B N 1
ATOM 3414 C CA . ALA B 1 184 ? 11.688 28.703 3.115 1 94.31 184 ALA B CA 1
ATOM 3415 C C . ALA B 1 184 ? 11.789 29.734 4.242 1 94.31 184 ALA B C 1
ATOM 3417 O O . ALA B 1 184 ? 11.875 29.375 5.418 1 94.31 184 ALA B O 1
ATOM 3418 N N . THR B 1 185 ? 11.75 31.016 3.881 1 95.38 185 THR B N 1
ATOM 3419 C CA . THR B 1 185 ? 11.734 32.062 4.902 1 95.38 185 THR B CA 1
ATOM 3420 C C . THR B 1 185 ? 10.359 32.188 5.551 1 95.38 185 THR B C 1
ATOM 3422 O O . THR B 1 185 ? 9.359 31.719 4.984 1 95.38 185 THR B O 1
ATOM 3425 N N . VAL B 1 186 ? 10.344 32.781 6.699 1 96.75 186 VAL B N 1
ATOM 3426 C CA . VAL B 1 186 ? 9.078 32.969 7.406 1 96.75 186 VAL B CA 1
ATOM 3427 C C . VAL B 1 186 ? 8.141 33.844 6.57 1 96.75 186 VAL B C 1
ATOM 3429 O O . VAL B 1 186 ? 6.922 33.656 6.598 1 96.75 186 VAL B O 1
ATOM 3432 N N . GLU B 1 187 ? 8.719 34.75 5.828 1 97.62 187 GLU B N 1
ATOM 3433 C CA . GLU B 1 187 ? 7.922 35.625 4.957 1 97.62 187 GLU B CA 1
ATOM 3434 C C . GLU B 1 187 ? 7.27 34.812 3.838 1 97.62 187 GLU B C 1
ATOM 3436 O O . GLU B 1 187 ? 6.105 35.031 3.504 1 97.62 187 GLU B O 1
ATOM 3441 N N . GLN B 1 188 ? 8.039 33.906 3.271 1 97.19 188 GLN B N 1
ATOM 3442 C CA . GLN B 1 188 ? 7.523 33.062 2.221 1 97.19 188 GLN B CA 1
ATOM 3443 C C . GLN B 1 188 ? 6.41 32.156 2.75 1 97.19 188 GLN B C 1
ATOM 3445 O O . GLN B 1 188 ? 5.391 31.953 2.084 1 97.19 188 GLN B O 1
ATOM 3450 N N . ILE B 1 189 ? 6.613 31.609 3.91 1 98.31 189 ILE B N 1
ATOM 3451 C CA . ILE B 1 189 ? 5.617 30.75 4.547 1 98.31 189 ILE B CA 1
ATOM 3452 C C . ILE B 1 189 ? 4.348 31.562 4.816 1 98.31 189 ILE B C 1
ATOM 3454 O O . ILE B 1 189 ? 3.242 31.125 4.488 1 98.31 189 ILE B O 1
ATOM 3458 N N . ALA B 1 190 ? 4.555 32.75 5.355 1 98.56 190 ALA B N 1
ATOM 3459 C CA . ALA B 1 190 ? 3.42 33.625 5.688 1 98.56 190 ALA B CA 1
ATOM 3460 C C . ALA B 1 190 ? 2.596 33.938 4.445 1 98.56 190 ALA B C 1
ATOM 3462 O O . ALA B 1 190 ? 1.365 33.844 4.469 1 98.56 190 ALA B O 1
ATOM 3463 N N . ASP B 1 191 ? 3.285 34.25 3.436 1 98.44 191 ASP B N 1
ATOM 3464 C CA . ASP B 1 191 ? 2.629 34.625 2.186 1 98.44 191 ASP B CA 1
ATOM 3465 C C . ASP B 1 191 ? 1.79 33.469 1.646 1 98.44 191 ASP B C 1
ATOM 3467 O O . ASP B 1 191 ? 0.612 33.656 1.328 1 98.44 191 ASP B O 1
ATOM 3471 N N . MET B 1 192 ? 2.352 32.344 1.538 1 98.62 192 MET B N 1
ATOM 3472 C CA . MET B 1 192 ? 1.662 31.188 0.949 1 98.62 192 MET B CA 1
ATOM 3473 C C . MET B 1 192 ? 0.527 30.703 1.851 1 98.62 192 MET B C 1
ATOM 3475 O O . MET B 1 192 ? -0.545 30.344 1.365 1 98.62 192 MET B O 1
ATOM 3479 N N . HIS B 1 193 ? 0.752 30.672 3.143 1 98.81 193 HIS B N 1
ATOM 3480 C CA . HIS B 1 193 ? -0.302 30.234 4.047 1 98.81 193 HIS B CA 1
ATOM 3481 C C . HIS B 1 193 ? -1.494 31.172 4.016 1 98.81 193 HIS B C 1
ATOM 3483 O O . HIS B 1 193 ? -2.646 30.734 4.047 1 98.81 193 HIS B O 1
ATOM 3489 N N . ALA B 1 194 ? -1.209 32.438 3.99 1 98.69 194 ALA B N 1
ATOM 3490 C CA . ALA B 1 194 ? -2.295 33.406 3.848 1 98.69 194 ALA B CA 1
ATOM 3491 C C .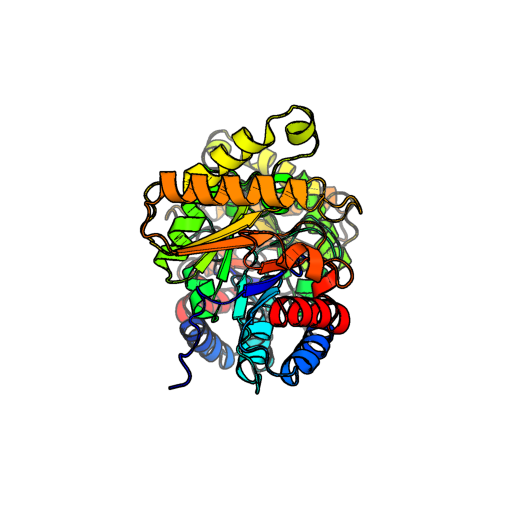 ALA B 1 194 ? -3.074 33.188 2.557 1 98.69 194 ALA B C 1
ATOM 3493 O O . ALA B 1 194 ? -4.305 33.219 2.549 1 98.69 194 ALA B O 1
ATOM 3494 N N . PHE B 1 195 ? -2.338 32.969 1.504 1 98.81 195 PHE B N 1
ATOM 3495 C CA . PHE B 1 195 ? -2.947 32.688 0.207 1 98.81 195 PHE B CA 1
ATOM 3496 C C . PHE B 1 195 ? -3.812 31.438 0.265 1 98.81 195 PHE B C 1
ATOM 3498 O O . PHE B 1 195 ? -4.953 31.438 -0.198 1 98.81 195 PHE B O 1
ATOM 3505 N N . ILE B 1 196 ? -3.277 30.328 0.833 1 98.81 196 ILE B N 1
ATOM 3506 C CA . ILE B 1 196 ? -3.982 29.062 0.945 1 98.81 196 ILE B CA 1
ATOM 3507 C C . ILE B 1 196 ? -5.273 29.25 1.738 1 98.81 196 ILE B C 1
ATOM 3509 O O . ILE B 1 196 ? -6.336 28.781 1.329 1 98.81 196 ILE B O 1
ATOM 3513 N N . TYR B 1 197 ? -5.133 29.938 2.83 1 98.25 197 TYR B N 1
ATOM 3514 C CA . TYR B 1 197 ? -6.289 30.203 3.682 1 98.25 197 TYR B CA 1
ATOM 3515 C C . TYR B 1 197 ? -7.387 30.922 2.906 1 98.25 197 TYR B C 1
ATOM 3517 O O . TYR B 1 197 ? -8.539 30.484 2.914 1 98.25 197 TYR B O 1
ATOM 3525 N N . LYS B 1 198 ? -7.035 31.953 2.232 1 98.38 198 LYS B N 1
ATOM 3526 C CA . LYS B 1 198 ? -7.988 32.75 1.454 1 98.38 198 LYS B CA 1
ATOM 3527 C C . LYS B 1 198 ? -8.602 31.906 0.333 1 98.38 198 LYS B C 1
ATOM 3529 O O . LYS B 1 198 ? -9.805 31.984 0.072 1 98.38 198 LYS B O 1
ATOM 3534 N N . GLU B 1 199 ? -7.746 31.188 -0.355 1 98.56 199 GLU B N 1
ATOM 3535 C CA . GLU B 1 199 ? -8.211 30.344 -1.463 1 98.56 199 GLU B CA 1
ATOM 3536 C C . GLU B 1 199 ? -9.219 29.312 -0.989 1 98.56 199 GLU B C 1
ATOM 3538 O O . GLU B 1 199 ? -10.234 29.078 -1.652 1 98.56 199 GLU B O 1
ATOM 3543 N N . ILE B 1 200 ? -8.992 28.672 0.135 1 98.56 200 ILE B N 1
ATOM 3544 C CA . ILE B 1 200 ? -9.891 27.672 0.671 1 98.56 200 ILE B CA 1
ATOM 3545 C C . ILE B 1 200 ? -11.242 28.312 1.008 1 98.56 200 ILE B C 1
ATOM 3547 O O . ILE B 1 200 ? -12.297 27.75 0.696 1 98.56 200 ILE B O 1
ATOM 3551 N N . LEU B 1 201 ? -11.227 29.484 1.63 1 97.88 201 LEU B N 1
ATOM 3552 C CA . LEU B 1 201 ? -12.469 30.188 1.937 1 97.88 201 LEU B CA 1
ATOM 3553 C C . LEU B 1 201 ? -13.266 30.469 0.664 1 97.88 201 LEU B C 1
ATOM 3555 O O . LEU B 1 201 ? -14.484 30.328 0.645 1 97.88 201 LEU B O 1
ATOM 3559 N N . SER B 1 202 ? -12.539 30.859 -0.344 1 97.69 202 SER B N 1
ATOM 3560 C CA . SER B 1 202 ? -13.195 31.172 -1.613 1 97.69 202 SER B CA 1
ATOM 3561 C C . SER B 1 202 ? -13.828 29.922 -2.225 1 97.69 202 SER B C 1
ATOM 3563 O O . SER B 1 202 ? -14.906 30 -2.82 1 97.69 202 SER B O 1
ATOM 3565 N N . LEU B 1 203 ? -13.227 28.781 -2.059 1 97.44 203 LEU B N 1
ATOM 3566 C CA . LEU B 1 203 ? -13.656 27.547 -2.682 1 97.44 203 LEU B CA 1
ATOM 3567 C C . LEU B 1 203 ? -14.758 26.875 -1.86 1 97.44 203 LEU B C 1
ATOM 3569 O O . LEU B 1 203 ? -15.664 26.25 -2.418 1 97.44 203 LEU B O 1
ATOM 3573 N N . CYS B 1 204 ? -14.688 26.984 -0.534 1 97.12 204 CYS B N 1
ATOM 3574 C CA . CYS B 1 204 ? -15.477 26.109 0.328 1 97.12 204 CYS B CA 1
ATOM 3575 C C . CYS B 1 204 ? -16.438 26.922 1.184 1 97.12 204 CYS B C 1
ATOM 3577 O O . CYS B 1 204 ? -17.281 26.359 1.889 1 97.12 204 CYS B O 1
ATOM 3579 N N . GLY B 1 205 ? -16.312 28.234 1.194 1 95.69 205 GLY B N 1
ATOM 3580 C CA . GLY B 1 205 ? -17.188 29.078 1.98 1 95.69 205 GLY B CA 1
ATOM 3581 C C . GLY B 1 205 ? -16.547 29.578 3.26 1 95.69 205 GLY B C 1
ATOM 3582 O O . GLY B 1 205 ? -15.523 29.047 3.697 1 95.69 205 GLY B O 1
ATOM 3583 N N . SER B 1 206 ? -17.172 30.547 3.943 1 94.69 2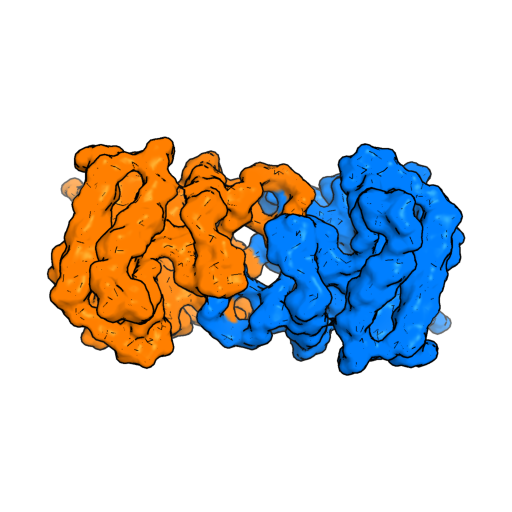06 SER B N 1
ATOM 3584 C CA . SER B 1 206 ? -16.578 31.234 5.086 1 94.69 206 SER B CA 1
ATOM 3585 C C . SER B 1 206 ? -16.766 30.422 6.371 1 94.69 206 SER B C 1
ATOM 3587 O O . SER B 1 206 ? -16.125 30.719 7.383 1 94.69 206 SER B O 1
ATOM 3589 N N . ASP B 1 207 ? -17.547 29.422 6.328 1 95.06 207 ASP B N 1
ATOM 3590 C CA . ASP B 1 207 ? -17.875 28.672 7.547 1 95.06 207 ASP B CA 1
ATOM 3591 C C . ASP B 1 207 ? -17 27.438 7.676 1 95.06 207 ASP B C 1
ATOM 3593 O O . ASP B 1 207 ? -17.125 26.672 8.633 1 95.06 207 ASP B O 1
ATOM 3597 N N . VAL B 1 208 ? -16.062 27.281 6.758 1 96.38 208 VAL B N 1
ATOM 3598 C CA . VAL B 1 208 ? -15.227 26.094 6.801 1 96.38 208 VAL B CA 1
ATOM 3599 C C . VAL B 1 208 ? -14.188 26.219 7.914 1 96.38 208 VAL B C 1
ATOM 3601 O O . VAL B 1 208 ? -13.688 27.328 8.172 1 96.38 208 VAL B O 1
ATOM 3604 N N . LYS B 1 209 ? -13.898 25.109 8.648 1 96.75 209 LYS B N 1
ATOM 3605 C CA . LYS B 1 209 ? -12.766 25.016 9.57 1 96.75 209 LYS B CA 1
ATOM 3606 C C . LYS B 1 209 ? -11.5 24.578 8.844 1 96.75 209 LYS B C 1
ATOM 3608 O O . LYS B 1 209 ? -11.508 23.578 8.125 1 96.75 209 LYS B O 1
ATOM 3613 N N . ILE B 1 210 ? -10.453 25.375 9.016 1 97.94 210 ILE B N 1
ATOM 3614 C CA . ILE B 1 210 ? -9.242 25.141 8.242 1 97.94 210 ILE B CA 1
ATOM 3615 C C . ILE B 1 210 ? -8.078 24.828 9.18 1 97.94 210 ILE B C 1
ATOM 3617 O O . ILE B 1 210 ? -7.895 25.516 10.188 1 97.94 210 ILE B O 1
ATOM 3621 N N . ARG B 1 211 ? -7.395 23.766 8.953 1 98.38 211 ARG B N 1
ATOM 3622 C CA . ARG B 1 211 ? -6.051 23.547 9.484 1 98.38 211 ARG B CA 1
ATOM 3623 C C . ARG B 1 211 ? -5.016 23.578 8.359 1 98.38 211 ARG B C 1
ATOM 3625 O O . ARG B 1 211 ? -5.051 22.734 7.461 1 98.38 211 ARG B O 1
ATOM 3632 N N . ALA B 1 212 ? -4.141 24.531 8.398 1 98.75 212 ALA B N 1
ATOM 3633 C CA . ALA B 1 212 ? -3.057 24.641 7.426 1 98.75 212 ALA B CA 1
ATOM 3634 C C . ALA B 1 212 ? -1.708 24.328 8.07 1 98.75 212 ALA B C 1
ATOM 3636 O O . ALA B 1 212 ? -1.252 25.047 8.953 1 98.75 212 ALA B O 1
ATOM 3637 N N . LEU B 1 213 ? -1.092 23.266 7.582 1 98.88 213 LEU B N 1
ATOM 3638 C CA . LEU B 1 213 ? 0.19 22.812 8.109 1 98.88 213 LEU B CA 1
ATOM 3639 C C . LEU B 1 213 ? 1.334 23.234 7.188 1 98.88 213 LEU B C 1
ATOM 3641 O O . LEU B 1 213 ? 1.132 23.406 5.984 1 98.88 213 LEU B O 1
ATOM 3645 N N . TYR B 1 214 ? 2.471 23.375 7.816 1 98.62 214 TYR B N 1
ATOM 3646 C CA . TYR B 1 214 ? 3.678 23.594 7.027 1 98.62 214 TYR B CA 1
ATOM 3647 C C . TYR B 1 214 ? 4.535 22.344 6.988 1 98.62 214 TYR B C 1
ATOM 3649 O O . TYR B 1 214 ? 4.785 21.719 8.023 1 98.62 214 TYR B O 1
ATOM 3657 N N . GLY B 1 215 ? 4.988 21.938 5.758 1 96.94 215 GLY B N 1
ATOM 3658 C CA . GLY B 1 215 ? 5.699 20.672 5.621 1 96.94 215 GLY B CA 1
ATOM 3659 C C . GLY B 1 215 ? 7.039 20.812 4.922 1 96.94 215 GLY B C 1
ATOM 3660 O O . GLY B 1 215 ? 7.52 19.875 4.289 1 96.94 215 GLY B O 1
ATOM 3661 N N . GLY B 1 216 ? 7.676 21.969 4.996 1 94.69 216 GLY B N 1
ATOM 3662 C CA . GLY B 1 216 ? 8.977 22.172 4.371 1 94.69 216 GLY B CA 1
ATOM 3663 C C . GLY B 1 216 ? 10.117 22.219 5.375 1 94.69 216 GLY B C 1
ATOM 3664 O O . GLY B 1 216 ? 10.414 23.281 5.922 1 94.69 216 GLY B O 1
ATOM 3665 N N . SER B 1 217 ? 10.828 21.125 5.586 1 92.81 217 SER B N 1
ATOM 3666 C CA . SER B 1 217 ? 12.055 21.031 6.363 1 92.81 217 SER B CA 1
ATOM 3667 C C . SER B 1 217 ? 11.859 21.578 7.773 1 92.81 217 SER B C 1
ATOM 3669 O O . SER B 1 217 ? 12.641 22.422 8.234 1 92.81 217 SER B O 1
ATOM 3671 N N . VAL B 1 218 ? 10.805 21.188 8.43 1 95.31 218 VAL B N 1
ATOM 3672 C CA . VAL B 1 218 ? 10.57 21.547 9.82 1 95.31 218 VAL B CA 1
ATOM 3673 C C . VAL B 1 218 ? 11.523 20.766 10.727 1 95.31 218 VAL B C 1
ATOM 3675 O O . VAL B 1 218 ? 11.617 19.547 10.625 1 95.31 218 VAL B O 1
ATOM 3678 N N . LYS B 1 219 ? 12.289 21.516 11.562 1 94.44 219 LYS B N 1
ATOM 3679 C CA . LYS B 1 219 ? 13.242 20.953 12.523 1 94.44 219 LYS B CA 1
ATOM 3680 C C . LYS B 1 219 ? 13.047 21.562 13.906 1 94.44 219 LYS B C 1
ATOM 3682 O O . LYS B 1 219 ? 12.312 22.547 14.07 1 94.44 219 LYS B O 1
ATOM 3687 N N . ALA B 1 220 ? 13.664 20.906 14.789 1 95.88 220 ALA B N 1
ATOM 3688 C CA . ALA B 1 220 ? 13.57 21.359 16.172 1 95.88 220 ALA B CA 1
ATOM 3689 C C . ALA B 1 220 ? 14.016 22.812 16.297 1 95.88 220 ALA B C 1
ATOM 3691 O O . ALA B 1 220 ? 13.414 23.594 17.047 1 95.88 220 ALA B O 1
ATOM 3692 N N . ASP B 1 221 ? 15.008 23.172 15.578 1 95.31 221 ASP B N 1
ATOM 3693 C CA . ASP B 1 221 ? 15.648 24.469 15.789 1 95.31 221 ASP B CA 1
ATOM 3694 C C . ASP B 1 221 ? 14.883 25.578 15.062 1 95.31 221 ASP B C 1
ATOM 3696 O O . ASP B 1 221 ? 15.094 26.766 15.336 1 95.31 221 ASP B O 1
ATOM 3700 N N . ASN B 1 222 ? 13.938 25.266 14.148 1 96.19 222 ASN B N 1
ATOM 3701 C CA . ASN B 1 222 ? 13.227 26.312 13.445 1 96.19 222 ASN B CA 1
ATOM 3702 C C . ASN B 1 222 ? 11.719 26.25 13.703 1 96.19 222 ASN B C 1
ATOM 3704 O O . ASN B 1 222 ? 10.969 27.125 13.258 1 96.19 222 ASN B O 1
ATOM 3708 N N . ALA B 1 223 ? 11.242 25.297 14.461 1 97.69 223 ALA B N 1
ATOM 3709 C CA . ALA B 1 223 ? 9.82 25.016 14.656 1 97.69 223 ALA B CA 1
ATOM 3710 C C . ALA B 1 223 ? 9.117 26.188 15.328 1 97.69 223 ALA B C 1
ATOM 3712 O O . ALA B 1 223 ? 8.023 26.594 14.914 1 97.69 223 ALA B O 1
ATOM 3713 N N . ALA B 1 224 ? 9.734 26.734 16.281 1 98.06 224 ALA B N 1
ATOM 3714 C CA . ALA B 1 224 ? 9.109 27.828 17.031 1 98.06 224 ALA B CA 1
ATOM 3715 C C . ALA B 1 224 ? 8.82 29.016 16.109 1 98.06 224 ALA B C 1
ATOM 3717 O O . ALA B 1 224 ? 7.738 29.609 16.172 1 98.06 224 ALA B O 1
ATOM 3718 N N . ASP B 1 225 ? 9.797 29.375 15.297 1 98 225 ASP B N 1
ATOM 3719 C CA . ASP B 1 225 ? 9.625 30.484 14.359 1 98 225 ASP B CA 1
ATOM 3720 C C . ASP B 1 225 ? 8.508 30.188 13.359 1 98 225 ASP B C 1
ATOM 3722 O O . ASP B 1 225 ? 7.723 31.062 13.016 1 98 225 ASP B O 1
ATOM 3726 N N . ILE B 1 226 ? 8.453 28.969 12.898 1 98 226 ILE B N 1
ATOM 3727 C CA . ILE B 1 226 ? 7.457 28.547 11.914 1 98 226 ILE B CA 1
ATOM 3728 C C . ILE B 1 226 ? 6.062 28.625 12.531 1 98 226 ILE B C 1
ATOM 3730 O O . ILE B 1 226 ? 5.133 29.156 11.914 1 98 226 ILE B O 1
ATOM 3734 N N . PHE B 1 227 ? 5.914 28.141 13.766 1 98.31 227 PHE B N 1
ATOM 3735 C CA . PHE B 1 227 ? 4.605 28.078 14.414 1 98.31 227 PHE B CA 1
ATOM 3736 C C . PHE B 1 227 ? 4.125 29.484 14.773 1 98.31 227 PHE B C 1
ATOM 3738 O O . PHE B 1 227 ? 2.938 29.688 15.039 1 98.31 227 PHE B O 1
ATOM 3745 N N . ALA B 1 228 ? 5.035 30.438 14.75 1 97.81 228 ALA B N 1
ATOM 3746 C CA . ALA B 1 228 ? 4.684 31.828 15.07 1 97.81 228 ALA B CA 1
ATOM 3747 C C . ALA B 1 228 ? 4.105 32.531 13.852 1 97.81 228 ALA B C 1
ATOM 3749 O O . ALA B 1 228 ? 3.516 33.625 13.977 1 97.81 228 ALA B O 1
ATOM 3750 N N . VAL B 1 229 ? 4.262 31.969 12.695 1 98 229 VAL B N 1
ATOM 3751 C CA . VAL B 1 229 ? 3.779 32.562 11.461 1 98 229 VAL B CA 1
ATOM 3752 C C . VAL B 1 229 ? 2.254 32.5 11.422 1 98 229 VAL B C 1
ATOM 3754 O O . VAL B 1 229 ? 1.657 31.469 11.703 1 98 229 VAL B O 1
ATOM 3757 N N . PRO B 1 230 ? 1.624 33.625 11.039 1 96.81 230 PRO B N 1
ATOM 3758 C CA . PRO B 1 230 ? 0.163 33.625 10.938 1 96.81 230 PRO B CA 1
ATOM 3759 C C . PRO B 1 230 ? -0.357 32.562 9.977 1 96.81 230 PRO B C 1
ATOM 3761 O O . PRO B 1 230 ? 0.242 32.312 8.922 1 96.81 230 PRO B O 1
ATOM 3764 N N . HIS B 1 231 ? -1.446 31.844 10.344 1 96.81 231 HIS B N 1
ATOM 3765 C CA . HIS B 1 231 ? -2.16 30.844 9.555 1 96.81 231 HIS B CA 1
ATOM 3766 C C . HIS B 1 231 ? -1.404 29.531 9.523 1 96.81 231 HIS B C 1
ATOM 3768 O O . HIS B 1 231 ? -1.783 28.609 8.797 1 96.81 231 HIS B O 1
ATOM 3774 N N . VAL B 1 232 ? -0.347 29.438 10.273 1 98.44 232 VAL B N 1
ATOM 3775 C CA . VAL B 1 232 ? 0.293 28.125 10.43 1 98.44 232 VAL B CA 1
ATOM 3776 C C . VAL B 1 232 ? -0.317 27.391 11.625 1 98.44 232 VAL B C 1
ATOM 3778 O O . VAL B 1 232 ? -0.081 27.766 12.773 1 98.44 232 VAL B O 1
ATOM 3781 N N . ASP B 1 233 ? -1.026 26.344 11.305 1 98.31 233 ASP B N 1
ATOM 3782 C CA . ASP B 1 233 ? -1.785 25.625 12.32 1 98.31 233 ASP B CA 1
ATOM 3783 C C . ASP B 1 233 ? -1.081 24.328 12.711 1 98.31 233 ASP B C 1
ATOM 3785 O O . ASP B 1 233 ? -1.66 23.484 13.406 1 98.31 233 ASP B O 1
ATOM 3789 N N . GLY B 1 234 ? 0.123 24.109 12.219 1 98.56 234 GLY B N 1
ATOM 3790 C CA . GLY B 1 234 ? 0.862 22.906 12.539 1 98.56 234 GLY B CA 1
ATOM 3791 C C . GLY B 1 234 ? 1.952 22.594 11.531 1 98.56 234 GLY B C 1
ATOM 3792 O O . GLY B 1 234 ? 2.387 23.469 10.781 1 98.56 234 GLY B O 1
ATOM 3793 N N . ALA B 1 235 ? 2.4 21.344 11.617 1 98.75 235 ALA B N 1
ATOM 3794 C CA . ALA B 1 235 ? 3.502 20.938 10.758 1 98.75 235 ALA B CA 1
ATOM 3795 C C . ALA B 1 235 ? 3.324 19.484 10.305 1 98.75 235 ALA B C 1
ATOM 3797 O O . ALA B 1 235 ? 2.828 18.641 11.062 1 98.75 235 ALA B O 1
ATOM 3798 N N . LEU B 1 236 ? 3.619 19.234 9.078 1 98.62 236 LEU B N 1
ATOM 3799 C CA . LEU B 1 236 ? 3.869 17.906 8.555 1 98.62 236 LEU B CA 1
ATOM 3800 C C . LEU B 1 236 ? 5.363 17.625 8.461 1 98.62 236 LEU B C 1
ATOM 3802 O O . LEU B 1 236 ? 6.055 18.219 7.625 1 98.62 236 LEU B O 1
ATOM 3806 N N . VAL B 1 237 ? 5.828 16.672 9.258 1 97.94 237 VAL B N 1
ATOM 3807 C CA . VAL B 1 237 ? 7.25 16.547 9.547 1 97.94 237 VAL B CA 1
ATOM 3808 C C . VAL B 1 237 ? 7.793 15.266 8.914 1 97.94 237 VAL B C 1
ATOM 3810 O O . VAL B 1 237 ? 7.258 14.18 9.141 1 97.94 237 VAL B O 1
ATOM 3813 N N . GLY B 1 238 ? 8.852 15.375 8.156 1 96 238 GLY B N 1
ATOM 3814 C CA . GLY B 1 238 ? 9.484 14.219 7.543 1 96 238 GLY B CA 1
ATOM 3815 C C . GLY B 1 238 ? 10.516 13.562 8.43 1 96 238 GLY B C 1
ATOM 3816 O O . GLY B 1 238 ? 10.195 13.062 9.516 1 96 238 GLY B O 1
ATOM 3817 N N . GLY B 1 239 ? 11.781 13.688 8.062 1 94.19 239 GLY B N 1
ATOM 3818 C CA . GLY B 1 239 ? 12.883 12.992 8.711 1 94.19 239 GLY B CA 1
ATOM 3819 C C . GLY B 1 239 ? 12.938 13.219 10.203 1 94.19 239 GLY B C 1
ATOM 3820 O O . GLY B 1 239 ? 13.273 12.312 10.969 1 94.19 239 GLY B O 1
ATOM 3821 N N . ALA B 1 240 ? 12.609 14.305 10.695 1 95.62 240 ALA B N 1
ATOM 3822 C CA . ALA B 1 240 ? 12.68 14.641 12.109 1 95.62 240 ALA B CA 1
ATOM 3823 C C . ALA B 1 240 ? 11.68 13.812 12.922 1 95.62 240 ALA B C 1
ATOM 3825 O O . ALA B 1 240 ? 11.797 13.711 14.141 1 95.62 240 ALA B O 1
ATOM 3826 N N . SER B 1 241 ? 10.672 13.258 12.281 1 97.25 241 SER B N 1
ATOM 3827 C CA . SER B 1 241 ? 9.664 12.469 12.977 1 97.25 241 SER B CA 1
ATOM 3828 C C . SER B 1 241 ? 10.148 11.039 13.211 1 97.25 241 SER B C 1
ATOM 3830 O O . SER B 1 241 ? 9.508 10.281 13.945 1 97.25 241 SER B O 1
ATOM 3832 N N . LEU B 1 242 ? 11.305 10.641 12.633 1 97.25 242 LEU B N 1
ATOM 3833 C CA . LEU B 1 242 ? 11.852 9.297 12.797 1 97.25 242 LEU B CA 1
ATOM 3834 C C . LEU B 1 242 ? 12.633 9.18 14.102 1 97.25 242 LEU B C 1
ATOM 3836 O O . LEU B 1 242 ? 13.016 8.086 14.508 1 97.25 242 LEU B O 1
ATOM 3840 N N . SER B 1 243 ? 12.82 10.352 14.727 1 96.38 243 SER B N 1
ATOM 3841 C CA . SER B 1 243 ? 13.484 10.43 16.016 1 96.38 243 SER B CA 1
ATOM 3842 C C . SER B 1 243 ? 12.555 11.008 17.078 1 96.38 243 SER B C 1
ATOM 3844 O O . SER B 1 243 ? 12.008 12.094 16.906 1 96.38 243 SER B O 1
ATOM 3846 N N . TYR B 1 244 ? 12.516 10.258 18.172 1 97.44 244 TYR B N 1
ATOM 3847 C CA . TYR B 1 244 ? 11.648 10.734 19.25 1 97.44 244 TYR B CA 1
ATOM 3848 C C . TYR B 1 244 ? 12.047 12.133 19.703 1 97.44 244 TYR B C 1
ATOM 3850 O O . TYR B 1 244 ? 11.195 13.023 19.797 1 97.44 244 TYR B O 1
ATOM 3858 N N . ASP B 1 245 ? 13.328 12.32 19.922 1 97.81 245 ASP B N 1
ATOM 3859 C CA . ASP B 1 245 ? 13.789 13.578 20.5 1 97.81 245 ASP B CA 1
ATOM 3860 C C . ASP B 1 245 ? 13.508 14.75 19.562 1 97.81 245 ASP B C 1
ATOM 3862 O O . ASP B 1 245 ? 13.031 15.805 20 1 97.81 245 ASP B O 1
ATOM 3866 N N . SER B 1 246 ? 13.766 14.547 18.328 1 97.75 246 SER B N 1
ATOM 3867 C CA . SER B 1 246 ? 13.531 15.602 17.344 1 97.75 246 SER B CA 1
ATOM 3868 C C . SER B 1 246 ? 12.039 15.906 17.203 1 97.75 246 SER B C 1
ATOM 3870 O O . SER B 1 246 ? 11.641 17.062 17.172 1 97.75 246 SER B O 1
ATOM 3872 N N . PHE B 1 247 ? 11.281 14.891 17.156 1 98.5 247 PHE B N 1
ATOM 3873 C CA . PHE B 1 247 ? 9.844 15.055 16.984 1 98.5 247 PHE B CA 1
ATOM 3874 C C . PHE B 1 247 ? 9.211 15.672 18.219 1 98.5 247 PHE B C 1
ATOM 3876 O O . PHE B 1 247 ? 8.359 16.547 18.109 1 98.5 247 PHE B O 1
ATOM 3883 N N . ALA B 1 248 ? 9.617 15.211 19.359 1 98.06 248 ALA B N 1
ATOM 3884 C CA . ALA B 1 248 ? 9.109 15.742 20.625 1 98.06 248 ALA B CA 1
ATOM 3885 C C . ALA B 1 248 ? 9.43 17.219 20.766 1 98.06 248 ALA B C 1
ATOM 3887 O O . ALA B 1 248 ? 8.625 18 21.266 1 98.06 248 ALA B O 1
ATOM 3888 N N . ALA B 1 249 ? 10.594 17.609 20.312 1 98.31 249 ALA B N 1
ATOM 3889 C CA . ALA B 1 249 ? 10.977 19.016 20.359 1 98.31 249 ALA B CA 1
ATOM 3890 C C . ALA B 1 249 ? 10.031 19.859 19.516 1 98.31 249 ALA B C 1
ATOM 3892 O O . ALA B 1 249 ? 9.664 20.969 19.906 1 98.31 249 ALA B O 1
ATOM 3893 N N . ILE B 1 250 ? 9.656 19.328 18.375 1 98.56 250 ILE B N 1
ATOM 3894 C CA . ILE B 1 250 ? 8.75 20.047 17.484 1 98.56 250 ILE B CA 1
ATOM 3895 C C . ILE B 1 250 ? 7.355 20.109 18.109 1 98.56 250 ILE B C 1
ATOM 3897 O O . ILE B 1 250 ? 6.707 21.172 18.078 1 98.56 250 ILE B O 1
ATOM 3901 N N . ILE B 1 251 ? 6.906 19.047 18.703 1 98.44 251 ILE B N 1
ATOM 3902 C CA . ILE B 1 251 ? 5.621 19.016 19.406 1 98.44 251 ILE B CA 1
ATOM 3903 C C . ILE B 1 251 ? 5.621 20.031 20.531 1 98.44 251 ILE B C 1
ATOM 3905 O O . ILE B 1 251 ? 4.652 20.781 20.703 1 98.44 251 ILE B O 1
ATOM 3909 N N . ASN B 1 252 ? 6.715 20.094 21.266 1 97.94 252 ASN B N 1
ATOM 3910 C CA . ASN B 1 252 ? 6.832 21.047 22.359 1 97.94 252 ASN B CA 1
ATOM 3911 C C . ASN B 1 252 ? 6.785 22.484 21.875 1 97.94 252 ASN B C 1
ATOM 3913 O O . ASN B 1 252 ? 6.188 23.359 22.516 1 97.94 252 ASN B O 1
ATOM 3917 N N . ALA B 1 253 ? 7.434 22.734 20.781 1 98.25 253 ALA B N 1
ATOM 3918 C CA . ALA B 1 253 ? 7.391 24.062 20.188 1 98.25 253 ALA B CA 1
ATOM 3919 C C . ALA B 1 253 ? 5.961 24.453 19.812 1 98.25 253 ALA B C 1
ATOM 3921 O O . ALA B 1 253 ? 5.551 25.594 20.016 1 98.25 253 ALA B O 1
ATOM 3922 N N . ALA B 1 254 ? 5.246 23.5 19.25 1 98.06 254 ALA B N 1
ATOM 3923 C CA . ALA B 1 254 ? 3.85 23.75 18.906 1 98.06 254 ALA B CA 1
ATOM 3924 C C . ALA B 1 254 ? 3.016 24.031 20.156 1 98.06 254 ALA B C 1
ATOM 3926 O O . ALA B 1 254 ? 2.178 24.938 20.156 1 98.06 254 ALA B O 1
ATOM 3927 N N . GLN B 1 255 ? 3.271 23.281 21.188 1 95.94 255 GLN B N 1
ATOM 3928 C CA . GLN B 1 255 ? 2.562 23.438 22.453 1 95.94 255 GLN B CA 1
ATOM 3929 C C . GLN B 1 255 ? 2.791 24.828 23.047 1 95.94 255 GLN B C 1
ATOM 3931 O O . GLN B 1 255 ? 1.894 25.406 23.672 1 95.94 255 GLN B O 1
ATOM 3936 N N . ALA B 1 256 ? 3.914 25.359 22.844 1 95.5 256 ALA B N 1
ATOM 3937 C CA . ALA B 1 256 ? 4.316 26.641 23.438 1 95.5 256 ALA B CA 1
ATOM 3938 C C . ALA B 1 256 ? 3.822 27.812 22.594 1 95.5 256 ALA B C 1
ATOM 3940 O O . ALA B 1 256 ? 3.91 28.969 23.031 1 95.5 256 ALA B O 1
ATOM 3941 N N . SER B 1 257 ? 3.408 27.594 21.438 1 91.75 257 SER B N 1
ATOM 3942 C CA . SER B 1 257 ? 3.045 28.656 20.5 1 91.75 257 SER B CA 1
ATOM 3943 C C . SER B 1 257 ? 1.562 29 20.594 1 91.75 257 SER B C 1
ATOM 3945 O O . SER B 1 257 ? 0.756 28.172 21.031 1 91.75 257 SER B O 1
#

Nearest PDB structures (foldseek):
  7v03-assembly2_B  TM=9.299E-01  e=1.917E-25  Cuscuta australis
  5zg4-assembly2_C  TM=9.465E-01  e=1.756E-24  Opisthorchis viverrini
  4nvt-assembly2_C  TM=9.064E-01  e=3.772E-25  Brucella melitensis ATCC 23457
  3q37-assembly1_A  TM=9.277E-01  e=1.867E-24  Trypanosoma brucei brucei
  5zga-assembly2_C  TM=9.465E-01  e=2.326E-23  Opisthorchis viverrini